Protein AF-A0A1Y3RKX3-F1 (afdb_monomer_lite)

Structure (mmCIF, N/CA/C/O backbone):
data_AF-A0A1Y3RKX3-F1
#
_entry.id   AF-A0A1Y3RKX3-F1
#
loop_
_atom_site.group_PDB
_atom_site.id
_atom_site.type_symbol
_atom_site.label_atom_id
_atom_site.label_alt_id
_atom_site.label_comp_id
_atom_site.label_asym_id
_atom_site.label_entity_id
_atom_site.label_seq_id
_atom_site.pdbx_PDB_ins_code
_atom_site.Cartn_x
_atom_site.Cartn_y
_atom_site.Cartn_z
_atom_site.occupancy
_atom_site.B_iso_or_equiv
_atom_site.auth_seq_id
_atom_site.auth_comp_id
_atom_site.auth_asym_id
_atom_site.auth_atom_id
_atom_site.pdbx_PDB_model_num
ATOM 1 N N . MET A 1 1 ? -67.150 2.596 86.323 1.00 33.12 1 MET A N 1
ATOM 2 C CA . MET A 1 1 ? -67.702 2.203 85.011 1.00 33.12 1 MET A CA 1
ATOM 3 C C . MET A 1 1 ? -67.600 3.420 84.110 1.00 33.12 1 MET A C 1
ATOM 5 O O . MET A 1 1 ? -68.124 4.439 84.528 1.00 33.12 1 MET A O 1
ATOM 9 N N . MET A 1 2 ? -66.950 3.264 82.948 1.00 29.89 2 MET A N 1
ATOM 10 C CA . MET A 1 2 ? -67.047 4.092 81.725 1.00 29.89 2 MET A CA 1
ATOM 11 C C . MET A 1 2 ? -66.541 5.557 81.809 1.00 29.89 2 MET A C 1
ATOM 13 O O . MET A 1 2 ? -66.943 6.284 82.704 1.00 29.89 2 MET A O 1
ATOM 17 N N . MET A 1 3 ? -65.520 5.919 81.004 1.00 30.42 3 MET A N 1
ATOM 18 C CA . MET A 1 3 ? -65.600 6.698 79.726 1.00 30.42 3 MET A CA 1
ATOM 19 C C . MET A 1 3 ? -65.746 8.207 80.007 1.00 30.42 3 MET A C 1
ATOM 21 O O . MET A 1 3 ? -66.547 8.562 80.855 1.00 30.42 3 MET A O 1
ATOM 25 N N . GLU A 1 4 ? -65.075 9.202 79.429 1.00 31.23 4 GLU A N 1
ATOM 26 C CA . GLU A 1 4 ? -64.151 9.517 78.316 1.00 31.23 4 GLU A CA 1
ATOM 27 C C . GLU A 1 4 ? -63.492 10.863 78.756 1.00 31.23 4 GLU A C 1
ATOM 29 O O . GLU A 1 4 ? -63.940 11.471 79.724 1.00 31.23 4 GLU A O 1
ATOM 34 N N . GLY A 1 5 ? -62.468 11.477 78.172 1.00 30.19 5 GLY A N 1
ATOM 35 C CA . GLY A 1 5 ? -61.662 11.261 76.986 1.00 30.19 5 GLY A CA 1
ATOM 36 C C . GLY A 1 5 ? -60.544 12.319 77.007 1.00 30.19 5 GLY A C 1
ATOM 37 O O . GLY A 1 5 ? -60.715 13.418 77.537 1.00 30.19 5 GLY A O 1
ATOM 38 N N . GLY A 1 6 ? -59.381 11.974 76.464 1.00 29.20 6 GLY A N 1
ATOM 39 C CA . GLY A 1 6 ? -58.248 12.878 76.293 1.00 29.20 6 GLY A CA 1
ATOM 40 C C . GLY A 1 6 ? -57.629 12.615 74.930 1.00 29.20 6 GLY A C 1
ATOM 41 O O . GLY A 1 6 ? -57.196 11.498 74.657 1.00 29.20 6 GLY A O 1
ATOM 42 N N . GLY A 1 7 ? -57.647 13.623 74.062 1.00 37.66 7 GLY A N 1
ATOM 43 C CA . GLY A 1 7 ? -56.929 13.588 72.794 1.00 37.66 7 GLY A CA 1
ATOM 44 C C . GLY A 1 7 ? -55.444 13.891 72.981 1.00 37.66 7 GLY A C 1
ATOM 45 O O . GLY A 1 7 ? -55.083 14.621 73.899 1.00 37.66 7 GLY A O 1
ATOM 46 N N . ALA A 1 8 ? -54.610 13.371 72.080 1.00 32.41 8 ALA A N 1
ATOM 47 C CA . ALA A 1 8 ? -53.428 14.051 71.548 1.00 32.41 8 ALA A CA 1
ATOM 48 C C . ALA A 1 8 ? -52.737 13.187 70.479 1.00 32.41 8 ALA A C 1
ATOM 50 O O . ALA A 1 8 ? -52.364 12.049 70.739 1.00 32.41 8 ALA A O 1
ATOM 51 N N . GLY A 1 9 ? -52.518 13.797 69.311 1.00 32.34 9 GLY A N 1
ATOM 52 C CA . GLY A 1 9 ? -51.249 13.727 68.585 1.00 32.34 9 GLY A CA 1
ATOM 53 C C . GLY A 1 9 ? -50.878 12.411 67.907 1.00 32.34 9 GLY A C 1
ATOM 54 O O . GLY A 1 9 ? -50.144 11.606 68.467 1.00 32.34 9 GLY A O 1
ATOM 55 N N . ALA A 1 10 ? -51.240 12.283 66.632 1.00 35.53 10 ALA A N 1
ATOM 56 C CA . ALA A 1 10 ? -50.419 11.534 65.688 1.00 35.53 10 ALA A CA 1
ATOM 57 C C . ALA A 1 10 ? -49.265 12.440 65.212 1.00 35.53 10 ALA A C 1
ATOM 59 O O . ALA A 1 10 ? -49.547 13.521 64.688 1.00 35.53 10 ALA A O 1
ATOM 60 N N . PRO A 1 11 ? -47.987 12.041 65.342 1.00 40.59 11 PRO A N 1
ATOM 61 C CA . PRO A 1 11 ? -46.927 12.592 64.525 1.00 40.59 11 PRO A CA 1
ATOM 62 C C . PRO A 1 11 ? -46.817 11.778 63.233 1.00 40.59 11 PRO A C 1
ATOM 64 O O . PRO A 1 11 ? -46.632 10.563 63.228 1.00 40.59 11 PRO A O 1
ATOM 67 N N . THR A 1 12 ? -46.938 12.502 62.130 1.00 40.78 12 THR A N 1
ATOM 68 C CA . THR A 1 12 ? -46.501 12.137 60.785 1.00 40.78 12 THR A CA 1
ATOM 69 C C . THR A 1 12 ? -45.052 11.641 60.803 1.00 40.78 12 THR A C 1
ATOM 71 O O . THR A 1 12 ? -44.148 12.397 61.161 1.00 40.78 12 THR A O 1
ATOM 74 N N . ALA A 1 13 ? -44.832 10.385 60.412 1.00 40.06 13 ALA A N 1
ATOM 75 C CA . ALA A 1 13 ? -43.501 9.828 60.201 1.00 40.06 13 ALA A CA 1
ATOM 76 C C . ALA A 1 13 ? -42.882 10.396 58.914 1.00 40.06 13 ALA A C 1
ATOM 78 O O . ALA A 1 13 ? -43.506 10.406 57.852 1.00 40.06 13 ALA A O 1
ATOM 79 N N . SER A 1 14 ? -41.652 10.884 59.046 1.00 39.91 14 SER A N 1
ATOM 80 C CA . SER A 1 14 ? -40.806 11.431 57.994 1.00 39.91 14 SER A CA 1
ATOM 81 C C . SER A 1 14 ? -40.220 10.321 57.116 1.00 39.91 14 SER A C 1
ATOM 83 O O . SER A 1 14 ? -39.403 9.521 57.562 1.00 39.91 14 SER A O 1
ATOM 85 N N . ALA A 1 15 ? -40.563 10.327 55.829 1.00 44.38 15 ALA A N 1
ATOM 86 C CA . ALA A 1 15 ? -39.984 9.451 54.807 1.00 44.38 15 ALA A CA 1
ATOM 87 C C . ALA A 1 15 ? -38.573 9.888 54.329 1.00 44.38 15 ALA A C 1
ATOM 89 O O . ALA A 1 15 ? -38.134 9.474 53.269 1.00 44.38 15 ALA A O 1
ATOM 90 N N . GLY A 1 16 ? -37.860 10.740 55.080 1.00 44.28 16 GLY A N 1
ATOM 91 C CA . GLY A 1 16 ? -36.592 11.358 54.645 1.00 44.28 16 GLY A CA 1
ATOM 92 C C . GLY A 1 16 ? -35.308 10.792 55.270 1.00 44.28 16 GLY A C 1
ATOM 93 O O . GLY A 1 16 ? -34.237 11.334 55.023 1.00 44.28 16 GLY A O 1
ATOM 94 N N . GLY A 1 17 ? -35.392 9.766 56.125 1.00 51.81 17 GLY A N 1
ATOM 95 C CA . GLY A 1 17 ? -34.247 9.289 56.920 1.00 51.81 17 GLY A CA 1
ATOM 96 C C . GLY A 1 17 ? -33.425 8.160 56.288 1.00 51.81 17 GLY A C 1
ATOM 97 O O . GLY A 1 17 ? -32.212 8.127 56.457 1.00 51.81 17 GLY A O 1
ATOM 98 N N . THR A 1 18 ? -34.059 7.234 55.569 1.00 60.22 18 THR A N 1
ATOM 99 C CA . THR A 1 18 ? -33.404 6.032 55.019 1.00 60.22 18 THR A CA 1
ATOM 100 C C . THR A 1 18 ? -32.630 6.309 53.731 1.00 60.22 18 THR A C 1
ATOM 102 O O . THR A 1 18 ? -31.492 5.866 53.606 1.00 60.22 18 THR A O 1
ATOM 105 N N . ASP A 1 19 ? -33.186 7.106 52.818 1.00 62.47 19 ASP A N 1
ATOM 106 C CA . ASP A 1 19 ? -32.556 7.378 51.516 1.00 62.47 19 ASP A CA 1
ATOM 107 C C . ASP A 1 19 ? -31.289 8.239 51.657 1.00 62.47 19 ASP A C 1
ATOM 109 O O . ASP A 1 19 ? -30.281 7.996 50.998 1.00 62.47 19 ASP A O 1
ATOM 113 N N . ALA A 1 20 ? -31.289 9.188 52.599 1.00 65.25 20 ALA A N 1
ATOM 114 C CA . ALA A 1 20 ? -30.127 10.028 52.891 1.00 65.25 20 ALA A CA 1
ATOM 115 C C . ALA A 1 20 ? -28.964 9.247 53.538 1.00 65.25 20 ALA A C 1
ATOM 117 O O . ALA A 1 20 ? -27.798 9.542 53.277 1.00 65.25 20 ALA A O 1
ATOM 118 N N . VAL A 1 21 ? -29.264 8.240 54.370 1.00 67.06 21 VAL A N 1
ATOM 119 C CA . VAL A 1 21 ? -28.243 7.371 54.985 1.00 67.06 21 VAL A CA 1
ATOM 120 C C . VAL A 1 21 ? -27.621 6.442 53.942 1.00 67.06 21 VAL A C 1
ATOM 122 O O . VAL A 1 21 ? -26.402 6.276 53.939 1.00 67.06 21 VAL A O 1
ATOM 125 N N . ASN A 1 22 ? -28.430 5.893 53.032 1.00 83.50 22 ASN A N 1
ATOM 126 C CA . ASN A 1 22 ? -27.941 5.051 51.940 1.00 83.50 22 ASN A CA 1
ATOM 127 C C . ASN A 1 22 ? -27.021 5.840 50.994 1.00 83.50 22 ASN A C 1
ATOM 129 O O . ASN A 1 22 ? -25.950 5.347 50.649 1.00 83.50 22 ASN A O 1
ATOM 133 N N . GLN A 1 23 ? -27.365 7.089 50.659 1.00 87.50 23 GLN A N 1
ATOM 134 C CA . GLN A 1 23 ? -26.511 7.932 49.816 1.00 87.50 23 GLN A CA 1
ATOM 135 C C . GLN A 1 23 ? -25.157 8.242 50.475 1.00 87.50 23 GLN A C 1
ATOM 137 O O . GLN A 1 23 ? -24.116 8.082 49.845 1.00 87.50 23 GLN A O 1
ATOM 142 N N . ALA A 1 24 ? -25.137 8.599 51.764 1.00 89.44 24 ALA A N 1
ATOM 143 C CA . ALA A 1 24 ? -23.884 8.864 52.478 1.00 89.44 24 ALA A CA 1
ATOM 144 C C . ALA A 1 24 ? -22.971 7.623 52.567 1.00 89.44 24 ALA A C 1
ATOM 146 O O . ALA A 1 24 ? -21.743 7.740 52.555 1.00 89.44 24 ALA A O 1
ATOM 147 N N . GLN A 1 25 ? -23.560 6.425 52.660 1.00 91.94 25 GLN A N 1
ATOM 148 C CA . GLN A 1 25 ? -22.814 5.167 52.607 1.00 91.94 25 GLN A CA 1
ATOM 149 C C . GLN A 1 25 ? -22.240 4.903 51.212 1.00 91.94 25 GLN A C 1
ATOM 151 O O . GLN A 1 25 ? -21.068 4.538 51.112 1.00 91.94 25 GLN A O 1
ATOM 156 N N . ILE A 1 26 ? -23.031 5.125 50.155 1.00 94.38 26 ILE A N 1
ATOM 157 C CA . ILE A 1 26 ? -22.581 5.021 48.760 1.00 94.38 26 ILE A CA 1
ATOM 158 C C . ILE A 1 26 ? -21.395 5.958 48.517 1.00 94.38 26 ILE A C 1
ATOM 160 O O . ILE A 1 26 ? -20.363 5.501 48.034 1.00 94.38 26 ILE A O 1
ATOM 164 N N . ASP A 1 27 ? -21.492 7.226 48.922 1.00 94.50 27 ASP A N 1
ATOM 165 C CA . ASP A 1 27 ? -20.435 8.223 48.709 1.00 94.50 27 ASP A CA 1
ATOM 166 C C . ASP A 1 27 ? -19.123 7.831 49.414 1.00 94.50 27 ASP A C 1
ATOM 168 O O . ASP A 1 27 ? -18.033 7.961 48.848 1.00 94.50 27 ASP A O 1
ATOM 172 N N . ASN A 1 28 ? -19.215 7.297 50.639 1.00 95.38 28 ASN A N 1
ATOM 173 C CA . ASN A 1 28 ? -18.055 6.806 51.383 1.00 95.38 28 ASN A CA 1
ATOM 174 C C . ASN A 1 28 ? -17.408 5.597 50.687 1.00 95.38 28 ASN A C 1
ATOM 176 O O . ASN A 1 28 ? -16.205 5.604 50.414 1.00 95.38 28 ASN A O 1
ATOM 180 N N . TYR A 1 29 ? -18.200 4.576 50.340 1.00 97.31 29 TYR A N 1
ATOM 181 C CA . TYR A 1 29 ? -17.684 3.411 49.621 1.00 97.31 29 TYR A CA 1
ATOM 182 C C . TYR A 1 29 ? -17.100 3.789 48.262 1.00 97.31 29 TYR A C 1
ATOM 184 O O . TYR A 1 29 ? -16.066 3.244 47.888 1.00 97.31 29 TYR A O 1
ATOM 192 N N . LEU A 1 30 ? -17.699 4.745 47.551 1.00 96.81 30 LEU A N 1
ATOM 193 C CA . LEU A 1 30 ? -17.206 5.201 46.258 1.00 96.81 30 LEU A CA 1
ATOM 194 C C . LEU A 1 30 ? -15.842 5.888 46.385 1.00 96.81 30 LEU A C 1
ATOM 196 O O . LEU A 1 30 ? -14.950 5.632 45.578 1.00 96.81 30 LEU A O 1
ATOM 200 N N . SER A 1 31 ? -15.656 6.715 47.416 1.00 97.00 31 SER A N 1
ATOM 201 C CA . SER A 1 31 ? -14.366 7.344 47.725 1.00 97.00 31 SER A CA 1
ATOM 202 C C . SER A 1 31 ? -13.276 6.302 48.016 1.00 97.00 31 SER A C 1
ATOM 204 O O . SER A 1 31 ? -12.169 6.378 47.473 1.00 97.00 31 SER A O 1
ATOM 206 N N . MET A 1 32 ? -13.603 5.275 48.809 1.00 97.25 32 MET A N 1
ATOM 207 C CA . MET A 1 32 ? -12.679 4.174 49.104 1.00 97.25 32 MET A CA 1
ATOM 208 C C . MET A 1 32 ? -12.387 3.312 47.871 1.00 97.25 32 MET A C 1
ATOM 210 O O . MET A 1 32 ? -11.234 2.952 47.652 1.00 97.25 32 MET A O 1
ATOM 214 N N . ALA A 1 33 ? -13.392 3.031 47.038 1.00 97.44 33 ALA A N 1
ATOM 215 C CA . ALA A 1 33 ? -13.237 2.269 45.803 1.00 97.44 33 ALA A CA 1
ATOM 216 C C . ALA A 1 33 ? -12.298 2.979 44.814 1.00 97.44 33 ALA A C 1
ATOM 218 O O . ALA A 1 33 ? -11.387 2.352 44.276 1.00 97.44 33 ALA A O 1
ATOM 219 N N . LYS A 1 34 ? -12.465 4.298 44.631 1.00 96.31 34 LYS A N 1
ATOM 220 C CA . LYS A 1 34 ? -11.581 5.123 43.790 1.00 96.31 34 LYS A CA 1
ATOM 221 C C . LYS A 1 34 ? -10.155 5.163 44.335 1.00 96.31 34 LYS A C 1
ATOM 223 O O . LYS A 1 34 ? -9.224 4.860 43.600 1.00 96.31 34 LYS A O 1
ATOM 228 N N . SER A 1 35 ? -9.994 5.429 45.633 1.00 97.25 35 SER A N 1
ATOM 229 C CA . SER A 1 35 ? -8.674 5.456 46.284 1.00 97.25 35 SER A CA 1
ATOM 230 C C . SER A 1 35 ? -7.954 4.105 46.190 1.00 97.25 35 SER A C 1
ATOM 232 O O . SER A 1 35 ? -6.746 4.049 45.970 1.00 97.25 35 SER A O 1
ATOM 234 N N . ALA A 1 36 ? -8.688 2.998 46.345 1.00 96.81 36 ALA A N 1
ATOM 235 C CA . ALA A 1 36 ? -8.144 1.652 46.203 1.00 96.81 36 ALA A CA 1
ATOM 236 C C . ALA A 1 36 ? -7.714 1.363 44.758 1.00 96.81 36 ALA A C 1
ATOM 238 O O . ALA A 1 36 ? -6.636 0.808 44.552 1.00 96.81 36 ALA A O 1
ATOM 239 N N . LEU A 1 37 ? -8.512 1.782 43.769 1.00 94.88 37 LEU A N 1
ATOM 240 C CA . LEU A 1 37 ? -8.188 1.620 42.352 1.00 94.88 37 LEU A CA 1
ATOM 241 C C . LEU A 1 37 ? -6.955 2.449 41.955 1.00 94.88 37 LEU A C 1
ATOM 243 O O . LEU A 1 37 ? -6.040 1.919 41.331 1.00 94.88 37 LEU A O 1
ATOM 247 N N . GLU A 1 38 ? -6.881 3.710 42.387 1.00 94.12 38 GLU A N 1
ATOM 248 C CA . GLU A 1 38 ? -5.709 4.582 42.205 1.00 94.12 38 GLU A CA 1
ATOM 249 C C . GLU A 1 38 ? -4.454 3.999 42.872 1.00 94.12 38 GLU A C 1
ATOM 251 O O . GLU A 1 38 ? -3.353 4.070 42.327 1.00 94.12 38 GLU A O 1
ATOM 256 N N . GLY A 1 39 ? -4.622 3.350 44.027 1.00 94.25 39 GLY A N 1
ATOM 257 C CA . GLY A 1 39 ? -3.572 2.610 44.725 1.00 94.25 39 GLY A CA 1
ATOM 258 C C . GLY A 1 39 ? -3.234 1.240 44.123 1.00 94.25 39 GLY A C 1
ATOM 259 O O . GLY A 1 39 ? -2.441 0.513 44.719 1.00 94.25 39 GLY A O 1
ATOM 260 N N . SER A 1 40 ? -3.829 0.858 42.983 1.00 93.94 40 SER A N 1
ATOM 261 C CA . SER A 1 40 ? -3.697 -0.468 42.350 1.00 93.94 40 SER A CA 1
ATOM 262 C C . SER A 1 40 ? -4.109 -1.652 43.244 1.00 93.94 40 SER A C 1
ATOM 264 O O . SER A 1 40 ? -3.761 -2.801 42.967 1.00 93.94 40 SER A O 1
ATOM 266 N N . ASN A 1 41 ? -4.880 -1.401 44.306 1.00 96.69 41 ASN A N 1
ATOM 267 C CA . ASN A 1 41 ? -5.475 -2.434 45.147 1.00 96.69 41 ASN A CA 1
ATOM 268 C C . ASN A 1 41 ? -6.823 -2.868 44.556 1.00 96.69 41 ASN A C 1
ATOM 270 O O . ASN A 1 41 ? -7.899 -2.528 45.051 1.00 96.69 41 ASN A O 1
ATOM 274 N N . ASN A 1 42 ? -6.739 -3.594 43.442 1.00 97.12 42 ASN A N 1
ATOM 275 C CA . ASN A 1 42 ? -7.891 -3.952 42.621 1.00 97.12 42 ASN A CA 1
ATOM 276 C C . ASN A 1 42 ? -8.905 -4.847 43.352 1.00 97.12 42 ASN A C 1
ATOM 278 O O . ASN A 1 42 ? -10.105 -4.666 43.181 1.00 97.12 42 ASN A O 1
ATOM 282 N N . GLU A 1 43 ? -8.447 -5.774 44.196 1.00 97.25 43 GLU A N 1
ATOM 283 C CA . GLU A 1 43 ? -9.342 -6.632 44.984 1.00 97.25 43 GLU A CA 1
ATOM 284 C C . GLU A 1 43 ? -10.212 -5.795 45.936 1.00 97.25 43 GLU A C 1
ATOM 286 O O . GLU A 1 43 ? -11.434 -5.942 45.982 1.00 97.25 43 GLU A O 1
ATOM 291 N N . GLU A 1 44 ? -9.600 -4.846 46.647 1.00 97.50 44 GLU A N 1
ATOM 292 C CA . GLU A 1 44 ? -10.316 -3.970 47.571 1.00 97.50 44 GLU A CA 1
ATOM 293 C C . GLU A 1 44 ? -11.244 -2.990 46.830 1.00 97.50 44 GLU A C 1
ATOM 295 O O . GLU A 1 44 ? -12.379 -2.762 47.256 1.00 97.50 44 GLU A O 1
ATOM 300 N N . ALA A 1 45 ? -10.806 -2.455 45.684 1.00 98.00 45 ALA A N 1
ATOM 301 C CA . ALA A 1 45 ? -11.636 -1.610 44.827 1.00 98.00 45 ALA A CA 1
ATOM 302 C C . ALA A 1 45 ? -12.894 -2.350 44.340 1.00 98.00 45 ALA A C 1
ATOM 304 O O . ALA A 1 45 ? -14.001 -1.810 44.405 1.00 98.00 45 ALA A O 1
ATOM 305 N N . GLU A 1 46 ? -12.741 -3.607 43.911 1.00 97.94 46 GLU A N 1
ATOM 306 C CA . GLU A 1 46 ? -13.855 -4.468 43.514 1.00 97.94 46 GLU A CA 1
ATOM 307 C C . GLU A 1 46 ? -14.794 -4.759 44.695 1.00 97.94 46 GLU A C 1
ATOM 309 O O . GLU A 1 46 ? -16.017 -4.683 44.546 1.00 97.94 46 GLU A O 1
ATOM 314 N N . ASN A 1 47 ? -14.248 -5.033 45.884 1.00 98.12 47 ASN A N 1
ATOM 315 C CA . ASN A 1 47 ? -15.037 -5.270 47.093 1.00 98.12 47 ASN A CA 1
ATOM 316 C C . ASN A 1 47 ? -15.894 -4.056 47.474 1.00 98.12 47 ASN A C 1
ATOM 318 O O . ASN A 1 47 ? -17.077 -4.213 47.790 1.00 98.12 47 ASN A O 1
ATOM 322 N N . TYR A 1 48 ? -15.338 -2.843 47.428 1.00 98.19 48 TYR A N 1
ATOM 323 C CA . TYR A 1 48 ? -16.116 -1.629 47.682 1.00 98.19 48 TYR A CA 1
ATOM 324 C C . TYR A 1 48 ? -17.162 -1.372 46.598 1.00 98.19 48 TYR A C 1
ATOM 326 O O . TYR A 1 48 ? -18.299 -1.040 46.930 1.00 98.19 48 TYR A O 1
ATOM 334 N N . ALA A 1 49 ? -16.828 -1.591 45.324 1.00 97.81 49 ALA A N 1
ATOM 335 C CA . ALA A 1 49 ? -17.793 -1.480 44.236 1.00 97.81 49 ALA A CA 1
ATOM 336 C C . ALA A 1 49 ? -18.973 -2.455 44.402 1.00 97.81 49 ALA A C 1
ATOM 338 O O . ALA A 1 49 ? -20.125 -2.061 44.228 1.00 97.81 49 ALA A O 1
ATOM 339 N N . ASN A 1 50 ? -18.714 -3.703 44.809 1.00 98.25 50 ASN A N 1
ATOM 340 C CA . ASN A 1 50 ? -19.765 -4.684 45.092 1.00 98.25 50 ASN A CA 1
ATOM 341 C C . ASN A 1 50 ? -20.701 -4.221 46.219 1.00 98.25 50 ASN A C 1
ATOM 343 O O . ASN A 1 50 ? -21.915 -4.306 46.053 1.00 98.25 50 ASN A O 1
ATOM 347 N N . LYS A 1 51 ? -20.166 -3.651 47.310 1.00 97.88 51 LYS A N 1
ATOM 348 C CA . LYS A 1 51 ? -20.989 -3.085 48.398 1.00 97.88 51 LYS A CA 1
ATOM 349 C C . LYS A 1 51 ? -21.898 -1.957 47.911 1.00 97.88 51 LYS A C 1
ATOM 351 O O . LYS A 1 51 ? -23.037 -1.869 48.352 1.00 97.88 51 LYS A O 1
ATOM 356 N N . ILE A 1 52 ? -21.420 -1.107 47.001 1.00 97.75 52 ILE A N 1
ATOM 357 C CA . ILE A 1 52 ? -22.253 -0.052 46.403 1.00 97.75 52 ILE A CA 1
ATOM 358 C C . ILE A 1 52 ? -23.361 -0.676 45.553 1.00 97.75 52 ILE A C 1
ATOM 360 O O . ILE A 1 52 ? -24.512 -0.291 45.704 1.00 97.75 52 ILE A O 1
ATOM 364 N N . ILE A 1 53 ? -23.039 -1.666 44.715 1.00 97.50 53 ILE A N 1
ATOM 365 C CA . ILE A 1 53 ? -24.002 -2.355 43.837 1.00 97.50 53 ILE A CA 1
ATOM 366 C C . ILE A 1 53 ? -25.084 -3.102 44.637 1.00 97.50 53 ILE A C 1
ATOM 368 O O . ILE A 1 53 ? -26.218 -3.218 44.178 1.00 97.50 53 ILE A O 1
ATOM 372 N N . GLU A 1 54 ? -24.760 -3.609 45.829 1.00 96.69 54 GLU A N 1
ATOM 373 C CA . GLU A 1 54 ? -25.737 -4.216 46.744 1.00 96.69 54 GLU A CA 1
ATOM 374 C C . GLU A 1 54 ? -26.751 -3.197 47.290 1.00 96.69 54 GLU A C 1
ATOM 376 O O . GLU A 1 54 ? -27.904 -3.556 47.532 1.00 96.69 54 GLU A O 1
ATOM 381 N N . ILE A 1 55 ? -26.334 -1.938 47.472 1.00 95.81 55 ILE A N 1
ATOM 382 C CA . ILE A 1 55 ? -27.186 -0.837 47.951 1.00 95.81 55 ILE A CA 1
ATOM 383 C C . ILE A 1 55 ? -27.962 -0.210 46.782 1.00 95.81 55 ILE A C 1
ATOM 385 O O . ILE A 1 55 ? -29.168 0.005 46.884 1.00 95.81 55 ILE A O 1
ATOM 389 N N . ASP A 1 56 ? -27.276 0.061 45.673 1.00 95.31 56 ASP A N 1
ATOM 390 C CA . ASP A 1 56 ? -27.805 0.644 44.441 1.00 95.31 56 ASP A CA 1
ATOM 391 C C . ASP A 1 56 ? -27.325 -0.166 43.216 1.00 95.31 56 ASP A C 1
ATOM 393 O O . ASP A 1 56 ? -26.237 0.075 42.675 1.00 95.31 56 ASP A O 1
ATOM 397 N N . PRO A 1 57 ? -28.145 -1.116 42.726 1.00 96.44 57 PRO A N 1
ATOM 398 C CA . PRO A 1 57 ? -27.799 -1.953 41.579 1.00 96.44 57 PRO A CA 1
ATOM 399 C C . PRO A 1 57 ? -27.611 -1.200 40.256 1.00 96.44 57 PRO A C 1
ATOM 401 O O . PRO A 1 57 ? -27.084 -1.789 39.307 1.00 96.44 57 PRO A O 1
ATOM 404 N N . GLN A 1 58 ? -28.051 0.060 40.163 1.00 96.88 58 GLN A N 1
ATOM 405 C CA . GLN A 1 58 ? -27.927 0.899 38.968 1.00 96.88 58 GLN A CA 1
ATOM 406 C C . GLN A 1 58 ? -26.786 1.917 39.081 1.00 96.88 58 GLN A C 1
ATOM 408 O O . GLN A 1 58 ? -26.596 2.731 38.179 1.00 96.88 58 GLN A O 1
ATOM 413 N N . ASN A 1 59 ? -25.968 1.846 40.135 1.00 97.50 59 ASN A N 1
ATOM 414 C CA . ASN A 1 59 ? -24.854 2.766 40.313 1.00 97.50 59 ASN A CA 1
ATOM 415 C C . ASN A 1 59 ? -23.777 2.573 39.229 1.00 97.50 59 ASN A C 1
ATOM 417 O O . ASN A 1 59 ? -22.934 1.672 39.306 1.00 97.50 59 ASN A O 1
ATOM 421 N N . TRP A 1 60 ? -23.789 3.424 38.202 1.00 97.69 60 TRP A N 1
ATOM 422 C CA . TRP A 1 60 ? -22.884 3.299 37.058 1.00 97.69 60 TRP A CA 1
ATOM 423 C C . TRP A 1 60 ? -21.406 3.455 37.442 1.00 97.69 60 TRP A C 1
ATOM 425 O O . TRP A 1 60 ? -20.554 2.775 36.871 1.00 97.69 60 TRP A O 1
ATOM 435 N N . GLN A 1 61 ? -21.092 4.292 38.439 1.00 97.94 61 GLN A N 1
ATOM 436 C CA . GLN A 1 61 ? -19.715 4.519 38.892 1.00 97.94 61 GLN A CA 1
ATOM 437 C C . GLN A 1 61 ? -19.135 3.261 39.540 1.00 97.94 61 GLN A C 1
ATOM 439 O O . GLN A 1 61 ? -18.002 2.878 39.249 1.00 97.94 61 GLN A O 1
ATOM 444 N N . ALA A 1 62 ? -19.924 2.578 40.372 1.00 98.06 62 ALA A N 1
ATOM 445 C CA . ALA A 1 62 ? -19.523 1.312 40.969 1.00 98.06 62 ALA A CA 1
ATOM 446 C C . ALA A 1 62 ? -19.330 0.217 39.911 1.00 98.06 62 ALA A C 1
ATOM 448 O O . ALA A 1 62 ? -18.341 -0.513 39.965 1.00 98.06 62 ALA A O 1
ATOM 449 N N . TRP A 1 63 ? -20.215 0.126 38.912 1.00 98.50 63 TRP A N 1
ATOM 450 C CA . TRP A 1 63 ? -20.031 -0.806 37.795 1.00 98.50 63 TRP A CA 1
ATOM 451 C C . TRP A 1 63 ? -18.766 -0.508 36.977 1.00 98.50 63 TRP A C 1
ATOM 453 O O . TRP A 1 63 ? -18.063 -1.453 36.615 1.00 98.50 63 TRP A O 1
ATOM 463 N N . SER A 1 64 ? -18.431 0.770 36.744 1.00 97.94 64 SER A N 1
ATOM 464 C CA . SER A 1 64 ? -17.179 1.160 36.072 1.00 97.94 64 SER A CA 1
ATOM 465 C C . SER A 1 64 ? -15.955 0.683 36.857 1.00 97.94 64 SER A C 1
ATOM 467 O O . SER A 1 64 ? -15.125 -0.064 36.331 1.00 97.94 64 SER A O 1
ATOM 469 N N . ILE A 1 65 ? -15.895 1.022 38.153 1.00 98.31 65 ILE A N 1
ATOM 470 C CA . ILE A 1 65 ? -14.784 0.647 39.040 1.00 98.31 65 ILE A CA 1
ATOM 471 C C . ILE A 1 65 ? -14.645 -0.871 39.122 1.00 98.31 65 ILE A C 1
ATOM 473 O O . ILE A 1 65 ? -13.537 -1.388 38.996 1.00 98.31 65 ILE A O 1
ATOM 477 N N . LYS A 1 66 ? -15.760 -1.596 39.276 1.00 98.31 66 LYS A N 1
ATOM 478 C CA . LYS A 1 66 ? -15.763 -3.061 39.282 1.00 98.31 66 LYS A CA 1
ATOM 479 C C . LYS A 1 66 ? -15.164 -3.625 37.999 1.00 98.31 66 LYS A C 1
ATOM 481 O O . LYS A 1 66 ? -14.351 -4.541 38.074 1.00 98.31 66 LYS A O 1
ATOM 486 N N . GLY A 1 67 ? -15.556 -3.094 36.841 1.00 97.81 67 GLY A N 1
ATOM 487 C CA . GLY A 1 67 ? -15.046 -3.562 35.558 1.00 97.81 67 GLY A CA 1
ATOM 488 C C . GLY A 1 67 ? -13.533 -3.401 35.449 1.00 97.81 67 GLY A C 1
ATOM 489 O O . GLY A 1 67 ? -12.822 -4.369 35.169 1.00 97.81 67 GLY A O 1
ATOM 490 N N . THR A 1 68 ? -13.032 -2.208 35.765 1.00 98.12 68 THR A N 1
ATOM 491 C CA . THR A 1 68 ? -11.598 -1.898 35.720 1.00 98.12 68 THR A CA 1
ATOM 492 C C . THR A 1 68 ? -10.805 -2.724 36.734 1.00 98.12 68 THR A C 1
ATOM 494 O O . THR A 1 68 ? -9.804 -3.348 36.377 1.00 98.12 68 THR A O 1
ATOM 497 N N . ALA A 1 69 ? -11.286 -2.814 37.974 1.00 98.00 69 ALA A N 1
ATOM 498 C CA . ALA A 1 69 ? -10.654 -3.585 39.038 1.00 98.00 69 ALA A CA 1
ATOM 499 C C . ALA A 1 69 ? -10.608 -5.093 38.736 1.00 98.00 69 ALA A C 1
ATOM 501 O O . ALA A 1 69 ? -9.566 -5.728 38.903 1.00 98.00 69 ALA A O 1
ATOM 502 N N . ALA A 1 70 ? -11.708 -5.685 38.261 1.00 97.56 70 ALA A N 1
ATOM 503 C CA . ALA A 1 70 ? -11.741 -7.101 37.888 1.00 97.56 70 ALA A CA 1
ATOM 504 C C . ALA A 1 70 ? -10.753 -7.405 36.751 1.00 97.56 70 ALA A C 1
ATOM 506 O O . ALA A 1 70 ? -10.080 -8.436 36.762 1.00 97.56 70 ALA A O 1
ATOM 507 N N . GLY A 1 71 ? -10.608 -6.479 35.800 1.00 96.88 71 GLY A N 1
ATOM 508 C CA . GLY A 1 71 ? -9.763 -6.672 34.625 1.00 96.88 71 GLY A CA 1
ATOM 509 C C . GLY A 1 71 ? -8.282 -6.692 34.971 1.00 96.88 71 GLY A C 1
ATOM 510 O O . GLY A 1 71 ? -7.569 -7.593 34.528 1.00 96.88 71 GLY A O 1
ATOM 511 N N . TRP A 1 72 ? -7.837 -5.781 35.841 1.00 97.50 72 TRP A N 1
ATOM 512 C CA . TRP A 1 72 ? -6.462 -5.763 36.351 1.00 97.50 72 TRP A CA 1
ATOM 513 C C . TRP A 1 72 ? -6.104 -6.954 37.248 1.00 97.50 72 TRP A C 1
ATOM 515 O O . TRP A 1 72 ? -4.927 -7.206 37.488 1.00 97.50 72 TRP A O 1
ATOM 525 N N . GLN A 1 73 ? -7.092 -7.723 37.708 1.00 96.12 73 GLN A N 1
ATOM 526 C CA . GLN A 1 73 ? -6.875 -8.993 38.410 1.00 96.12 73 GLN A CA 1
ATOM 527 C C . GLN A 1 73 ? -6.747 -10.195 37.457 1.00 96.12 73 GLN A C 1
ATOM 529 O O . GLN A 1 73 ? -6.677 -11.342 37.908 1.00 96.12 73 GLN A O 1
ATOM 534 N N . THR A 1 74 ? -6.718 -9.967 36.140 1.00 94.62 74 THR A N 1
ATOM 535 C CA . THR A 1 74 ? -6.483 -11.028 35.156 1.00 94.62 74 THR A CA 1
ATOM 536 C C . THR A 1 74 ? -5.094 -11.643 35.329 1.00 94.62 74 THR A C 1
ATOM 538 O O . THR A 1 74 ? -4.091 -10.951 35.477 1.00 94.62 74 THR A O 1
ATOM 541 N N . THR A 1 75 ? -5.030 -12.972 35.256 1.00 91.62 75 THR A N 1
ATOM 542 C CA . THR A 1 75 ? -3.782 -13.746 35.243 1.00 91.62 75 THR A CA 1
ATOM 543 C C . THR A 1 75 ? -3.809 -14.761 34.104 1.00 91.62 75 THR A C 1
ATOM 545 O O . THR A 1 75 ? -4.876 -15.079 33.581 1.00 91.62 75 THR A O 1
ATOM 548 N N . GLY A 1 76 ? -2.664 -15.363 33.767 1.00 81.38 76 GLY A N 1
ATOM 549 C CA . GLY A 1 76 ? -2.603 -16.395 32.720 1.00 81.38 76 GLY A CA 1
ATOM 550 C C . GLY A 1 76 ? -3.497 -17.622 32.968 1.00 81.38 76 GLY A C 1
ATOM 551 O O . GLY A 1 76 ? -3.824 -18.330 32.026 1.00 81.38 76 GLY A O 1
ATOM 552 N N . ARG A 1 77 ? -3.922 -17.877 34.217 1.00 83.38 77 ARG A N 1
ATOM 553 C CA . ARG A 1 77 ? -4.846 -18.976 34.567 1.00 83.38 77 ARG A CA 1
ATOM 554 C C . ARG A 1 77 ? -6.296 -18.534 34.746 1.00 83.38 77 ARG A C 1
ATOM 556 O O . ARG A 1 77 ? -7.179 -19.384 34.751 1.00 83.38 77 ARG A O 1
ATOM 563 N N . ASN A 1 78 ? -6.531 -17.241 34.951 1.00 90.50 78 ASN A N 1
ATOM 564 C CA . ASN A 1 78 ? -7.849 -16.693 35.237 1.00 90.50 78 ASN A CA 1
ATOM 565 C C . ASN A 1 78 ? -8.042 -15.392 34.456 1.00 90.50 78 ASN A C 1
ATOM 567 O O . ASN A 1 78 ? -7.644 -14.318 34.912 1.00 90.50 78 ASN A O 1
ATOM 571 N N . ASN A 1 79 ? -8.619 -15.511 33.261 1.00 91.56 79 ASN A N 1
ATOM 572 C CA . ASN A 1 79 ? -8.933 -14.372 32.412 1.00 91.56 79 ASN A CA 1
ATOM 573 C C . ASN A 1 79 ? -10.268 -13.751 32.838 1.00 91.56 79 ASN A C 1
ATOM 575 O O . ASN A 1 79 ? -11.324 -14.323 32.576 1.00 91.56 79 ASN A O 1
ATOM 579 N N . ARG A 1 80 ? -10.209 -12.572 33.469 1.00 96.81 80 ARG A N 1
ATOM 580 C CA . ARG A 1 80 ? -11.384 -11.841 33.971 1.00 96.81 80 ARG A CA 1
ATOM 581 C C . ARG A 1 80 ? -11.837 -10.717 33.032 1.00 96.81 80 ARG A C 1
ATOM 583 O O . ARG A 1 80 ? -12.746 -9.968 33.368 1.00 96.81 80 ARG A O 1
ATOM 590 N N . TYR A 1 81 ? -11.262 -10.607 31.831 1.00 97.38 81 TYR A N 1
ATOM 591 C CA . TYR A 1 81 ? -11.577 -9.520 30.894 1.00 97.38 81 TYR A CA 1
ATOM 592 C C . TYR A 1 81 ? -13.046 -9.508 30.448 1.00 97.38 81 TYR A C 1
ATOM 594 O O . TYR A 1 81 ? -13.651 -8.447 30.320 1.00 97.38 81 TYR A O 1
ATOM 602 N N . GLY A 1 82 ? -13.651 -10.686 30.263 1.00 96.69 82 GLY A N 1
ATOM 603 C CA . GLY A 1 82 ? -15.082 -10.782 29.961 1.00 96.69 82 GLY A CA 1
ATOM 604 C C . GLY A 1 82 ? -15.963 -10.270 31.107 1.00 96.69 82 GLY A C 1
ATOM 605 O O . GLY A 1 82 ? -16.965 -9.601 30.864 1.00 96.69 82 GLY A O 1
ATOM 606 N N . GLU A 1 83 ? -15.568 -10.509 32.365 1.00 97.69 83 GLU A N 1
ATOM 607 C CA . GLU A 1 83 ? -16.267 -9.954 33.535 1.00 97.69 83 GLU A CA 1
ATOM 608 C C . GLU A 1 83 ? -16.188 -8.424 33.546 1.00 97.69 83 GLU A C 1
ATOM 610 O O . GLU A 1 83 ? -17.192 -7.758 33.817 1.00 97.69 83 GLU A O 1
ATOM 615 N N . SER A 1 84 ? -15.025 -7.867 33.192 1.00 98.00 84 SER A N 1
ATOM 616 C CA . SER A 1 84 ? -14.836 -6.424 33.044 1.00 98.00 84 SER A CA 1
ATOM 617 C C . SER A 1 84 ? -15.767 -5.822 32.009 1.00 98.00 84 SER A C 1
ATOM 619 O O . SER A 1 84 ? -16.460 -4.851 32.303 1.00 98.00 84 SER A O 1
ATOM 621 N N . VAL A 1 85 ? -15.840 -6.432 30.823 1.00 98.19 85 VAL A N 1
ATOM 622 C CA . VAL A 1 85 ? -16.718 -5.966 29.747 1.00 98.19 85 VAL A CA 1
ATOM 623 C C . VAL A 1 85 ? -18.182 -5.997 30.167 1.00 98.19 85 VAL A C 1
ATOM 625 O O . VAL A 1 85 ? -18.887 -5.011 29.966 1.00 98.19 85 VAL A O 1
ATOM 628 N N . VAL A 1 86 ? -18.639 -7.061 30.829 1.00 98.25 86 VAL A N 1
ATOM 629 C CA . VAL A 1 86 ? -20.015 -7.128 31.349 1.00 98.25 86 VAL A CA 1
ATOM 630 C C . VAL A 1 86 ? -20.292 -6.019 32.370 1.00 98.25 86 VAL A C 1
ATOM 632 O O . VAL A 1 86 ? -21.383 -5.444 32.374 1.00 98.25 86 VAL A O 1
ATOM 635 N N . ALA A 1 87 ? -19.329 -5.693 33.234 1.00 98.44 87 ALA A N 1
ATOM 636 C CA . ALA A 1 87 ? -19.470 -4.592 34.183 1.00 98.44 87 ALA A CA 1
ATOM 637 C C . ALA A 1 87 ? -19.500 -3.221 33.480 1.00 98.44 87 ALA A C 1
ATOM 639 O O . ALA A 1 87 ? -20.361 -2.401 33.796 1.00 98.44 87 ALA A O 1
ATOM 640 N N . TRP A 1 88 ? -18.653 -2.991 32.473 1.00 98.56 88 TRP A N 1
ATOM 641 C CA . TRP A 1 88 ? -18.667 -1.754 31.684 1.00 98.56 88 TRP A CA 1
ATOM 642 C C . TRP A 1 88 ? -19.947 -1.582 30.857 1.00 98.56 88 TRP A C 1
ATOM 644 O O . TRP A 1 88 ? -20.473 -0.473 30.798 1.00 98.56 88 TRP A O 1
ATOM 654 N N . ILE A 1 89 ? -20.507 -2.663 30.293 1.00 98.25 89 ILE A N 1
ATOM 655 C CA . ILE A 1 89 ? -21.824 -2.633 29.629 1.00 98.25 89 ILE A CA 1
ATOM 656 C C . ILE A 1 89 ? -22.881 -2.095 30.598 1.00 98.25 89 ILE A C 1
ATOM 658 O O . ILE A 1 89 ? -23.656 -1.209 30.240 1.00 98.25 89 ILE A O 1
ATOM 662 N N . LYS A 1 90 ? -22.898 -2.584 31.844 1.00 98.12 90 LYS A N 1
ATOM 663 C CA . LYS A 1 90 ? -23.835 -2.101 32.869 1.00 98.12 90 LYS A CA 1
ATOM 664 C C . LYS A 1 90 ? -23.588 -0.642 33.231 1.00 98.12 90 LYS A C 1
ATOM 666 O O . LYS A 1 90 ? -24.546 0.121 33.300 1.00 98.12 90 LYS A O 1
ATOM 671 N N . ALA A 1 91 ? -22.329 -0.245 33.412 1.00 98.06 91 ALA A N 1
ATOM 672 C CA . ALA A 1 91 ? -21.973 1.143 33.691 1.00 98.06 91 ALA A CA 1
ATOM 673 C C . ALA A 1 91 ? -22.519 2.084 32.601 1.00 98.06 91 ALA A C 1
ATOM 675 O O . ALA A 1 91 ? -23.250 3.023 32.901 1.00 98.06 91 ALA A O 1
ATOM 676 N N . LEU A 1 92 ? -22.267 1.766 31.329 1.00 97.62 92 LEU A N 1
ATOM 677 C CA . LEU A 1 92 ? -22.749 2.542 30.183 1.00 97.62 92 LEU A CA 1
ATOM 678 C C . LEU A 1 92 ? -24.260 2.420 29.948 1.00 97.62 92 LEU A C 1
ATOM 680 O O . LEU A 1 92 ? -24.839 3.258 29.268 1.00 97.62 92 LEU A O 1
ATOM 684 N N . THR A 1 93 ? -24.924 1.403 30.489 1.00 96.56 93 THR A N 1
ATOM 685 C CA . THR A 1 93 ? -26.388 1.288 30.415 1.00 96.56 93 THR A CA 1
ATOM 686 C C . THR A 1 93 ? -27.078 2.210 31.420 1.00 96.56 93 THR A C 1
ATOM 688 O O . THR A 1 93 ? -28.144 2.742 31.123 1.00 96.56 93 THR A O 1
ATOM 691 N N . TYR A 1 94 ? -26.487 2.401 32.603 1.00 96.44 94 TYR A N 1
ATOM 692 C CA . TYR A 1 94 ? -27.104 3.167 33.692 1.00 96.44 94 TYR A CA 1
ATOM 693 C C . TYR A 1 94 ? -26.607 4.612 33.811 1.00 96.44 94 TYR A C 1
ATOM 695 O O . TYR A 1 94 ? -27.187 5.394 34.562 1.00 96.44 94 TYR A O 1
ATOM 703 N N . VAL A 1 95 ? -25.532 4.974 33.106 1.00 97.00 95 VAL A N 1
ATOM 704 C CA . VAL A 1 95 ? -25.007 6.343 33.115 1.00 97.00 95 VAL A CA 1
ATOM 705 C C . VAL A 1 95 ? -26.030 7.319 32.514 1.00 97.00 95 VAL A C 1
ATOM 707 O O . VAL A 1 95 ? -26.616 7.018 31.470 1.00 97.00 95 VAL A O 1
ATOM 710 N N . PRO A 1 96 ? -26.260 8.486 33.141 1.00 95.94 96 PRO A N 1
ATOM 711 C CA . PRO A 1 96 ? -27.092 9.523 32.549 1.00 95.94 96 PRO A CA 1
ATOM 712 C C . PRO A 1 96 ? -26.385 10.166 31.347 1.00 95.94 96 PRO A C 1
ATOM 714 O O . PRO A 1 96 ? -25.153 10.186 31.271 1.00 95.94 96 PRO A O 1
ATOM 717 N N . GLU A 1 97 ? -27.164 10.688 30.399 1.00 92.75 97 GLU A N 1
ATOM 718 C CA . GLU A 1 97 ? -26.658 11.136 29.093 1.00 92.75 97 GLU A CA 1
ATOM 719 C C . GLU A 1 97 ? -25.576 12.219 29.219 1.00 92.75 97 GLU A C 1
ATOM 721 O O . GLU A 1 97 ? -24.572 12.179 28.512 1.00 92.75 97 GLU A O 1
ATOM 726 N N . GLU A 1 98 ? -25.711 13.130 30.188 1.00 94.50 98 GLU A N 1
ATOM 727 C CA . GLU A 1 98 ? -24.739 14.195 30.453 1.00 94.50 98 GLU A CA 1
ATOM 728 C C . GLU A 1 98 ? -23.338 13.698 30.850 1.00 94.50 98 GLU A C 1
ATOM 730 O O . GLU A 1 98 ? -22.363 14.409 30.622 1.00 94.50 98 GLU A O 1
ATOM 735 N N . ALA A 1 99 ? -23.223 12.495 31.424 1.00 94.19 99 ALA A N 1
ATOM 736 C CA . ALA A 1 99 ? -21.957 11.902 31.868 1.00 94.19 99 ALA A CA 1
ATOM 737 C C . ALA A 1 99 ? -21.491 10.746 30.965 1.00 94.19 99 ALA A C 1
ATOM 739 O O . ALA A 1 99 ? -20.399 10.199 31.152 1.00 94.19 99 ALA A O 1
ATOM 740 N N . ARG A 1 100 ? -22.310 10.358 29.978 1.00 93.94 100 ARG A N 1
ATOM 741 C CA . ARG A 1 100 ? -22.062 9.206 29.103 1.00 93.94 100 ARG A CA 1
ATOM 742 C C . ARG A 1 100 ? -20.769 9.359 28.303 1.00 93.94 100 ARG A C 1
ATOM 744 O O . ARG A 1 100 ? -20.011 8.397 28.195 1.00 93.94 100 ARG A O 1
ATOM 751 N N . GLY A 1 101 ? -20.504 10.560 27.784 1.00 92.00 101 GLY A N 1
ATOM 752 C CA . GLY A 1 101 ? -19.300 10.863 27.003 1.00 92.00 101 GLY A CA 1
ATOM 753 C C . GLY A 1 101 ? -18.001 10.674 27.794 1.00 92.00 101 GLY A C 1
ATOM 754 O O . GLY A 1 101 ? -17.077 10.020 27.308 1.00 92.00 101 GLY A O 1
ATOM 755 N N . ASP A 1 102 ? -17.953 11.169 29.032 1.00 95.12 102 ASP A N 1
ATOM 756 C CA . ASP A 1 102 ? -16.775 11.044 29.900 1.00 95.12 102 ASP A CA 1
ATOM 757 C C . ASP A 1 102 ? -16.539 9.585 30.310 1.00 95.12 102 ASP A C 1
ATOM 759 O O . ASP A 1 102 ? -15.425 9.068 30.177 1.00 95.12 102 ASP A O 1
ATOM 763 N N . LEU A 1 103 ? -17.602 8.881 30.724 1.00 97.00 103 LEU A N 1
ATOM 764 C CA . LEU A 1 103 ? -17.511 7.463 31.080 1.00 97.00 103 LEU A CA 1
ATOM 765 C C . LEU A 1 103 ? -17.067 6.607 29.888 1.00 97.00 103 LEU A C 1
ATOM 767 O O . LEU A 1 103 ? -16.260 5.694 30.051 1.00 97.00 103 LEU A O 1
ATOM 771 N N . ARG A 1 104 ? -17.559 6.898 28.678 1.00 96.38 104 ARG A N 1
ATOM 772 C CA . ARG A 1 104 ? -17.135 6.212 27.450 1.00 96.38 104 ARG A CA 1
ATOM 773 C C . ARG A 1 104 ? -15.620 6.302 27.269 1.00 96.38 104 ARG A C 1
ATOM 775 O O . ARG A 1 104 ? -14.991 5.294 26.951 1.00 96.38 104 ARG A O 1
ATOM 782 N N . ILE A 1 105 ? -15.031 7.482 27.464 1.00 95.38 105 ILE A N 1
ATOM 783 C CA . ILE A 1 105 ? -13.581 7.684 27.337 1.00 95.38 105 ILE A CA 1
ATOM 784 C C . ILE A 1 105 ? -12.832 6.904 28.428 1.00 95.38 105 ILE A C 1
ATOM 786 O O . ILE A 1 105 ? -11.873 6.202 28.110 1.00 95.38 105 ILE A O 1
ATOM 790 N N . GLU A 1 106 ? -13.289 6.958 29.683 1.00 96.50 106 GLU A N 1
ATOM 791 C CA . GLU A 1 106 ? -12.695 6.213 30.809 1.00 96.50 106 GLU A CA 1
ATOM 792 C C . GLU A 1 106 ? -12.690 4.694 30.562 1.00 96.50 106 GLU A C 1
ATOM 794 O O . GLU A 1 106 ? -11.658 4.026 30.711 1.00 96.50 106 GLU A O 1
ATOM 799 N N . VAL A 1 107 ? -13.835 4.152 30.133 1.00 97.81 107 VAL A N 1
ATOM 800 C CA . VAL A 1 107 ? -13.997 2.734 29.788 1.00 97.81 107 VAL A CA 1
ATOM 801 C C . VAL A 1 107 ? -13.108 2.369 28.607 1.00 97.81 107 VAL A C 1
ATOM 803 O O . VAL A 1 107 ? -12.438 1.343 28.659 1.00 97.81 107 VAL A O 1
ATOM 806 N N . MET A 1 108 ? -13.049 3.203 27.566 1.00 97.31 108 MET A N 1
ATOM 807 C CA . MET A 1 108 ? -12.201 2.957 26.398 1.00 97.31 108 MET A CA 1
ATOM 808 C C . MET A 1 108 ? -10.729 2.842 26.789 1.00 97.31 108 MET A C 1
ATOM 810 O O . MET A 1 108 ? -10.083 1.859 26.430 1.00 97.31 108 MET A O 1
ATOM 814 N N . VAL A 1 109 ? -10.215 3.793 27.572 1.00 96.75 109 VAL A N 1
ATOM 815 C CA . VAL A 1 109 ? -8.827 3.764 28.054 1.00 96.75 109 VAL A CA 1
ATOM 816 C C . VAL A 1 109 ? -8.569 2.506 28.884 1.00 96.75 109 VAL A C 1
ATOM 818 O O . VAL A 1 109 ? -7.611 1.780 28.613 1.00 96.75 109 VAL A O 1
ATOM 821 N N . SER A 1 110 ? -9.440 2.205 29.848 1.00 97.12 110 SER A N 1
ATOM 822 C CA . SER A 1 110 ? -9.276 1.053 30.744 1.00 97.12 110 SER A CA 1
ATOM 823 C C . SER A 1 110 ? -9.324 -0.274 29.985 1.00 97.12 110 SER A C 1
ATOM 825 O O . SER A 1 110 ? -8.448 -1.127 30.144 1.00 97.12 110 SER A O 1
ATOM 827 N N . ALA A 1 111 ? -10.319 -0.443 29.115 1.00 98.00 111 ALA A N 1
ATOM 828 C CA . ALA A 1 111 ? -10.516 -1.667 28.356 1.00 98.00 111 ALA A CA 1
ATOM 829 C C . ALA A 1 111 ? -9.353 -1.940 27.399 1.00 98.00 111 ALA A C 1
ATOM 831 O O . ALA A 1 111 ? -8.913 -3.088 27.287 1.00 98.00 111 ALA A O 1
ATOM 832 N N . GLN A 1 112 ? -8.816 -0.897 26.762 1.00 98.12 112 GLN A N 1
ATOM 833 C CA . GLN A 1 112 ? -7.655 -1.008 25.886 1.00 98.12 112 GLN A CA 1
ATOM 834 C C . GLN A 1 112 ? -6.372 -1.308 26.673 1.00 98.12 112 GLN A C 1
ATOM 836 O O . GLN A 1 112 ? -5.650 -2.244 26.332 1.00 98.12 112 GLN A O 1
ATOM 841 N N . GLN A 1 113 ? -6.102 -0.591 27.768 1.00 98.06 113 GLN A N 1
ATOM 842 C CA . GLN A 1 113 ? -4.909 -0.827 28.592 1.00 98.06 113 GLN A CA 1
ATOM 843 C C . GLN A 1 113 ? -4.862 -2.250 29.158 1.00 98.06 113 GLN A C 1
ATOM 845 O O . GLN A 1 113 ? -3.838 -2.927 29.044 1.00 98.06 113 GLN A O 1
ATOM 850 N N . ILE A 1 114 ? -5.979 -2.729 29.711 1.00 98.25 114 ILE A N 1
ATOM 851 C CA . ILE A 1 114 ? -6.078 -4.086 30.258 1.00 98.25 114 ILE A CA 1
ATOM 852 C C . ILE A 1 114 ? -5.951 -5.120 29.131 1.00 98.25 114 ILE A C 1
ATOM 854 O O . ILE A 1 114 ? -5.185 -6.074 29.257 1.00 98.25 114 ILE A O 1
ATOM 858 N N . GLY A 1 115 ? -6.637 -4.918 28.000 1.00 98.12 115 GLY A N 1
ATOM 859 C CA . GLY A 1 115 ? -6.537 -5.811 26.844 1.00 98.12 115 GLY A CA 1
ATOM 860 C C . GLY A 1 115 ? -5.102 -5.935 26.315 1.00 98.12 115 GLY A C 1
ATOM 861 O O . GLY A 1 115 ? -4.620 -7.045 26.088 1.00 98.12 115 GLY A O 1
ATOM 862 N N . ALA A 1 116 ? -4.384 -4.815 26.193 1.00 98.56 116 ALA A N 1
ATOM 863 C CA . ALA A 1 116 ? -2.970 -4.799 25.819 1.00 98.56 116 ALA A CA 1
ATOM 864 C C . ALA A 1 116 ? -2.087 -5.528 26.842 1.00 98.56 116 ALA A C 1
ATOM 866 O O . ALA A 1 116 ? -1.229 -6.320 26.450 1.00 98.56 116 ALA A O 1
ATOM 867 N N . ALA A 1 117 ? -2.311 -5.313 28.142 1.00 98.31 117 ALA A N 1
ATOM 868 C CA . ALA A 1 117 ? -1.553 -5.976 29.202 1.00 98.31 117 ALA A CA 1
ATOM 869 C C . ALA A 1 117 ? -1.709 -7.507 29.166 1.00 98.31 117 ALA A C 1
ATOM 871 O O . ALA A 1 117 ? -0.727 -8.228 29.349 1.00 98.31 117 ALA A O 1
ATOM 872 N N . ILE A 1 118 ? -2.911 -8.012 28.863 1.00 98.19 118 ILE A N 1
ATOM 873 C CA . ILE A 1 118 ? -3.170 -9.452 28.710 1.00 98.19 118 ILE A CA 1
ATOM 874 C C . ILE A 1 118 ? -2.344 -10.029 27.554 1.00 98.19 118 ILE A C 1
ATOM 876 O O . ILE A 1 118 ? -1.638 -11.022 27.736 1.00 98.19 118 ILE A O 1
ATOM 880 N N . VAL A 1 119 ? -2.384 -9.395 26.377 1.00 98.50 119 VAL A N 1
ATOM 881 C CA . VAL A 1 119 ? -1.605 -9.849 25.211 1.00 98.50 119 VAL A CA 1
ATOM 882 C C . VAL A 1 119 ? -0.102 -9.770 25.495 1.00 98.50 119 VAL A C 1
ATOM 884 O O . VAL A 1 119 ? 0.635 -10.694 25.154 1.00 98.50 119 VAL A O 1
ATOM 887 N N . GLN A 1 120 ? 0.359 -8.717 26.178 1.00 98.50 120 GLN A N 1
ATOM 888 C CA . GLN A 1 120 ? 1.763 -8.555 26.568 1.00 98.50 120 GLN A CA 1
ATOM 889 C C . GLN A 1 120 ? 2.227 -9.645 27.537 1.00 98.50 120 GLN A C 1
ATOM 891 O O . GLN A 1 120 ? 3.326 -10.170 27.373 1.00 98.50 120 GLN A O 1
ATOM 896 N N . MET A 1 121 ? 1.407 -10.016 28.523 1.00 97.81 121 MET A N 1
ATOM 897 C CA . MET A 1 121 ? 1.715 -11.098 29.462 1.00 97.81 121 MET A CA 1
ATOM 898 C C . MET A 1 121 ? 1.938 -12.423 28.721 1.00 97.81 121 MET A C 1
ATOM 900 O O . MET A 1 121 ? 2.962 -13.076 28.927 1.00 97.81 121 MET A O 1
ATOM 904 N N . HIS A 1 122 ? 1.025 -12.798 27.818 1.00 98.00 122 HIS A N 1
ATOM 905 C CA . HIS A 1 122 ? 1.198 -13.998 26.994 1.00 98.00 122 HIS A CA 1
ATOM 906 C C . HIS A 1 122 ? 2.403 -13.877 26.051 1.00 98.00 122 HIS A C 1
ATOM 908 O O . HIS A 1 122 ? 3.137 -14.847 25.867 1.00 98.00 122 HIS A O 1
ATOM 914 N N . GLY A 1 123 ? 2.658 -12.683 25.507 1.00 98.31 123 GLY A N 1
ATOM 915 C CA . GLY A 1 123 ? 3.832 -12.397 24.683 1.00 98.31 123 GLY A CA 1
ATOM 916 C C . GLY A 1 123 ? 5.143 -12.631 25.432 1.00 98.31 123 GLY A C 1
ATOM 917 O O . GLY A 1 123 ? 6.023 -13.319 24.923 1.00 98.31 123 GLY A O 1
ATOM 918 N N . ASN A 1 124 ? 5.249 -12.141 26.668 1.00 97.94 124 ASN A N 1
ATOM 919 C CA . ASN A 1 124 ? 6.417 -12.357 27.526 1.00 97.94 124 ASN A CA 1
ATOM 920 C C . ASN A 1 124 ? 6.616 -13.848 27.831 1.00 97.94 124 ASN A C 1
ATOM 922 O O . ASN A 1 124 ? 7.722 -14.364 27.702 1.00 97.94 124 ASN A O 1
ATOM 926 N N . HIS A 1 125 ? 5.537 -14.572 28.147 1.00 96.81 125 HIS A N 1
ATOM 927 C CA . HIS A 1 125 ? 5.608 -16.021 28.353 1.00 96.81 125 HIS A CA 1
ATOM 928 C C . HIS A 1 125 ? 6.057 -16.777 27.093 1.00 96.81 125 HIS A C 1
ATOM 930 O O . HIS A 1 125 ? 6.789 -17.762 27.199 1.00 96.81 125 HIS A O 1
ATOM 936 N N . PHE A 1 126 ? 5.641 -16.333 25.902 1.00 98.44 126 PHE A N 1
ATOM 937 C CA . PHE A 1 126 ? 6.125 -16.894 24.643 1.00 98.44 126 PHE A CA 1
ATOM 938 C C . PHE A 1 126 ? 7.619 -16.624 24.431 1.00 98.44 126 PHE A C 1
ATOM 940 O O . PHE A 1 126 ? 8.329 -17.533 24.008 1.00 98.44 126 PHE A O 1
ATOM 947 N N . VAL A 1 127 ? 8.107 -15.416 24.739 1.00 98.31 127 VAL A N 1
ATOM 948 C CA . VAL A 1 127 ? 9.536 -15.065 24.631 1.00 98.31 127 VAL A CA 1
ATOM 949 C C . VAL A 1 127 ? 10.391 -16.020 25.460 1.00 98.31 127 VAL A C 1
ATOM 951 O O . VAL A 1 127 ? 11.380 -16.545 24.942 1.00 98.31 127 VAL A O 1
ATOM 954 N N . ASP A 1 128 ? 9.985 -16.303 26.697 1.00 95.06 128 ASP A N 1
ATOM 955 C CA . ASP A 1 128 ? 10.688 -17.235 27.583 1.00 95.06 128 ASP A CA 1
ATOM 956 C C . ASP A 1 128 ? 10.546 -18.688 27.100 1.00 95.06 128 ASP A C 1
ATOM 958 O O . ASP A 1 128 ? 11.528 -19.428 26.997 1.00 95.06 128 ASP A O 1
ATOM 962 N N . TYR A 1 129 ? 9.325 -19.087 26.730 1.00 95.25 129 TYR A N 1
ATOM 963 C CA . TYR A 1 129 ? 8.967 -20.459 26.380 1.00 95.25 129 TYR A CA 1
ATOM 964 C C . TYR A 1 129 ? 8.220 -20.505 25.040 1.00 95.25 129 TYR A C 1
ATOM 966 O O . TYR A 1 129 ? 6.992 -20.445 24.977 1.00 95.25 129 TYR A O 1
ATOM 974 N N . ARG A 1 130 ? 8.963 -20.673 23.943 1.00 96.69 130 ARG A N 1
ATOM 975 C CA . ARG A 1 130 ? 8.460 -20.612 22.553 1.00 96.69 130 ARG A CA 1
ATOM 976 C C . ARG A 1 130 ? 7.733 -21.886 22.114 1.00 96.69 130 ARG A C 1
ATOM 978 O O . ARG A 1 130 ? 8.043 -22.452 21.061 1.00 96.69 130 ARG A O 1
ATOM 985 N N . SER A 1 131 ? 6.822 -22.392 22.940 1.00 96.75 131 SER A N 1
ATOM 986 C CA . SER A 1 131 ? 6.003 -23.571 22.650 1.00 96.75 131 SER A CA 1
ATOM 987 C C . SER A 1 131 ? 4.872 -23.242 21.671 1.00 96.75 131 SER A C 1
ATOM 989 O O . SER A 1 131 ? 4.565 -22.080 21.399 1.00 96.75 131 SER A O 1
ATOM 991 N N . GLU A 1 132 ? 4.254 -24.287 21.122 1.00 97.31 132 GLU A N 1
ATOM 992 C CA . GLU A 1 132 ? 3.061 -24.130 20.288 1.00 97.31 132 GLU A CA 1
ATOM 993 C C . GLU A 1 132 ? 1.886 -23.557 21.093 1.00 97.31 132 GLU A C 1
ATOM 995 O O . GLU A 1 132 ? 1.226 -22.635 20.621 1.00 97.31 132 GLU A O 1
ATOM 1000 N N . ASP A 1 133 ? 1.696 -24.024 22.329 1.00 97.31 133 ASP A N 1
ATOM 1001 C CA . ASP A 1 133 ? 0.638 -23.551 23.227 1.00 97.31 133 ASP A CA 1
ATOM 1002 C C . ASP A 1 133 ? 0.806 -22.065 23.558 1.00 97.31 133 ASP A C 1
ATOM 1004 O O . ASP A 1 133 ? -0.131 -21.289 23.411 1.00 97.31 133 ASP A O 1
ATOM 1008 N N . ASN A 1 134 ? 2.024 -21.622 23.881 1.00 97.88 134 ASN A N 1
ATOM 1009 C CA . ASN A 1 134 ? 2.261 -20.218 24.214 1.00 97.88 134 ASN A CA 1
ATOM 1010 C C . ASN A 1 134 ? 2.090 -19.303 22.998 1.00 97.88 134 ASN A C 1
ATOM 1012 O O . ASN A 1 134 ? 1.621 -18.175 23.129 1.00 97.88 134 ASN A O 1
ATOM 1016 N N . LYS A 1 135 ? 2.430 -19.781 21.793 1.00 98.38 135 LYS A N 1
ATOM 1017 C CA . LYS A 1 135 ? 2.107 -19.057 20.558 1.00 98.38 135 LYS A CA 1
ATOM 1018 C C . LYS A 1 135 ? 0.590 -18.918 20.411 1.00 98.38 135 LYS A C 1
ATOM 1020 O O . LYS A 1 135 ? 0.107 -17.832 20.098 1.00 98.38 135 LYS A O 1
ATOM 1025 N N . LEU A 1 136 ? -0.157 -20.005 20.616 1.00 98.06 136 LEU A N 1
ATOM 1026 C CA . LEU A 1 136 ? -1.619 -19.994 20.546 1.00 98.06 136 LEU A CA 1
ATOM 1027 C C . LEU A 1 136 ? -2.232 -19.063 21.595 1.00 98.06 136 LEU A C 1
ATOM 1029 O O . LEU A 1 136 ? -3.155 -18.330 21.259 1.00 98.06 136 LEU A O 1
ATOM 1033 N N . ASP A 1 137 ? -1.690 -19.005 22.808 1.00 97.25 137 ASP A N 1
ATOM 1034 C CA . ASP A 1 137 ? -2.142 -18.086 23.855 1.00 97.25 137 ASP A CA 1
ATOM 1035 C C . ASP A 1 137 ? -2.010 -16.612 23.443 1.00 97.25 137 ASP A C 1
ATOM 1037 O O . ASP A 1 137 ? -2.930 -15.817 23.658 1.00 97.25 137 ASP A O 1
ATOM 1041 N N . VAL A 1 138 ? -0.910 -16.231 22.783 1.00 98.38 138 VAL A N 1
ATOM 1042 C CA . VAL A 1 138 ? -0.741 -14.873 22.229 1.00 98.38 138 VAL A CA 1
ATOM 1043 C C . VAL A 1 138 ? -1.804 -14.576 21.167 1.00 98.38 138 VAL A C 1
ATOM 1045 O O . VAL A 1 138 ? -2.441 -13.523 21.191 1.00 98.38 138 VAL A O 1
ATOM 1048 N N . LEU A 1 139 ? -2.032 -15.509 20.238 1.00 98.19 139 LEU A N 1
ATOM 1049 C CA . LEU A 1 139 ? -3.015 -15.334 19.163 1.00 98.19 139 LEU A CA 1
ATOM 1050 C C . LEU A 1 139 ? -4.451 -15.256 19.708 1.00 98.19 139 LEU A C 1
ATOM 1052 O O . LEU A 1 139 ? -5.216 -14.366 19.326 1.00 98.19 139 LEU A O 1
ATOM 1056 N N . ASN A 1 140 ? -4.796 -16.166 20.618 1.00 97.06 140 ASN A N 1
ATOM 1057 C CA . ASN A 1 140 ? -6.122 -16.292 21.210 1.00 97.06 140 ASN A CA 1
ATOM 1058 C C . ASN A 1 140 ? -6.439 -15.123 22.140 1.00 97.06 140 ASN A C 1
ATOM 1060 O O . ASN A 1 140 ? -7.565 -14.638 22.128 1.00 97.06 140 ASN A O 1
ATOM 1064 N N . SER A 1 141 ? -5.468 -14.625 22.910 1.00 97.19 141 SER A N 1
ATOM 1065 C CA . SER A 1 141 ? -5.685 -13.458 23.771 1.00 97.19 141 SER A CA 1
ATOM 1066 C C . SER A 1 141 ? -6.001 -12.200 22.960 1.00 97.19 141 SER A C 1
ATOM 1068 O O . SER A 1 141 ? -6.973 -11.512 23.269 1.00 97.19 141 SER A O 1
ATOM 1070 N N . ALA A 1 142 ? -5.269 -11.939 21.872 1.00 97.75 142 ALA A N 1
ATOM 1071 C CA . ALA A 1 142 ? -5.557 -10.811 20.984 1.00 97.75 142 ALA A CA 1
ATOM 1072 C C . ALA A 1 142 ? -6.931 -10.939 20.302 1.00 97.75 142 ALA A C 1
ATOM 1074 O O . ALA A 1 142 ? -7.653 -9.950 20.161 1.00 97.75 142 ALA A O 1
ATOM 1075 N N . GLN A 1 143 ? -7.308 -12.155 19.895 1.00 96.88 143 GLN A N 1
ATOM 1076 C CA . GLN A 1 143 ? -8.621 -12.427 19.313 1.00 96.88 143 GLN A CA 1
ATOM 1077 C C . GLN A 1 143 ? -9.751 -12.256 20.342 1.00 96.88 143 GLN A C 1
ATOM 1079 O O . GLN A 1 143 ? -10.728 -11.569 20.057 1.00 96.88 143 GLN A O 1
ATOM 1084 N N . ASN A 1 144 ? -9.585 -12.786 21.555 1.00 95.94 144 ASN A N 1
ATOM 1085 C CA . ASN A 1 144 ? -10.548 -12.631 22.642 1.00 95.94 144 ASN A CA 1
ATOM 1086 C C . ASN A 1 144 ? -10.753 -11.154 23.006 1.00 95.94 144 ASN A C 1
ATOM 1088 O O . ASN A 1 144 ? -11.888 -10.719 23.151 1.00 95.94 144 ASN A O 1
ATOM 1092 N N . VAL A 1 145 ? -9.684 -10.354 23.104 1.00 98.12 145 VAL A N 1
ATOM 1093 C CA . VAL A 1 145 ? -9.810 -8.906 23.362 1.00 98.12 145 VAL A CA 1
ATOM 1094 C C . VAL A 1 145 ? -10.686 -8.233 22.301 1.00 98.12 145 VAL A C 1
ATOM 1096 O O . VAL A 1 145 ? -11.585 -7.468 22.645 1.00 98.12 145 VAL A O 1
ATOM 1099 N N . LYS A 1 146 ? -10.476 -8.555 21.019 1.00 97.38 146 LYS A N 1
ATOM 1100 C CA . LYS A 1 146 ? -11.300 -8.033 19.922 1.00 97.38 146 LYS A CA 1
ATOM 1101 C C . LYS A 1 146 ? -12.769 -8.441 20.061 1.00 97.38 146 LYS A C 1
ATOM 1103 O O . LYS A 1 146 ? -13.643 -7.595 19.921 1.00 97.38 146 LYS A O 1
ATOM 1108 N N . GLU A 1 147 ? -13.043 -9.713 20.334 1.00 97.19 147 GLU A N 1
ATOM 1109 C CA . GLU A 1 147 ? -14.411 -10.235 20.469 1.00 97.19 147 GLU A CA 1
ATOM 1110 C C . GLU A 1 147 ? -15.161 -9.609 21.649 1.00 97.19 147 GLU A C 1
ATOM 1112 O O . GLU A 1 147 ? -16.324 -9.233 21.517 1.00 97.19 147 GLU A O 1
ATOM 1117 N N . GLN A 1 148 ? -14.488 -9.427 22.785 1.00 98.00 148 GLN A N 1
ATOM 1118 C CA . GLN A 1 148 ? -15.081 -8.799 23.965 1.00 98.00 148 GLN A CA 1
ATOM 1119 C C . GLN A 1 148 ? -15.382 -7.309 23.724 1.00 98.00 148 GLN A C 1
ATOM 1121 O O . GLN A 1 148 ? -16.453 -6.827 24.086 1.00 98.00 148 GLN A O 1
ATOM 1126 N N . LEU A 1 149 ? -14.493 -6.575 23.049 1.00 97.62 149 LEU A N 1
ATOM 1127 C CA . LEU A 1 149 ? -14.746 -5.172 22.696 1.00 97.62 149 LEU A CA 1
ATOM 1128 C C . LEU A 1 149 ? -15.812 -5.013 21.604 1.00 97.62 149 LEU A C 1
ATOM 1130 O O . LEU A 1 149 ? -16.578 -4.051 21.627 1.00 97.62 149 LEU A O 1
ATOM 1134 N N . GLN A 1 150 ? -15.918 -5.977 20.691 1.00 94.56 150 GLN A N 1
ATOM 1135 C CA . GLN A 1 150 ? -17.006 -6.038 19.720 1.00 94.56 150 GLN A CA 1
ATOM 1136 C C . GLN A 1 150 ? -18.360 -6.262 20.414 1.00 94.56 150 GLN A C 1
ATOM 1138 O O . GLN A 1 150 ? -19.330 -5.579 20.095 1.00 94.56 150 GLN A O 1
ATOM 1143 N N . MET A 1 151 ? -18.418 -7.140 21.419 1.00 95.50 151 MET A N 1
ATOM 1144 C CA . MET A 1 151 ? -19.617 -7.321 22.244 1.00 95.50 151 MET A CA 1
ATOM 1145 C C . MET A 1 151 ? -19.991 -6.033 22.988 1.00 95.50 151 MET A C 1
ATOM 1147 O O . MET A 1 151 ? -21.159 -5.647 23.008 1.00 95.50 151 MET A O 1
ATOM 1151 N N . LEU A 1 152 ? -19.006 -5.338 23.567 1.00 96.31 152 LEU A N 1
ATOM 1152 C CA . LEU A 1 152 ? -19.224 -4.048 24.224 1.00 96.31 152 LEU A CA 1
ATOM 1153 C C . LEU A 1 152 ? -19.844 -3.029 23.253 1.00 96.31 152 LEU A C 1
ATOM 1155 O O . LEU A 1 152 ? -20.829 -2.375 23.598 1.00 96.31 152 LEU A O 1
ATOM 1159 N N . LYS A 1 153 ? -19.324 -2.946 22.023 1.00 95.00 153 LYS A N 1
ATOM 1160 C CA . LYS A 1 153 ? -19.878 -2.101 20.958 1.00 95.00 153 LYS A CA 1
ATOM 1161 C C . LYS A 1 153 ? -21.317 -2.467 20.616 1.00 95.00 153 LYS A C 1
ATOM 1163 O O . LYS A 1 153 ? -22.169 -1.588 20.562 1.00 95.00 153 LYS A O 1
ATOM 1168 N N . GLU A 1 154 ? -21.608 -3.746 20.410 1.00 94.06 154 GLU A N 1
ATOM 1169 C CA . GLU A 1 154 ? -22.951 -4.215 20.045 1.00 94.06 154 GLU A CA 1
ATOM 1170 C C . GLU A 1 154 ? -24.001 -3.884 21.109 1.00 94.06 154 GLU A C 1
ATOM 1172 O O . GLU A 1 154 ? -25.139 -3.566 20.772 1.00 94.06 154 GLU A O 1
ATOM 1177 N N . GLN A 1 155 ? -23.619 -3.926 22.386 1.00 94.94 155 GLN A N 1
ATOM 1178 C CA . GLN A 1 155 ? -24.529 -3.658 23.501 1.00 94.94 155 GLN A CA 1
ATOM 1179 C C . GLN A 1 155 ? -24.676 -2.168 23.835 1.00 94.94 155 GLN A C 1
ATOM 1181 O O . GLN A 1 155 ? -25.653 -1.785 24.474 1.00 94.94 155 GLN A O 1
ATOM 1186 N N . THR A 1 156 ? -23.722 -1.321 23.440 1.00 92.75 156 THR A N 1
ATOM 1187 C CA . THR A 1 156 ? -23.694 0.099 23.848 1.00 92.75 156 THR A CA 1
ATOM 1188 C C . THR A 1 156 ? -23.818 1.089 22.691 1.00 92.75 156 THR A C 1
ATOM 1190 O O . THR A 1 156 ? -24.110 2.257 22.940 1.00 92.75 156 THR A O 1
ATOM 1193 N N . GLY A 1 157 ? -23.613 0.638 21.450 1.00 89.31 157 GLY A N 1
ATOM 1194 C CA . GLY A 1 157 ? -23.549 1.472 20.247 1.00 89.31 157 GLY A CA 1
ATOM 1195 C C . GLY A 1 157 ? -22.207 2.186 20.038 1.00 89.31 157 GLY A C 1
ATOM 1196 O 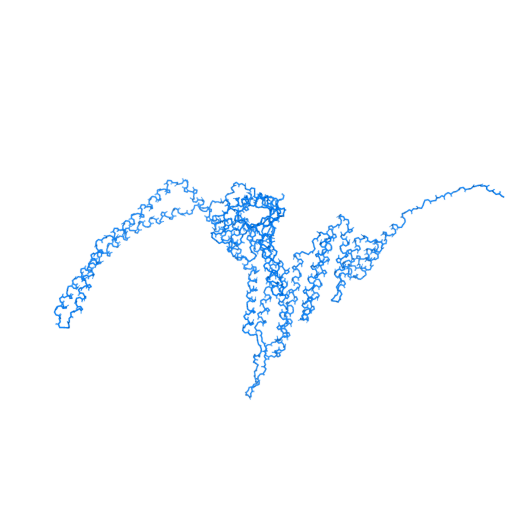O . GLY A 1 157 ? -22.043 2.871 19.033 1.00 89.31 157 GLY A O 1
ATOM 1197 N N . GLU A 1 158 ? -21.246 2.026 20.950 1.00 87.81 158 GLU A N 1
ATOM 1198 C CA . GLU A 1 158 ? -20.007 2.810 20.992 1.00 87.81 158 GLU A CA 1
ATOM 1199 C C . GLU A 1 158 ? -18.788 2.010 20.500 1.00 87.81 158 GLU A C 1
ATOM 1201 O O . GLU A 1 158 ? -18.619 0.840 20.832 1.00 87.81 158 GLU A O 1
ATOM 1206 N N . GLU A 1 159 ? -17.905 2.629 19.710 1.00 92.19 159 GLU A N 1
ATOM 1207 C CA . GLU A 1 159 ? -16.675 1.980 19.226 1.00 92.19 159 GLU A CA 1
ATOM 1208 C C . GLU A 1 159 ? -15.547 2.024 20.271 1.00 92.19 159 GLU A C 1
ATOM 1210 O O . GLU A 1 159 ? -15.106 3.107 20.670 1.00 92.19 159 GLU A O 1
ATOM 1215 N N . PHE A 1 160 ? -15.038 0.847 20.649 1.00 94.12 160 PHE A N 1
ATOM 1216 C CA . PHE A 1 160 ? -13.935 0.679 21.607 1.00 94.12 160 PHE A CA 1
ATOM 1217 C C . PHE A 1 160 ? -12.711 -0.025 21.008 1.00 94.12 160 PHE A C 1
ATOM 1219 O O . PHE A 1 160 ? -11.614 0.098 21.556 1.00 94.12 160 PHE A O 1
ATOM 1226 N N . TYR A 1 161 ? -12.864 -0.748 19.893 1.00 94.88 161 TYR A N 1
ATOM 1227 C CA . TYR A 1 161 ? -11.760 -1.416 19.207 1.00 94.88 161 TYR A CA 1
ATOM 1228 C C . TYR A 1 161 ? -11.285 -0.545 18.041 1.00 94.88 161 TYR A C 1
ATOM 1230 O O . TYR A 1 161 ? -11.703 -0.699 16.894 1.00 94.88 161 TYR A O 1
ATOM 1238 N N . THR A 1 162 ? -10.409 0.411 18.344 1.00 91.88 162 THR A N 1
ATOM 1239 C CA . THR A 1 162 ? -9.895 1.352 17.342 1.00 91.88 162 THR A CA 1
ATOM 1240 C C . THR A 1 162 ? -8.744 0.751 16.530 1.00 91.88 162 THR A C 1
ATOM 1242 O O . THR A 1 162 ? -8.077 -0.197 16.955 1.00 91.88 162 THR A O 1
ATOM 1245 N N . ASN A 1 163 ? -8.468 1.328 15.357 1.00 88.44 163 ASN A N 1
ATOM 1246 C CA . ASN A 1 163 ? -7.308 0.946 14.542 1.00 88.44 163 ASN A CA 1
ATOM 1247 C C . ASN A 1 163 ? -5.985 1.178 15.292 1.00 88.44 163 ASN A C 1
ATOM 1249 O O . ASN A 1 163 ? -5.074 0.354 15.195 1.00 88.44 163 ASN A O 1
ATOM 1253 N N . ASP A 1 164 ? -5.895 2.256 16.072 1.00 92.00 164 ASP A N 1
ATOM 1254 C CA . ASP A 1 164 ? -4.719 2.568 16.892 1.00 92.00 164 ASP A CA 1
ATOM 1255 C C . ASP A 1 164 ? -4.499 1.497 17.956 1.00 92.00 164 ASP A C 1
ATOM 1257 O O . ASP A 1 164 ? -3.382 1.008 18.134 1.00 92.00 164 ASP A O 1
ATOM 1261 N N . PHE A 1 165 ? -5.580 1.054 18.602 1.00 97.25 165 PHE A N 1
ATOM 1262 C CA . PHE A 1 165 ? -5.508 -0.021 19.577 1.00 97.25 165 PHE A CA 1
ATOM 1263 C C . PHE A 1 165 ? -5.135 -1.362 18.931 1.00 97.25 165 PHE A C 1
ATOM 1265 O O . PHE A 1 165 ? -4.254 -2.064 19.425 1.00 97.25 165 PHE A O 1
ATOM 1272 N N . SER A 1 166 ? -5.725 -1.700 17.780 1.00 97.00 166 SER A N 1
ATOM 1273 C CA . SER A 1 166 ? -5.311 -2.869 16.990 1.00 97.00 166 SER A CA 1
ATOM 1274 C C . SER A 1 166 ? -3.811 -2.816 16.670 1.00 97.00 166 SER A C 1
ATOM 1276 O O . SER A 1 166 ? -3.089 -3.791 16.883 1.00 97.00 166 SER A O 1
ATOM 1278 N N . THR A 1 167 ? -3.317 -1.652 16.246 1.00 96.75 167 THR A N 1
ATOM 1279 C CA . THR A 1 167 ? -1.898 -1.423 15.944 1.00 96.75 167 THR A CA 1
ATOM 1280 C C . THR A 1 167 ? -1.027 -1.584 17.187 1.00 96.75 167 THR A C 1
ATOM 1282 O O . THR A 1 167 ? 0.038 -2.198 17.115 1.00 96.75 167 THR A O 1
ATOM 1285 N N . GLN A 1 168 ? -1.480 -1.106 18.348 1.00 98.25 168 GLN A N 1
ATOM 1286 C CA . GLN A 1 168 ? -0.803 -1.316 19.627 1.00 98.25 168 GLN A CA 1
ATOM 1287 C C . GLN A 1 168 ? -0.661 -2.810 19.954 1.00 98.25 168 GLN A C 1
ATOM 1289 O O . GLN A 1 168 ? 0.430 -3.246 20.325 1.00 98.25 168 GLN A O 1
ATOM 1294 N N . LEU A 1 169 ? -1.713 -3.615 19.757 1.00 98.62 169 LEU A N 1
ATOM 1295 C CA . LEU A 1 169 ? -1.625 -5.074 19.907 1.00 98.62 169 LEU A CA 1
ATOM 1296 C C . LEU A 1 169 ? -0.626 -5.679 18.908 1.00 98.62 169 LEU A C 1
ATOM 1298 O O . LEU A 1 169 ? 0.176 -6.537 19.279 1.00 98.62 169 LEU A O 1
ATOM 1302 N N . GLY A 1 170 ? -0.612 -5.191 17.665 1.00 98.50 170 GLY A N 1
ATOM 1303 C CA . GLY A 1 170 ? 0.390 -5.553 16.662 1.00 98.50 170 GLY A CA 1
ATOM 1304 C C . GLY A 1 170 ? 1.829 -5.287 17.127 1.00 98.50 170 GLY A C 1
ATOM 1305 O O . GLY A 1 170 ? 2.682 -6.165 16.993 1.00 98.50 170 GLY A O 1
ATOM 1306 N N . ARG A 1 171 ? 2.103 -4.127 17.750 1.00 98.75 171 ARG A N 1
ATOM 1307 C CA . ARG A 1 171 ? 3.434 -3.793 18.308 1.00 98.75 171 ARG A CA 1
ATOM 1308 C C . ARG A 1 171 ? 3.867 -4.794 19.374 1.00 98.75 171 ARG A C 1
ATOM 1310 O O . ARG A 1 171 ? 5.007 -5.254 19.342 1.00 98.75 171 ARG A O 1
ATOM 1317 N N . ILE A 1 172 ? 2.955 -5.148 20.279 1.00 98.88 172 ILE A N 1
ATOM 1318 C CA . ILE A 1 172 ? 3.201 -6.109 21.362 1.00 98.88 172 ILE A CA 1
ATOM 1319 C C . ILE A 1 172 ? 3.566 -7.484 20.789 1.00 98.88 172 ILE A C 1
ATOM 1321 O O . ILE A 1 172 ? 4.582 -8.067 21.168 1.00 98.88 172 ILE A O 1
ATOM 1325 N N . ILE A 1 173 ? 2.781 -7.981 19.829 1.00 98.88 173 ILE A N 1
ATOM 1326 C CA . ILE A 1 173 ? 3.009 -9.295 19.213 1.00 98.88 173 ILE A CA 1
ATOM 1327 C C . ILE A 1 173 ? 4.305 -9.310 18.390 1.00 98.88 173 ILE A C 1
ATOM 1329 O O . ILE A 1 173 ? 5.058 -10.280 18.464 1.00 98.88 173 ILE A O 1
ATOM 1333 N N . ASN A 1 174 ? 4.616 -8.234 17.657 1.00 98.81 174 ASN A N 1
ATOM 1334 C CA . ASN A 1 174 ? 5.909 -8.084 16.983 1.00 98.81 174 ASN A CA 1
ATOM 1335 C C . ASN A 1 174 ? 7.072 -8.153 17.986 1.00 98.81 174 ASN A C 1
ATOM 1337 O O . ASN A 1 174 ? 8.039 -8.872 17.750 1.00 98.81 174 ASN A O 1
ATOM 1341 N N . GLY A 1 175 ? 6.959 -7.454 19.121 1.00 98.81 175 GLY A N 1
ATOM 1342 C CA . GLY A 1 175 ? 7.950 -7.509 20.197 1.00 98.81 175 GLY A CA 1
ATOM 1343 C C . GLY A 1 175 ? 8.152 -8.927 20.737 1.00 98.81 175 GLY A C 1
ATOM 1344 O O . GLY A 1 175 ? 9.290 -9.377 20.860 1.00 98.81 175 GLY A O 1
ATOM 1345 N N . ALA A 1 176 ? 7.062 -9.662 20.977 1.00 98.81 176 ALA A N 1
ATOM 1346 C CA . ALA A 1 176 ? 7.119 -11.054 21.421 1.00 98.81 176 ALA A CA 1
ATOM 1347 C C . ALA A 1 176 ? 7.786 -11.977 20.385 1.00 98.81 176 ALA A C 1
ATOM 1349 O O . ALA A 1 176 ? 8.585 -12.841 20.741 1.00 98.81 176 ALA A O 1
ATOM 1350 N N . ALA A 1 177 ? 7.503 -11.778 19.096 1.00 98.81 177 ALA A N 1
ATOM 1351 C CA . ALA A 1 177 ? 8.113 -12.557 18.025 1.00 98.81 177 ALA A CA 1
ATOM 1352 C C . ALA A 1 177 ? 9.619 -12.291 17.888 1.00 98.81 177 ALA A C 1
ATOM 1354 O O . ALA A 1 177 ? 10.396 -13.232 17.745 1.00 98.81 177 ALA A O 1
ATOM 1355 N N . VAL A 1 178 ? 10.043 -11.024 17.963 1.00 98.62 178 VAL A N 1
ATOM 1356 C CA . VAL A 1 178 ? 11.463 -10.643 17.904 1.00 98.62 178 VAL A CA 1
ATOM 1357 C C . VAL A 1 178 ? 12.212 -11.141 19.137 1.00 98.62 178 VAL A C 1
ATOM 1359 O O . VAL A 1 178 ? 13.261 -11.759 18.992 1.00 98.62 178 VAL A O 1
ATOM 1362 N N . GLY A 1 179 ? 11.665 -10.936 20.339 1.00 98.56 179 GLY A N 1
ATOM 1363 C CA . GLY A 1 179 ? 12.256 -11.464 21.571 1.00 98.56 179 GLY A CA 1
ATOM 1364 C C . GLY A 1 179 ? 12.368 -12.989 21.539 1.00 98.56 179 GLY A C 1
ATOM 1365 O O . GLY A 1 179 ? 13.408 -13.544 21.884 1.00 98.56 179 GLY A O 1
ATOM 1366 N N . GLY A 1 180 ? 11.333 -13.667 21.034 1.00 98.44 180 GLY A N 1
ATOM 1367 C CA . GLY A 1 180 ? 11.353 -15.109 20.828 1.00 98.44 180 GLY A CA 1
ATOM 1368 C C . GLY A 1 180 ? 12.428 -15.549 19.827 1.00 98.44 180 GLY A C 1
ATOM 1369 O O . GLY A 1 180 ? 13.158 -16.500 20.097 1.00 98.44 180 GLY A O 1
ATOM 1370 N N . SER A 1 181 ? 12.576 -14.848 18.702 1.00 98.12 181 SER A N 1
ATOM 1371 C CA . SER A 1 181 ? 13.627 -15.155 17.726 1.00 98.12 181 SER A CA 1
ATOM 1372 C C . SER A 1 181 ? 15.019 -14.961 18.317 1.00 98.12 181 SER A C 1
ATOM 1374 O O . SER A 1 181 ? 15.844 -15.856 18.195 1.00 98.12 181 SER A O 1
ATOM 1376 N N . ASN A 1 182 ? 15.260 -13.848 19.016 1.00 97.50 182 ASN A N 1
ATOM 1377 C CA . ASN A 1 182 ? 16.552 -13.566 19.642 1.00 97.50 182 ASN A CA 1
ATOM 1378 C C . ASN A 1 182 ? 16.941 -14.661 20.647 1.00 97.50 182 ASN A C 1
ATOM 1380 O O . ASN A 1 182 ? 18.062 -15.158 20.606 1.00 97.50 182 ASN A O 1
ATOM 1384 N N . ASN A 1 183 ? 16.002 -15.093 21.498 1.00 97.06 183 ASN A N 1
ATOM 1385 C CA . ASN A 1 183 ? 16.243 -16.193 22.436 1.00 97.06 183 ASN A CA 1
ATOM 1386 C C . ASN A 1 183 ? 16.477 -17.528 21.708 1.00 97.06 183 ASN A C 1
ATOM 1388 O O . ASN A 1 183 ? 17.261 -18.353 22.169 1.00 97.06 183 ASN A O 1
ATOM 1392 N N . ALA A 1 184 ? 15.801 -17.768 20.578 1.00 95.00 184 ALA A N 1
ATOM 1393 C CA . ALA A 1 184 ? 16.039 -18.958 19.764 1.00 95.00 184 ALA A CA 1
ATOM 1394 C C . ALA A 1 184 ? 17.436 -18.942 19.121 1.00 95.00 184 ALA A C 1
ATOM 1396 O O . ALA A 1 184 ? 18.106 -19.972 19.127 1.00 95.00 184 ALA A O 1
ATOM 1397 N N . ASP A 1 185 ? 17.881 -17.792 18.608 1.00 93.06 185 ASP A N 1
ATOM 1398 C CA . ASP A 1 185 ? 19.226 -17.610 18.055 1.00 93.06 185 ASP A CA 1
ATOM 1399 C C . ASP A 1 185 ? 20.305 -17.792 19.142 1.00 93.06 185 ASP A C 1
ATOM 1401 O O . ASP A 1 185 ? 21.300 -18.482 18.914 1.00 93.06 185 ASP A O 1
ATOM 1405 N N . GLU A 1 186 ? 20.093 -17.240 20.343 1.00 92.38 186 GLU A N 1
ATOM 1406 C CA . GLU A 1 186 ? 21.006 -17.394 21.485 1.00 92.38 186 GLU A CA 1
ATOM 1407 C C . GLU A 1 186 ? 21.122 -18.860 21.934 1.00 92.38 186 GLU A C 1
ATOM 1409 O O . GLU A 1 186 ? 22.230 -19.375 22.088 1.00 92.38 186 GLU A O 1
ATOM 1414 N N . GLU A 1 187 ? 19.992 -19.561 22.084 1.00 91.25 187 GLU A N 1
ATOM 1415 C CA . GLU A 1 187 ? 19.967 -20.988 22.435 1.00 91.25 187 GLU A CA 1
ATOM 1416 C C . GLU A 1 187 ? 20.601 -21.880 21.360 1.00 91.25 187 GLU A C 1
ATOM 1418 O O . GLU A 1 187 ? 21.150 -22.934 21.685 1.00 91.25 187 GLU A O 1
ATOM 1423 N N . PHE A 1 188 ? 20.517 -21.482 20.088 1.00 90.25 188 PHE A N 1
ATOM 1424 C CA . PHE A 1 188 ? 21.113 -22.221 18.977 1.00 90.25 188 PHE A CA 1
ATOM 1425 C C . PHE A 1 188 ? 22.647 -22.088 18.931 1.00 90.25 188 PHE A C 1
ATOM 1427 O O . PHE A 1 188 ? 23.321 -22.973 18.398 1.00 90.25 188 PHE A O 1
ATOM 1434 N N . GLY A 1 189 ? 23.205 -21.030 19.534 1.00 80.69 189 GLY A N 1
ATOM 1435 C CA . GLY A 1 189 ? 24.644 -20.850 19.759 1.00 80.69 189 GLY A CA 1
ATOM 1436 C C . GLY A 1 189 ? 25.473 -20.618 18.483 1.00 80.69 189 GLY A C 1
ATOM 1437 O O . GLY A 1 189 ? 24.922 -20.597 17.384 1.00 80.69 189 GLY A O 1
ATOM 1438 N N . PRO A 1 190 ? 26.801 -20.408 18.586 1.00 71.69 190 PRO A N 1
ATOM 1439 C CA . PRO A 1 190 ? 27.694 -20.210 17.434 1.00 71.69 190 PRO A CA 1
ATOM 1440 C C . PRO A 1 190 ? 27.908 -21.492 16.597 1.00 71.69 190 PRO A C 1
ATOM 1442 O O . PRO A 1 190 ? 27.481 -22.578 16.979 1.00 71.69 190 PRO A O 1
ATOM 1445 N N . GLU A 1 191 ? 28.552 -21.365 15.429 1.00 65.06 191 GLU A N 1
ATOM 1446 C CA . GLU A 1 191 ? 28.833 -22.491 14.519 1.00 65.06 191 GLU A CA 1
ATOM 1447 C C . GLU A 1 191 ? 29.752 -23.570 15.141 1.00 65.06 191 GLU A C 1
ATOM 1449 O O . GLU A 1 191 ? 30.552 -23.305 16.039 1.00 65.06 191 GLU A O 1
ATOM 1454 N N . ASP A 1 192 ? 29.608 -24.802 14.639 1.00 62.66 192 ASP A N 1
ATOM 1455 C CA . ASP A 1 192 ? 30.436 -25.997 14.878 1.00 62.66 192 ASP A CA 1
ATOM 1456 C C . ASP A 1 192 ? 30.414 -26.671 16.263 1.00 62.66 192 ASP A C 1
ATOM 1458 O O . ASP A 1 192 ? 30.835 -27.819 16.367 1.00 62.66 192 ASP A O 1
ATOM 1462 N N . LEU A 1 193 ? 29.867 -26.067 17.321 1.00 60.12 193 LEU A N 1
ATOM 1463 C CA . LEU A 1 193 ? 29.732 -26.729 18.631 1.00 60.12 193 LEU A CA 1
ATOM 1464 C C . LEU A 1 193 ? 28.266 -26.717 19.091 1.00 60.12 193 LEU A C 1
ATOM 1466 O O . LEU A 1 193 ? 27.653 -25.664 19.185 1.00 60.12 193 LEU A O 1
ATOM 1470 N N . ASN A 1 194 ? 27.709 -27.894 19.401 1.00 62.75 194 ASN A N 1
ATOM 1471 C CA . ASN A 1 194 ? 26.339 -28.108 19.913 1.00 62.75 194 ASN A CA 1
ATOM 1472 C C . ASN A 1 194 ? 25.157 -27.919 18.936 1.00 62.75 194 ASN A C 1
ATOM 1474 O O . ASN A 1 194 ? 24.016 -27.919 19.381 1.00 62.75 194 ASN A O 1
ATOM 1478 N N . ARG A 1 195 ? 25.363 -27.843 17.616 1.00 80.00 195 ARG A N 1
ATOM 1479 C CA . ARG A 1 195 ? 24.256 -27.786 16.634 1.00 80.00 195 ARG A CA 1
ATOM 1480 C C . ARG A 1 195 ? 23.884 -29.160 16.077 1.00 80.00 195 ARG A C 1
ATOM 1482 O O . ARG A 1 195 ? 23.977 -29.391 14.873 1.00 80.00 195 ARG A O 1
ATOM 1489 N N . GLY A 1 196 ? 23.492 -30.094 16.937 1.00 87.75 196 GLY A N 1
ATOM 1490 C CA . GLY A 1 196 ? 22.955 -31.377 16.492 1.00 87.75 196 GLY A CA 1
ATOM 1491 C C . GLY A 1 196 ? 21.589 -31.225 15.813 1.00 87.75 196 GLY A C 1
ATOM 1492 O O . GLY A 1 196 ? 21.009 -30.139 15.727 1.00 87.75 196 GLY A O 1
ATOM 1493 N N . LYS A 1 197 ? 21.041 -32.338 15.309 1.00 91.12 197 LYS A N 1
ATOM 1494 C CA . LYS A 1 197 ? 19.708 -32.332 14.684 1.00 91.12 197 LYS A CA 1
ATOM 1495 C C . LYS A 1 197 ? 18.630 -31.820 15.649 1.00 91.12 197 LYS A C 1
ATOM 1497 O O . LYS A 1 197 ? 17.725 -31.111 15.227 1.00 91.12 197 LYS A O 1
ATOM 1502 N N . TYR A 1 198 ? 18.726 -32.176 16.930 1.00 91.75 198 TYR A N 1
ATOM 1503 C CA . TYR A 1 198 ? 17.756 -31.775 17.949 1.00 91.75 198 TYR A CA 1
ATOM 1504 C C . TYR A 1 198 ? 17.731 -30.254 18.150 1.00 91.75 198 TYR A C 1
ATOM 1506 O O . TYR A 1 198 ? 16.659 -29.650 18.150 1.00 91.75 198 TYR A O 1
ATOM 1514 N N . GLU A 1 199 ? 18.901 -29.628 18.265 1.00 92.19 199 GLU A N 1
ATOM 1515 C CA . GLU A 1 199 ? 19.028 -28.181 18.426 1.00 92.19 199 GLU A CA 1
ATOM 1516 C C . GLU A 1 199 ? 18.543 -27.441 17.176 1.00 92.19 199 GLU A C 1
ATOM 1518 O O . GLU A 1 199 ? 17.815 -26.456 17.290 1.00 92.19 199 GLU A O 1
ATOM 1523 N N . TRP A 1 200 ? 18.849 -27.963 15.984 1.00 94.50 200 TRP A N 1
ATOM 1524 C CA . TRP A 1 200 ? 18.354 -27.408 14.723 1.00 94.50 200 TRP A CA 1
ATOM 1525 C C . TRP A 1 200 ? 16.829 -27.543 14.562 1.00 94.50 200 TRP A C 1
ATOM 1527 O O . TRP A 1 200 ? 16.156 -26.582 14.183 1.00 94.50 200 TRP A O 1
ATOM 1537 N N . ASP A 1 201 ? 16.247 -28.696 14.904 1.00 95.44 201 ASP A N 1
ATOM 1538 C CA . ASP A 1 201 ? 14.792 -28.894 14.887 1.00 95.44 201 ASP A CA 1
ATOM 1539 C C . ASP A 1 201 ? 14.094 -27.936 15.871 1.00 95.44 201 ASP A C 1
ATOM 1541 O O . ASP A 1 201 ? 13.051 -27.365 15.548 1.00 95.44 201 ASP A O 1
ATOM 1545 N N . ARG A 1 202 ? 14.659 -27.736 17.070 1.00 95.00 202 ARG A N 1
ATOM 1546 C CA . ARG A 1 202 ? 14.119 -26.803 18.070 1.00 95.00 202 ARG A CA 1
ATOM 1547 C C . ARG A 1 202 ? 14.204 -25.358 17.583 1.00 95.00 202 ARG A C 1
ATOM 1549 O O . ARG A 1 202 ? 13.204 -24.647 17.664 1.00 95.00 202 ARG A O 1
ATOM 1556 N N . TYR A 1 203 ? 15.355 -24.954 17.047 1.00 95.94 203 TYR A N 1
ATOM 1557 C CA . TYR A 1 203 ? 15.571 -23.627 16.473 1.00 95.94 203 TYR A CA 1
ATOM 1558 C C . TYR A 1 203 ? 14.549 -23.317 15.376 1.00 95.94 203 TYR A C 1
ATOM 1560 O O . TYR A 1 203 ? 13.785 -22.359 15.478 1.00 95.94 203 TYR A O 1
ATOM 1568 N N . THR A 1 204 ? 14.469 -24.183 14.363 1.00 97.12 204 THR A N 1
ATOM 1569 C CA . THR A 1 204 ? 13.571 -23.988 13.217 1.00 97.12 204 THR A CA 1
ATOM 1570 C C . THR A 1 204 ? 12.099 -23.926 13.640 1.00 97.12 204 THR A C 1
ATOM 1572 O O . THR A 1 204 ? 11.377 -23.044 13.180 1.00 97.12 204 THR A O 1
ATOM 1575 N N . GLN A 1 205 ? 11.657 -24.780 14.572 1.00 97.75 205 GLN A N 1
ATOM 1576 C CA . GLN A 1 205 ? 10.294 -24.732 15.115 1.00 97.75 205 GLN A CA 1
ATOM 1577 C C . GLN A 1 205 ? 10.008 -23.448 15.899 1.00 97.75 205 GLN A C 1
ATOM 1579 O O . GLN A 1 205 ? 8.946 -22.851 15.725 1.00 97.75 205 GLN A O 1
ATOM 1584 N N . SER A 1 206 ? 10.921 -23.020 16.774 1.00 97.75 206 SER A N 1
ATOM 1585 C CA . SER A 1 206 ? 10.759 -21.775 17.531 1.00 97.75 206 SER A CA 1
ATOM 1586 C C . SER A 1 206 ? 10.669 -20.569 16.599 1.00 97.75 206 SER A C 1
ATOM 1588 O O . SER A 1 206 ? 9.779 -19.733 16.766 1.00 97.75 206 SER A O 1
ATOM 1590 N N . SER A 1 207 ? 11.515 -20.508 15.576 1.00 98.12 207 SER A N 1
ATOM 1591 C CA . SER A 1 207 ? 11.505 -19.411 14.614 1.00 98.12 207 SER A CA 1
ATOM 1592 C C . SER A 1 207 ? 10.273 -19.435 13.704 1.00 98.12 207 SER A C 1
ATOM 1594 O O . SER A 1 207 ? 9.685 -18.384 13.467 1.00 98.12 207 SER A O 1
ATOM 1596 N N . ASP A 1 208 ? 9.784 -20.604 13.272 1.00 98.50 208 ASP A N 1
ATOM 1597 C CA . ASP A 1 208 ? 8.532 -20.704 12.501 1.00 98.50 208 ASP A CA 1
ATOM 1598 C C . ASP A 1 208 ? 7.306 -20.231 13.319 1.00 98.50 208 ASP A C 1
ATOM 1600 O O . ASP A 1 208 ? 6.383 -19.602 12.782 1.00 98.50 208 ASP A O 1
ATOM 1604 N N . ARG A 1 209 ? 7.309 -20.439 14.645 1.00 98.69 209 ARG A N 1
ATOM 1605 C CA . ARG A 1 209 ? 6.301 -19.851 15.550 1.00 98.69 209 ARG A CA 1
ATOM 1606 C C . ARG A 1 209 ? 6.426 -18.327 15.612 1.00 98.69 209 ARG A C 1
ATOM 1608 O O . ARG A 1 209 ? 5.406 -17.644 15.545 1.00 98.69 209 ARG A O 1
ATOM 1615 N N . CYS A 1 210 ? 7.647 -17.789 15.655 1.00 98.88 210 CYS A N 1
ATOM 1616 C CA . CYS A 1 210 ? 7.885 -16.342 15.590 1.00 98.88 210 CYS A CA 1
ATOM 1617 C C . CYS A 1 210 ? 7.392 -15.743 14.261 1.00 98.88 210 CYS A C 1
ATOM 1619 O O . CYS A 1 210 ? 6.722 -14.714 14.269 1.00 98.88 210 CYS A O 1
ATOM 1621 N N . LEU A 1 211 ? 7.622 -16.415 13.126 1.00 98.81 211 LEU A N 1
ATOM 1622 C CA . LEU A 1 211 ? 7.103 -15.994 11.816 1.00 98.81 211 LEU A CA 1
ATOM 1623 C C . LEU A 1 211 ? 5.567 -15.951 11.783 1.00 98.81 211 LEU A C 1
ATOM 1625 O O . LEU A 1 211 ? 4.991 -15.050 11.177 1.00 98.81 211 LEU A O 1
ATOM 1629 N N . THR A 1 212 ? 4.897 -16.880 12.471 1.00 98.81 212 THR A N 1
ATOM 1630 C CA . THR A 1 212 ? 3.429 -16.860 12.617 1.00 98.81 212 THR A CA 1
ATOM 1631 C C . THR A 1 212 ? 2.958 -15.637 13.410 1.00 98.81 212 THR A C 1
ATOM 1633 O O . THR A 1 212 ? 1.983 -14.988 13.033 1.00 98.81 212 THR A O 1
ATOM 1636 N N . LEU A 1 213 ? 3.657 -15.292 14.495 1.00 98.81 213 LEU A N 1
ATOM 1637 C CA . LEU A 1 213 ? 3.346 -14.098 15.283 1.00 98.81 213 LEU A CA 1
ATOM 1638 C C . LEU A 1 213 ? 3.618 -12.805 14.500 1.00 98.81 213 LEU A C 1
ATOM 1640 O O . LEU A 1 213 ? 2.813 -11.883 14.581 1.00 98.81 213 LEU A O 1
ATOM 1644 N N . LEU A 1 214 ? 4.685 -12.742 13.697 1.00 98.81 214 LEU A N 1
ATOM 1645 C CA . LEU A 1 214 ? 4.959 -11.598 12.817 1.00 98.81 214 LEU A CA 1
ATOM 1646 C C . LEU A 1 214 ? 3.865 -11.413 11.759 1.00 98.81 214 LEU A C 1
ATOM 1648 O O . LEU A 1 214 ? 3.425 -10.287 11.536 1.00 98.81 214 LEU A O 1
ATOM 1652 N N . ASP A 1 215 ? 3.366 -12.497 11.155 1.00 98.00 215 ASP A N 1
ATOM 1653 C CA . ASP A 1 215 ? 2.217 -12.410 10.244 1.00 98.00 215 ASP A CA 1
ATOM 1654 C C . ASP A 1 215 ? 0.973 -11.864 10.959 1.00 98.00 215 ASP A C 1
ATOM 1656 O O . ASP A 1 215 ? 0.320 -10.947 10.459 1.00 98.00 215 ASP A O 1
ATOM 1660 N N . ARG A 1 216 ? 0.691 -12.334 12.183 1.00 98.12 216 ARG A N 1
ATOM 1661 C CA . ARG A 1 216 ? -0.419 -11.794 12.979 1.00 98.12 216 ARG A CA 1
ATOM 1662 C C . ARG A 1 216 ? -0.226 -10.321 13.338 1.00 98.12 216 ARG A C 1
ATOM 1664 O O . ARG A 1 216 ? -1.183 -9.556 13.254 1.00 98.12 216 ARG A O 1
ATOM 1671 N N . ALA A 1 217 ? 0.979 -9.923 13.737 1.00 98.50 217 ALA A N 1
ATOM 1672 C CA . ALA A 1 217 ? 1.297 -8.535 14.054 1.00 98.50 217 ALA A CA 1
ATOM 1673 C C . ALA A 1 217 ? 1.042 -7.621 12.848 1.00 98.50 217 ALA A C 1
ATOM 1675 O O . ALA A 1 217 ? 0.435 -6.563 13.002 1.00 98.50 217 ALA A O 1
ATOM 1676 N N . PHE A 1 218 ? 1.437 -8.065 11.649 1.00 96.25 218 PHE A N 1
ATOM 1677 C CA . PHE A 1 218 ? 1.196 -7.342 10.401 1.00 96.25 218 PHE A CA 1
ATOM 1678 C C . PHE A 1 218 ? -0.305 -7.164 10.133 1.00 96.25 218 PHE A C 1
ATOM 1680 O O . PHE A 1 218 ? -0.750 -6.071 9.806 1.00 96.25 218 PHE A O 1
ATOM 1687 N N . GLN A 1 219 ? -1.115 -8.209 10.337 1.00 94.56 219 GLN A N 1
ATOM 1688 C CA . GLN A 1 219 ? -2.572 -8.136 10.148 1.00 94.56 219 GLN A CA 1
ATOM 1689 C C . GLN A 1 219 ? -3.283 -7.167 11.105 1.00 94.56 219 GLN A C 1
ATOM 1691 O O . GLN A 1 219 ? -4.392 -6.722 10.811 1.00 94.56 219 GLN A O 1
ATOM 1696 N N . LEU A 1 220 ? -2.696 -6.897 12.271 1.00 95.25 220 LEU A N 1
ATOM 1697 C CA . LEU A 1 220 ? -3.266 -6.006 13.283 1.00 95.25 220 LEU A CA 1
ATOM 1698 C C . LEU A 1 220 ? -2.830 -4.548 13.107 1.00 95.25 220 LEU A C 1
ATOM 1700 O O . LEU A 1 220 ? -3.427 -3.663 13.719 1.00 95.25 220 LEU A O 1
ATOM 1704 N N . SER A 1 221 ? -1.801 -4.300 12.302 1.00 93.31 221 SER A N 1
ATOM 1705 C CA . SER A 1 221 ? -1.163 -2.998 12.168 1.00 93.31 221 SER A CA 1
ATOM 1706 C C . SER A 1 221 ? -1.776 -2.163 11.044 1.00 93.31 221 SER A C 1
ATOM 1708 O O . SER A 1 221 ? -1.828 -2.576 9.885 1.00 93.31 221 SER A O 1
ATOM 1710 N N . TYR A 1 222 ? -2.179 -0.943 11.396 1.00 86.19 222 TYR A N 1
ATOM 1711 C CA . TYR A 1 222 ? -2.585 0.113 10.464 1.00 86.19 222 TYR A CA 1
ATOM 1712 C C . TYR A 1 222 ? -1.495 1.182 10.293 1.00 86.19 222 TYR A C 1
ATOM 1714 O O . TYR A 1 222 ? -1.723 2.193 9.637 1.00 86.19 222 TYR A O 1
ATOM 1722 N N . ASP A 1 223 ? -0.318 0.957 10.879 1.00 86.62 223 ASP A N 1
ATOM 1723 C CA . ASP A 1 223 ? 0.811 1.882 10.876 1.00 86.62 223 ASP A CA 1
ATOM 1724 C C . ASP A 1 223 ? 1.895 1.403 9.909 1.00 86.62 223 ASP A C 1
ATOM 1726 O O . ASP A 1 223 ? 2.398 0.279 10.011 1.00 86.62 223 ASP A O 1
ATOM 1730 N N . ASP A 1 224 ? 2.262 2.260 8.959 1.00 87.44 224 ASP A N 1
ATOM 1731 C CA . ASP A 1 224 ? 3.231 1.916 7.919 1.00 87.44 224 ASP A CA 1
ATOM 1732 C C . ASP A 1 224 ? 4.634 1.680 8.479 1.00 87.44 224 ASP A C 1
ATOM 1734 O O . ASP A 1 224 ? 5.331 0.775 8.021 1.00 87.44 224 ASP A O 1
ATOM 1738 N N . GLU A 1 225 ? 5.053 2.453 9.484 1.00 90.75 225 GLU A N 1
ATOM 1739 C CA . GLU A 1 225 ? 6.370 2.287 10.109 1.00 90.75 225 GLU A CA 1
ATOM 1740 C C . GLU A 1 225 ? 6.482 0.936 10.822 1.00 90.75 225 GLU A C 1
ATOM 1742 O O . GLU A 1 225 ? 7.488 0.221 10.708 1.00 90.75 225 GLU A O 1
ATOM 1747 N N . LEU A 1 226 ? 5.423 0.542 11.527 1.00 94.38 226 LEU A N 1
ATOM 1748 C CA . LEU A 1 226 ? 5.320 -0.772 12.133 1.00 94.38 226 LEU A CA 1
ATOM 1749 C C . LEU A 1 226 ? 5.254 -1.876 11.072 1.00 94.38 226 LEU A C 1
ATOM 1751 O O . LEU A 1 226 ? 5.945 -2.881 11.221 1.00 94.38 226 LEU A O 1
ATOM 1755 N N . ASN A 1 227 ? 4.502 -1.696 9.985 1.00 94.06 227 ASN A N 1
ATOM 1756 C CA . ASN A 1 227 ? 4.432 -2.666 8.886 1.00 94.06 227 ASN A CA 1
ATOM 1757 C C . ASN A 1 227 ? 5.786 -2.870 8.197 1.00 94.06 227 ASN A C 1
ATOM 1759 O O . ASN A 1 227 ? 6.158 -4.012 7.904 1.00 94.06 227 ASN A O 1
ATOM 1763 N N . PHE A 1 228 ? 6.554 -1.796 7.999 1.00 94.81 228 PHE A N 1
ATOM 1764 C CA . PHE A 1 228 ? 7.940 -1.860 7.538 1.00 94.81 228 PHE A CA 1
ATOM 1765 C C . PHE A 1 228 ? 8.807 -2.663 8.514 1.00 94.81 228 PHE A C 1
ATOM 1767 O O . PHE A 1 228 ? 9.482 -3.614 8.115 1.00 94.81 228 PHE A O 1
ATOM 1774 N N . THR A 1 229 ? 8.729 -2.334 9.806 1.00 97.75 229 THR A N 1
ATOM 1775 C CA . THR A 1 229 ? 9.491 -3.005 10.870 1.00 97.75 229 THR A CA 1
ATOM 1776 C C . THR A 1 229 ? 9.178 -4.501 10.939 1.00 97.75 229 THR A C 1
ATOM 1778 O O . THR A 1 229 ? 10.093 -5.323 10.946 1.00 97.75 229 THR A O 1
ATOM 1781 N N . ILE A 1 230 ? 7.897 -4.874 10.931 1.00 98.50 230 ILE A N 1
ATOM 1782 C CA . ILE A 1 230 ? 7.447 -6.270 10.960 1.00 98.50 230 ILE A CA 1
ATOM 1783 C C . ILE A 1 230 ? 7.927 -7.014 9.714 1.00 98.50 230 ILE A C 1
ATOM 1785 O O . ILE A 1 230 ? 8.450 -8.122 9.830 1.00 98.50 230 ILE A O 1
ATOM 1789 N N . SER A 1 231 ? 7.791 -6.408 8.531 1.00 97.75 231 SER A N 1
ATOM 1790 C CA . SER A 1 231 ? 8.216 -7.031 7.273 1.00 97.75 231 SER A CA 1
ATOM 1791 C C . SER A 1 231 ? 9.723 -7.278 7.253 1.00 97.75 231 SER A C 1
ATOM 1793 O O . SER A 1 231 ? 10.164 -8.370 6.894 1.00 97.75 231 SER A O 1
ATOM 1795 N N . LYS A 1 232 ? 10.511 -6.305 7.724 1.00 98.19 232 LYS A N 1
ATOM 1796 C CA . LYS A 1 232 ? 11.959 -6.444 7.900 1.00 98.19 232 LYS A CA 1
ATOM 1797 C C . LYS A 1 232 ? 12.305 -7.573 8.867 1.00 98.19 232 LYS A C 1
ATOM 1799 O O . LYS A 1 232 ? 13.120 -8.430 8.530 1.00 98.19 232 LYS A O 1
ATOM 1804 N N . ASN A 1 233 ? 11.668 -7.609 10.038 1.00 98.75 233 ASN A N 1
ATOM 1805 C CA . ASN A 1 233 ? 11.880 -8.667 11.026 1.00 98.75 233 ASN A CA 1
ATOM 1806 C C . ASN A 1 233 ? 11.546 -10.044 10.439 1.00 98.75 233 ASN A C 1
ATOM 1808 O O . ASN A 1 233 ? 12.325 -10.980 10.595 1.00 98.75 233 ASN A O 1
ATOM 1812 N N . TYR A 1 234 ? 10.444 -10.161 9.693 1.00 98.75 234 TYR A N 1
ATOM 1813 C CA . TYR A 1 234 ? 10.065 -11.406 9.027 1.00 98.75 234 TYR A CA 1
ATOM 1814 C C . TYR A 1 234 ? 11.143 -11.869 8.048 1.00 98.75 234 TYR A C 1
ATOM 1816 O O . TYR A 1 234 ? 11.553 -13.028 8.098 1.00 98.75 234 TYR A O 1
ATOM 1824 N N . VAL A 1 235 ? 11.621 -10.980 7.169 1.00 98.62 235 VAL A N 1
ATOM 1825 C CA . VAL A 1 235 ? 12.667 -11.302 6.185 1.00 98.62 235 VAL A CA 1
ATOM 1826 C C . VAL A 1 235 ? 13.944 -11.775 6.879 1.00 98.62 235 VAL A C 1
ATOM 1828 O O . VAL A 1 235 ? 14.509 -12.789 6.465 1.00 98.62 235 VAL A O 1
ATOM 1831 N N . VAL A 1 236 ? 14.371 -11.092 7.947 1.00 98.44 236 VAL A N 1
ATOM 1832 C CA . VAL A 1 236 ? 15.566 -11.457 8.724 1.00 98.44 236 VAL A CA 1
ATOM 1833 C C . VAL A 1 236 ? 15.421 -12.857 9.324 1.00 98.44 236 VAL A C 1
ATOM 1835 O O . VAL A 1 236 ? 16.239 -13.730 9.033 1.00 98.44 236 VAL A O 1
ATOM 1838 N N . VAL A 1 237 ? 14.351 -13.101 10.087 1.00 98.44 237 VAL A N 1
ATOM 1839 C CA . VAL A 1 237 ? 14.123 -14.390 10.762 1.00 98.44 237 VAL A CA 1
ATOM 1840 C C . VAL A 1 237 ? 13.957 -15.519 9.743 1.00 98.44 237 VAL A C 1
ATOM 1842 O O . VAL A 1 237 ? 14.595 -16.564 9.852 1.00 98.44 237 VAL A O 1
ATOM 1845 N N . ALA A 1 238 ? 13.150 -15.318 8.699 1.00 98.50 238 ALA A N 1
ATOM 1846 C CA . ALA A 1 238 ? 12.901 -16.347 7.692 1.00 98.50 238 ALA A CA 1
ATOM 1847 C C . ALA A 1 238 ? 14.166 -16.711 6.900 1.00 98.50 238 ALA A C 1
ATOM 1849 O O . ALA A 1 238 ? 14.349 -17.881 6.548 1.00 98.50 238 ALA A O 1
ATOM 1850 N N . THR A 1 239 ?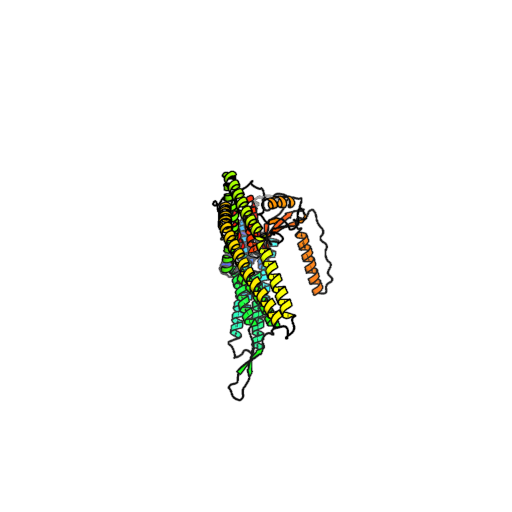 15.039 -15.733 6.637 1.00 98.44 239 THR A N 1
ATOM 1851 C CA . THR A 1 239 ? 16.330 -15.948 5.970 1.00 98.44 239 THR A CA 1
ATOM 1852 C C . THR A 1 239 ? 17.274 -16.752 6.857 1.00 98.44 239 THR A C 1
ATOM 1854 O O . THR A 1 239 ? 17.789 -17.775 6.405 1.00 98.44 239 THR A O 1
ATOM 1857 N N . ALA A 1 240 ? 17.423 -16.364 8.129 1.00 96.19 240 ALA A N 1
ATOM 1858 C CA . ALA A 1 240 ? 18.251 -17.086 9.096 1.00 96.19 240 ALA A CA 1
ATOM 1859 C C . ALA A 1 240 ? 17.817 -18.556 9.228 1.00 96.19 240 ALA A C 1
ATOM 1861 O O . ALA A 1 240 ? 18.635 -19.470 9.125 1.00 96.19 240 ALA A O 1
ATOM 1862 N N . VAL A 1 241 ? 16.507 -18.805 9.329 1.00 96.25 241 VAL A N 1
ATOM 1863 C CA . VAL A 1 241 ? 15.956 -20.166 9.367 1.00 96.25 241 VAL A CA 1
ATOM 1864 C C . VAL A 1 241 ? 16.251 -20.925 8.079 1.00 96.25 241 VAL A C 1
ATOM 1866 O O . VAL A 1 241 ? 16.749 -22.046 8.147 1.00 96.25 241 VAL A O 1
ATOM 1869 N N . ARG A 1 242 ? 15.970 -20.348 6.902 1.00 97.62 242 ARG A N 1
ATOM 1870 C CA . ARG A 1 242 ? 16.203 -21.003 5.601 1.00 97.62 242 ARG A CA 1
ATOM 1871 C C . ARG A 1 242 ? 17.657 -21.459 5.441 1.00 97.62 242 ARG A C 1
ATOM 1873 O O . ARG A 1 242 ? 17.882 -22.547 4.906 1.00 97.62 242 ARG A O 1
ATOM 1880 N N . ASP A 1 243 ? 18.596 -20.630 5.887 1.00 95.50 243 ASP A N 1
ATOM 1881 C CA . ASP A 1 243 ? 20.034 -20.838 5.701 1.00 95.50 243 ASP A CA 1
ATOM 1882 C C . ASP A 1 243 ? 20.675 -21.655 6.834 1.00 95.50 243 ASP A C 1
ATOM 1884 O O . ASP A 1 243 ? 21.806 -22.119 6.699 1.00 95.50 243 ASP A O 1
ATOM 1888 N N . SER A 1 244 ? 19.942 -21.901 7.923 1.00 94.19 244 SER A N 1
ATOM 1889 C CA . SER A 1 244 ? 20.410 -22.716 9.044 1.00 94.19 244 SER A CA 1
ATOM 1890 C C . SER A 1 244 ? 20.650 -24.188 8.676 1.00 94.19 244 SER A C 1
ATOM 1892 O O . SER A 1 244 ? 20.039 -24.767 7.764 1.00 94.19 244 SER A O 1
ATOM 1894 N N . CYS A 1 245 ? 21.538 -24.824 9.437 1.00 93.75 245 CYS A N 1
ATOM 1895 C CA . CYS A 1 245 ? 21.819 -26.249 9.342 1.00 93.75 245 CYS A CA 1
ATOM 1896 C C . CYS A 1 245 ? 22.319 -26.819 10.676 1.00 93.75 245 CYS A C 1
ATOM 1898 O O . CYS A 1 245 ? 22.727 -26.081 11.574 1.00 93.75 245 CYS A O 1
ATOM 1900 N N . SER A 1 246 ? 22.281 -28.143 10.792 1.00 93.88 246 SER A N 1
ATOM 1901 C CA . SER A 1 246 ? 22.919 -28.8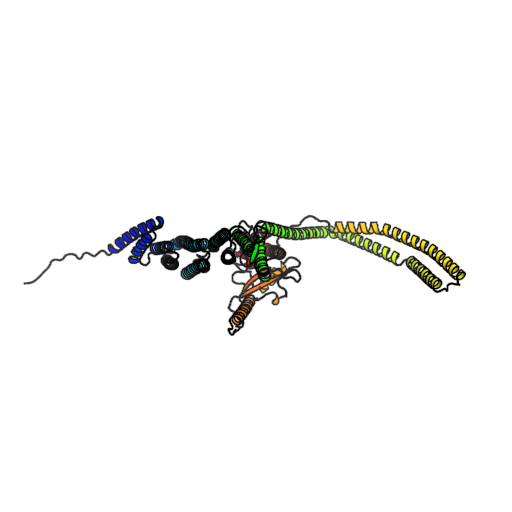93 11.867 1.00 93.88 246 SER A CA 1
ATOM 1902 C C . SER A 1 246 ? 24.282 -29.418 11.419 1.00 93.88 246 SER A C 1
ATOM 1904 O O . SER A 1 246 ? 24.524 -29.621 10.228 1.00 93.88 246 SER A O 1
ATOM 1906 N N . TYR A 1 247 ? 25.139 -29.735 12.381 1.00 90.50 247 TYR A N 1
ATOM 1907 C CA . TYR A 1 247 ? 26.479 -30.263 12.172 1.00 90.50 247 TYR A CA 1
ATOM 1908 C C . TYR A 1 247 ? 26.665 -31.576 12.929 1.00 90.50 247 TYR A C 1
ATOM 1910 O O . TYR A 1 247 ? 26.106 -31.785 14.007 1.00 90.50 247 TYR A O 1
ATOM 1918 N N . LYS A 1 248 ? 27.497 -32.456 12.378 1.00 89.12 248 LYS A N 1
ATOM 1919 C CA . LYS A 1 248 ? 28.010 -33.644 13.063 1.00 89.12 248 LYS A CA 1
ATOM 1920 C C . LYS A 1 248 ? 29.528 -33.629 13.064 1.00 89.12 248 LYS A C 1
ATOM 1922 O O . LYS A 1 248 ? 30.150 -33.243 12.074 1.00 89.12 248 LYS A O 1
ATOM 1927 N N . PHE A 1 249 ? 30.121 -34.088 14.161 1.00 87.88 249 PHE A N 1
ATOM 1928 C CA . PHE A 1 249 ? 31.561 -34.285 14.229 1.00 87.88 249 PHE A CA 1
ATOM 1929 C C . PHE A 1 249 ? 31.953 -35.540 13.444 1.00 87.88 249 PHE A C 1
ATOM 1931 O O . PHE A 1 249 ? 31.456 -36.637 13.713 1.00 87.88 249 PHE A O 1
ATOM 1938 N N . VAL A 1 250 ? 32.855 -35.380 12.481 1.00 88.31 250 VAL A N 1
ATOM 1939 C CA . VAL A 1 250 ? 33.436 -36.464 11.692 1.00 88.31 250 VAL A CA 1
ATOM 1940 C C . VAL A 1 250 ? 34.894 -36.643 12.124 1.00 88.31 250 VAL A C 1
ATOM 1942 O O . VAL A 1 250 ? 35.736 -35.798 11.806 1.00 88.31 250 VAL A O 1
ATOM 1945 N N . PRO A 1 251 ? 35.227 -37.723 12.855 1.00 87.06 251 PRO A N 1
ATOM 1946 C CA . PRO A 1 251 ? 36.598 -37.971 13.282 1.00 87.06 251 PRO A CA 1
ATOM 1947 C C . PRO A 1 251 ? 37.495 -38.307 12.082 1.00 87.06 251 PRO A C 1
ATOM 1949 O O . PRO A 1 251 ? 37.077 -38.998 11.151 1.00 87.06 251 PRO A O 1
ATOM 1952 N N . ASN A 1 252 ? 38.751 -37.859 12.121 1.00 88.88 252 ASN A N 1
ATOM 1953 C CA . ASN A 1 252 ? 39.782 -38.192 11.137 1.00 88.88 252 ASN A CA 1
ATOM 1954 C C . ASN A 1 252 ? 40.951 -38.882 11.852 1.00 88.88 252 ASN A C 1
ATOM 1956 O O . ASN A 1 252 ? 41.340 -38.480 12.941 1.00 88.88 252 ASN A O 1
ATOM 1960 N N . ALA A 1 253 ? 41.519 -39.926 11.249 1.00 86.25 253 ALA A N 1
ATOM 1961 C CA . ALA A 1 253 ? 42.649 -40.657 11.822 1.00 86.25 253 ALA A CA 1
ATOM 1962 C C . ALA A 1 253 ? 43.982 -39.878 11.781 1.00 86.25 253 ALA A C 1
ATOM 1964 O O . ALA A 1 253 ? 44.934 -40.274 12.450 1.00 86.25 253 ALA A O 1
ATOM 1965 N N . TYR A 1 254 ? 44.063 -38.802 10.990 1.00 88.88 254 TYR A N 1
ATOM 1966 C CA . TYR A 1 254 ? 45.295 -38.049 10.724 1.00 88.88 254 TYR A CA 1
ATOM 1967 C C . TYR A 1 254 ? 45.213 -36.557 11.090 1.00 88.88 254 TYR A C 1
ATOM 1969 O O . TYR A 1 254 ? 46.213 -35.852 10.973 1.00 88.88 254 TYR A O 1
ATOM 1977 N N . THR A 1 255 ? 44.043 -36.065 11.507 1.00 85.00 255 THR A N 1
ATOM 1978 C CA . THR A 1 255 ? 43.798 -34.672 11.926 1.00 85.00 255 THR A CA 1
ATOM 1979 C C . THR A 1 255 ? 42.812 -34.653 13.095 1.00 85.00 255 THR A C 1
ATOM 1981 O O . THR A 1 255 ? 42.212 -35.681 13.396 1.00 85.00 255 THR A O 1
ATOM 1984 N N . ASP A 1 256 ? 42.554 -33.492 13.698 1.00 82.12 256 ASP A N 1
ATOM 1985 C CA . ASP A 1 256 ? 41.637 -33.330 14.845 1.00 82.12 256 ASP A CA 1
ATOM 1986 C C . ASP A 1 256 ? 40.133 -33.549 14.518 1.00 82.12 256 ASP A C 1
ATOM 1988 O O . ASP A 1 256 ? 39.253 -33.142 15.273 1.00 82.12 256 ASP A O 1
ATOM 1992 N N . GLY A 1 257 ? 39.812 -34.213 13.398 1.00 84.12 257 GLY A N 1
ATOM 1993 C CA . GLY A 1 257 ? 38.454 -34.324 12.856 1.00 84.12 257 GLY A CA 1
ATOM 1994 C C . GLY A 1 257 ? 37.928 -33.003 12.286 1.00 84.12 257 GLY A C 1
ATOM 1995 O O . GLY A 1 257 ? 38.646 -32.007 12.215 1.00 84.12 257 GLY A O 1
ATOM 1996 N N . SER A 1 258 ? 36.682 -32.998 11.818 1.00 87.25 258 SER A N 1
ATOM 1997 C CA . SER A 1 258 ? 35.996 -31.772 11.400 1.00 87.25 258 SER A CA 1
ATOM 1998 C C . SER A 1 258 ? 34.489 -31.871 11.600 1.00 87.25 258 SER A C 1
ATOM 2000 O O . SER A 1 258 ? 33.915 -32.961 11.565 1.00 87.25 258 SER A O 1
ATOM 2002 N N . TYR A 1 259 ? 33.834 -30.730 11.799 1.00 87.56 259 TYR A N 1
ATOM 2003 C CA . TYR A 1 259 ? 32.380 -30.652 11.748 1.00 87.56 259 TYR A CA 1
ATOM 2004 C C . TYR A 1 259 ? 31.923 -30.548 10.295 1.00 87.56 259 TYR A C 1
ATOM 2006 O O . TYR A 1 259 ? 32.497 -29.817 9.490 1.00 87.56 259 TYR A O 1
ATOM 2014 N N . GLN A 1 260 ? 30.905 -31.328 9.947 1.00 89.56 260 GLN A N 1
ATOM 2015 C CA . GLN A 1 260 ? 30.289 -31.316 8.625 1.00 89.56 260 GLN A CA 1
ATOM 2016 C C . GLN A 1 260 ? 28.787 -31.126 8.774 1.00 89.56 260 GLN A C 1
ATOM 2018 O O . GLN A 1 260 ? 28.192 -31.648 9.718 1.00 89.56 260 GLN A O 1
ATOM 2023 N N . VAL A 1 261 ? 28.180 -30.417 7.821 1.00 91.50 261 VAL A N 1
ATOM 2024 C CA . VAL A 1 261 ? 26.724 -30.262 7.748 1.00 91.50 261 VAL A CA 1
ATOM 2025 C C . VAL A 1 261 ? 26.064 -31.644 7.720 1.00 91.50 261 VAL A C 1
ATOM 2027 O O . VAL A 1 261 ? 26.428 -32.498 6.910 1.00 91.50 261 VAL A O 1
ATOM 2030 N N . ASP A 1 262 ? 25.101 -31.863 8.614 1.00 92.19 262 ASP A N 1
ATOM 2031 C CA . ASP A 1 262 ? 24.352 -33.117 8.731 1.00 92.19 262 ASP A CA 1
ATOM 2032 C C . ASP A 1 262 ? 22.921 -32.962 8.201 1.00 92.19 262 ASP A C 1
ATOM 2034 O O . ASP A 1 262 ? 22.511 -33.700 7.307 1.00 92.19 262 ASP A O 1
ATOM 2038 N N . TYR A 1 263 ? 22.191 -31.947 8.676 1.00 94.31 263 TYR A N 1
ATOM 2039 C CA . TYR A 1 263 ? 20.844 -31.623 8.209 1.00 94.31 263 TYR A CA 1
ATOM 2040 C C . TYR A 1 263 ? 20.739 -30.164 7.782 1.00 94.31 263 TYR A C 1
ATOM 2042 O O . TYR A 1 263 ? 21.233 -29.254 8.437 1.00 94.31 263 TYR A O 1
ATOM 2050 N N . THR A 1 264 ? 20.039 -29.940 6.680 1.00 95.19 264 THR A N 1
ATOM 2051 C CA . THR A 1 264 ? 19.592 -28.627 6.215 1.00 95.19 264 THR A CA 1
ATOM 2052 C C . THR A 1 264 ? 18.272 -28.826 5.477 1.00 95.19 264 THR A C 1
ATOM 2054 O O . THR A 1 264 ? 17.883 -29.956 5.160 1.00 95.19 264 THR A O 1
ATOM 2057 N N . PHE A 1 265 ? 17.561 -27.741 5.192 1.00 96.75 265 PHE A N 1
ATOM 2058 C CA . PHE A 1 265 ? 16.368 -27.816 4.362 1.00 96.75 265 PHE A CA 1
ATOM 2059 C C . PHE A 1 265 ? 16.694 -28.374 2.971 1.00 96.75 265 PHE A C 1
ATOM 2061 O O . PHE A 1 265 ? 17.720 -28.047 2.373 1.00 96.75 265 PHE A O 1
ATOM 2068 N N . THR A 1 266 ? 15.785 -29.189 2.431 1.00 97.44 266 THR A N 1
ATOM 2069 C CA . THR A 1 266 ? 15.866 -29.638 1.036 1.00 97.44 266 THR A CA 1
ATOM 2070 C C . THR A 1 266 ? 15.760 -28.445 0.086 1.00 97.44 266 THR A C 1
ATOM 2072 O O . THR A 1 266 ? 15.159 -27.427 0.428 1.00 97.44 266 THR A O 1
ATOM 2075 N N . GLU A 1 267 ? 16.253 -28.577 -1.146 1.00 97.00 267 GLU A N 1
ATOM 2076 C CA . GLU A 1 267 ? 16.140 -27.510 -2.154 1.00 97.00 267 GLU A CA 1
ATOM 2077 C C . GLU A 1 267 ? 14.683 -27.094 -2.417 1.00 97.00 267 GLU A C 1
ATOM 2079 O O . GLU A 1 267 ? 14.384 -25.912 -2.585 1.00 97.00 267 GLU A O 1
ATOM 2084 N N . ALA A 1 268 ? 13.744 -28.046 -2.371 1.00 97.06 268 ALA A N 1
ATOM 2085 C CA . ALA A 1 268 ? 12.316 -27.754 -2.477 1.00 97.06 268 ALA A CA 1
ATOM 2086 C C . ALA A 1 268 ? 11.808 -26.905 -1.295 1.00 97.06 268 ALA A C 1
ATOM 2088 O O . ALA A 1 268 ? 11.092 -25.923 -1.503 1.00 97.06 268 ALA A O 1
ATOM 2089 N N . ALA A 1 269 ? 12.211 -27.238 -0.064 1.00 95.50 269 ALA A N 1
ATOM 2090 C CA . ALA A 1 269 ? 11.855 -26.469 1.127 1.00 95.50 269 ALA A CA 1
ATOM 2091 C C . ALA A 1 269 ? 12.507 -25.075 1.125 1.00 95.50 269 ALA A C 1
ATOM 2093 O O . ALA A 1 269 ? 11.827 -24.086 1.402 1.00 95.50 269 ALA A O 1
ATOM 2094 N N . LYS A 1 270 ? 13.785 -24.966 0.731 1.00 97.38 270 LYS A N 1
ATOM 2095 C CA . LYS A 1 270 ? 14.481 -23.680 0.561 1.00 97.38 270 LYS A CA 1
ATOM 2096 C C . LYS A 1 270 ? 13.795 -22.808 -0.481 1.00 97.38 270 LYS A C 1
ATOM 2098 O O . LYS A 1 270 ? 13.544 -21.639 -0.212 1.00 97.38 270 LYS A O 1
ATOM 2103 N N . LYS A 1 271 ? 13.407 -23.373 -1.629 1.00 97.25 271 LYS A N 1
ATOM 2104 C CA . LYS A 1 271 ? 12.645 -22.658 -2.663 1.00 97.25 271 LYS A CA 1
ATOM 2105 C C . LYS A 1 271 ? 11.303 -22.151 -2.133 1.00 97.25 271 LYS A C 1
ATOM 2107 O O . LYS A 1 271 ? 10.958 -20.997 -2.371 1.00 97.25 271 LYS A O 1
ATOM 2112 N N . SER A 1 272 ? 10.570 -22.979 -1.385 1.00 95.62 272 SER A N 1
ATOM 2113 C CA . SER A 1 272 ? 9.311 -22.565 -0.752 1.00 95.62 272 SER A CA 1
ATOM 2114 C C . SER A 1 272 ? 9.521 -21.398 0.215 1.00 95.62 272 SER A C 1
ATOM 2116 O O . SER A 1 272 ? 8.810 -20.401 0.126 1.00 95.62 272 SER A O 1
ATOM 2118 N N . ARG A 1 273 ? 10.528 -21.481 1.096 1.00 96.81 273 ARG A N 1
ATOM 2119 C CA . ARG A 1 273 ? 10.874 -20.393 2.025 1.00 96.81 273 ARG A CA 1
ATOM 2120 C C . ARG A 1 273 ? 11.304 -19.128 1.281 1.00 96.81 273 ARG A C 1
ATOM 2122 O O . ARG A 1 273 ? 10.838 -18.050 1.624 1.00 96.81 273 ARG A O 1
ATOM 2129 N N . THR A 1 274 ? 12.112 -19.244 0.227 1.00 98.00 274 THR A N 1
ATOM 2130 C CA . THR A 1 274 ? 12.520 -18.109 -0.616 1.00 98.00 274 THR A CA 1
ATOM 2131 C C . THR A 1 274 ? 11.327 -17.415 -1.271 1.00 98.00 274 THR A C 1
ATOM 2133 O O . THR A 1 274 ? 11.294 -16.191 -1.304 1.00 98.00 274 THR A O 1
ATOM 2136 N N . ASN A 1 275 ? 10.308 -18.146 -1.732 1.00 94.88 275 ASN A N 1
ATOM 2137 C CA . ASN A 1 275 ? 9.092 -17.523 -2.269 1.00 94.88 275 ASN A CA 1
ATOM 2138 C C . ASN A 1 275 ? 8.352 -16.693 -1.205 1.00 94.88 275 ASN A C 1
ATOM 2140 O O . ASN A 1 275 ? 7.899 -15.580 -1.488 1.00 94.88 275 ASN A O 1
ATOM 2144 N N . THR A 1 276 ? 8.263 -17.210 0.023 1.00 95.69 276 THR A N 1
ATOM 2145 C CA . THR A 1 276 ? 7.690 -16.473 1.154 1.00 95.69 276 THR A CA 1
ATOM 2146 C C . THR A 1 276 ? 8.538 -15.248 1.494 1.00 95.69 276 THR A C 1
ATOM 2148 O O . THR A 1 276 ? 7.996 -14.150 1.576 1.00 95.69 276 THR A O 1
ATOM 2151 N N . ILE A 1 277 ? 9.864 -15.392 1.595 1.00 97.88 277 ILE A N 1
ATOM 2152 C CA . ILE A 1 277 ? 10.799 -14.281 1.835 1.00 97.88 277 ILE A CA 1
ATOM 2153 C C . ILE A 1 277 ? 10.635 -13.198 0.767 1.00 97.88 277 ILE A C 1
ATOM 2155 O O . ILE A 1 277 ? 10.471 -12.038 1.112 1.00 97.88 277 ILE A O 1
ATOM 2159 N N . ASN A 1 278 ? 10.571 -13.562 -0.516 1.00 96.12 278 ASN A N 1
ATOM 2160 C CA . ASN A 1 278 ? 10.363 -12.609 -1.610 1.00 96.12 278 ASN A CA 1
ATOM 2161 C C . ASN A 1 278 ? 9.022 -11.867 -1.496 1.00 96.12 278 ASN A C 1
ATOM 2163 O O . ASN A 1 278 ? 8.924 -10.703 -1.873 1.00 96.12 278 ASN A O 1
ATOM 2167 N N . THR A 1 279 ? 7.980 -12.524 -0.980 1.00 93.19 279 THR A N 1
ATOM 2168 C CA . THR A 1 279 ? 6.681 -11.880 -0.733 1.00 93.19 279 THR A CA 1
ATOM 2169 C C . THR A 1 279 ? 6.795 -10.826 0.367 1.00 93.19 279 THR A C 1
ATOM 2171 O O . THR A 1 279 ? 6.279 -9.722 0.218 1.00 93.19 279 THR A O 1
ATOM 2174 N N . TRP A 1 280 ? 7.506 -11.140 1.447 1.00 95.62 280 TRP A N 1
ATOM 2175 C CA . TRP A 1 280 ? 7.737 -10.208 2.549 1.00 95.62 280 TRP A CA 1
ATOM 2176 C C . TRP A 1 280 ? 8.747 -9.113 2.220 1.00 95.62 280 TRP A C 1
ATOM 2178 O O . TRP A 1 280 ? 8.577 -7.994 2.684 1.00 95.62 280 TRP A O 1
ATOM 2188 N N . GLN A 1 281 ? 9.724 -9.389 1.357 1.00 95.38 281 GLN A N 1
ATOM 2189 C CA . GLN A 1 281 ? 10.633 -8.387 0.812 1.00 95.38 281 GLN A CA 1
ATOM 2190 C C . GLN A 1 281 ? 9.848 -7.318 0.050 1.00 95.38 281 GLN A C 1
ATOM 2192 O O . GLN A 1 281 ? 9.999 -6.140 0.336 1.00 95.38 281 GLN A O 1
ATOM 2197 N N . LYS A 1 282 ? 8.908 -7.721 -0.817 1.00 89.25 282 LYS A N 1
ATOM 2198 C CA . LYS A 1 282 ? 8.014 -6.774 -1.502 1.00 89.25 282 LYS A CA 1
ATOM 2199 C C . LYS A 1 282 ? 7.178 -5.939 -0.529 1.00 89.25 282 LYS A C 1
ATOM 2201 O O . LYS A 1 282 ? 6.967 -4.761 -0.783 1.00 89.25 282 LYS A O 1
ATOM 2206 N N . ARG A 1 283 ? 6.699 -6.528 0.577 1.00 89.38 283 ARG A N 1
ATOM 2207 C CA . ARG A 1 283 ? 5.998 -5.776 1.637 1.00 89.38 283 ARG A CA 1
ATOM 2208 C C . ARG A 1 283 ? 6.941 -4.789 2.323 1.00 89.38 283 ARG A C 1
ATOM 2210 O O . ARG A 1 283 ? 6.571 -3.642 2.519 1.00 89.38 283 ARG A O 1
ATOM 2217 N N . MET A 1 284 ? 8.155 -5.213 2.662 1.00 92.00 284 MET A N 1
ATOM 2218 C CA . MET A 1 284 ? 9.162 -4.340 3.258 1.00 92.00 284 MET A CA 1
ATOM 2219 C C . MET A 1 284 ? 9.469 -3.158 2.336 1.00 92.00 284 MET A C 1
ATOM 2221 O O . MET A 1 284 ? 9.379 -2.021 2.780 1.00 92.00 284 MET A O 1
ATOM 2225 N N . ASP A 1 285 ? 9.729 -3.414 1.054 1.00 88.44 285 ASP A N 1
ATOM 2226 C CA . ASP A 1 285 ? 10.006 -2.371 0.066 1.00 88.44 285 ASP A CA 1
ATOM 2227 C C . ASP A 1 285 ? 8.813 -1.413 -0.092 1.00 88.44 285 ASP A C 1
ATOM 2229 O O . ASP A 1 285 ? 9.014 -0.209 -0.219 1.00 88.44 285 ASP A O 1
ATOM 2233 N N . TRP A 1 286 ? 7.582 -1.934 -0.033 1.00 84.06 286 TRP A N 1
ATOM 2234 C CA . TRP A 1 286 ? 6.343 -1.155 -0.113 1.00 84.06 286 TRP A CA 1
ATOM 2235 C C . TRP A 1 286 ? 6.156 -0.178 1.053 1.00 84.06 286 TRP A C 1
ATOM 2237 O O . TRP A 1 286 ? 5.717 0.951 0.849 1.00 84.06 286 TRP A O 1
ATOM 2247 N N . TYR A 1 287 ? 6.464 -0.604 2.280 1.00 87.56 287 TYR A N 1
ATOM 2248 C CA . TYR A 1 287 ? 6.306 0.241 3.469 1.00 87.56 287 TYR A CA 1
ATOM 2249 C C . TYR A 1 287 ? 7.542 1.094 3.779 1.00 87.56 287 TYR A C 1
ATOM 2251 O O . TYR A 1 287 ? 7.451 1.993 4.620 1.00 87.56 287 TYR A O 1
ATOM 2259 N N . ASP A 1 288 ? 8.666 0.862 3.093 1.00 90.31 288 ASP A N 1
ATOM 2260 C CA . ASP A 1 288 ? 9.897 1.634 3.257 1.00 90.31 288 ASP A CA 1
ATOM 2261 C C . ASP A 1 288 ? 9.621 3.138 3.051 1.00 90.31 288 ASP A C 1
ATOM 2263 O O . ASP A 1 288 ? 9.214 3.549 1.958 1.00 90.31 288 ASP A O 1
ATOM 2267 N N . PRO A 1 289 ? 9.834 3.984 4.078 1.00 88.12 289 PRO A N 1
ATOM 2268 C CA . PRO A 1 289 ? 9.609 5.422 3.971 1.00 88.12 289 PRO A CA 1
ATOM 2269 C C . PRO A 1 289 ? 10.385 6.078 2.821 1.00 88.12 289 PRO A C 1
ATOM 2271 O O . PRO A 1 289 ? 9.866 6.988 2.174 1.00 88.12 289 PRO A O 1
ATOM 2274 N N . ALA A 1 290 ? 11.608 5.616 2.541 1.00 90.38 290 ALA A N 1
ATOM 2275 C CA . ALA A 1 290 ? 12.434 6.166 1.473 1.00 90.38 290 ALA A CA 1
ATOM 2276 C C . ALA A 1 290 ? 11.880 5.797 0.092 1.00 90.38 290 ALA A C 1
ATOM 2278 O O . ALA A 1 290 ? 11.773 6.669 -0.772 1.00 90.38 290 ALA A O 1
ATOM 2279 N N . HIS A 1 291 ? 11.467 4.540 -0.104 1.00 89.50 291 HIS A N 1
ATOM 2280 C CA . HIS A 1 291 ? 10.837 4.120 -1.358 1.00 89.50 291 HIS A CA 1
ATOM 2281 C C . HIS A 1 291 ? 9.494 4.813 -1.573 1.00 89.50 291 HIS A C 1
ATOM 2283 O O . HIS A 1 291 ? 9.256 5.332 -2.660 1.00 89.50 291 HIS A O 1
ATOM 2289 N N . ARG A 1 292 ? 8.637 4.894 -0.546 1.00 88.88 292 ARG A N 1
ATOM 2290 C CA . ARG A 1 292 ? 7.350 5.602 -0.641 1.00 88.88 292 ARG A CA 1
ATOM 2291 C C . ARG A 1 292 ? 7.541 7.058 -1.043 1.00 88.88 292 ARG A C 1
ATOM 2293 O O . ARG A 1 292 ? 6.828 7.541 -1.917 1.00 88.88 292 ARG A O 1
ATOM 2300 N N . LYS A 1 293 ? 8.530 7.740 -0.457 1.00 91.81 293 LYS A N 1
ATOM 2301 C CA . LYS A 1 293 ? 8.859 9.121 -0.818 1.00 91.81 293 LYS A CA 1
ATOM 2302 C C . LYS A 1 293 ? 9.331 9.231 -2.268 1.00 91.81 293 LYS A C 1
ATOM 2304 O O . LYS A 1 293 ? 8.818 10.074 -2.995 1.00 91.81 293 LYS A O 1
ATOM 2309 N N . ALA A 1 294 ? 10.245 8.363 -2.699 1.00 92.75 294 ALA A N 1
ATOM 2310 C CA . ALA A 1 294 ? 10.746 8.365 -4.072 1.00 92.75 294 ALA A CA 1
ATOM 2311 C C . ALA A 1 294 ? 9.635 8.085 -5.102 1.00 92.75 294 ALA A C 1
ATOM 2313 O O . ALA A 1 294 ? 9.525 8.801 -6.093 1.00 92.75 294 ALA A O 1
ATOM 2314 N N . HIS A 1 295 ? 8.771 7.096 -4.851 1.00 91.12 295 HIS A N 1
ATOM 2315 C CA . HIS A 1 295 ? 7.628 6.795 -5.718 1.00 91.12 295 HIS A CA 1
ATOM 2316 C C . HIS A 1 295 ? 6.594 7.926 -5.728 1.00 91.12 295 HIS A C 1
ATOM 2318 O O . HIS A 1 295 ? 6.070 8.263 -6.784 1.00 91.12 295 HIS A O 1
ATOM 2324 N N . MET A 1 296 ? 6.321 8.557 -4.583 1.00 94.00 296 MET A N 1
ATOM 2325 C CA . MET A 1 296 ? 5.459 9.739 -4.516 1.00 94.00 296 MET A CA 1
ATOM 2326 C C . MET A 1 296 ? 6.023 10.893 -5.357 1.00 94.00 296 MET A C 1
ATOM 2328 O O . MET A 1 296 ? 5.283 11.496 -6.131 1.00 94.00 296 MET A O 1
ATOM 2332 N N . GLU A 1 297 ? 7.320 11.191 -5.237 1.00 94.94 297 GLU A N 1
ATOM 2333 C CA . GLU A 1 297 ? 7.995 12.226 -6.032 1.00 94.94 297 GLU A CA 1
ATOM 2334 C C . GLU A 1 297 ? 7.970 11.892 -7.531 1.00 94.94 297 GLU A C 1
ATOM 2336 O O . GLU A 1 297 ? 7.708 12.775 -8.347 1.00 94.94 297 GLU A O 1
ATOM 2341 N N . ALA A 1 298 ? 8.153 10.620 -7.903 1.00 94.81 298 ALA A N 1
ATOM 2342 C CA . ALA A 1 298 ? 8.020 10.163 -9.286 1.00 94.81 298 ALA A CA 1
ATOM 2343 C C . ALA A 1 298 ? 6.589 10.352 -9.818 1.00 94.81 298 ALA A C 1
ATOM 2345 O O . ALA A 1 298 ? 6.405 10.901 -10.905 1.00 94.81 298 ALA A O 1
ATOM 2346 N N . VAL A 1 299 ? 5.569 9.973 -9.037 1.00 94.94 299 VAL A N 1
ATOM 2347 C CA . VAL A 1 299 ? 4.153 10.182 -9.386 1.00 94.94 299 VAL A CA 1
ATOM 2348 C C . VAL A 1 299 ? 3.851 11.668 -9.572 1.00 94.94 299 VAL A C 1
ATOM 2350 O O . VAL A 1 299 ? 3.228 12.041 -10.568 1.00 94.94 299 VAL A O 1
ATOM 2353 N N . LEU A 1 300 ? 4.309 12.524 -8.653 1.00 95.38 300 LEU A N 1
ATOM 2354 C CA . LEU A 1 300 ? 4.122 13.972 -8.754 1.00 95.38 300 LEU A CA 1
ATOM 2355 C C . LEU A 1 300 ? 4.829 14.549 -9.978 1.00 95.38 300 LEU A C 1
ATOM 2357 O O . LEU A 1 300 ? 4.200 15.291 -10.725 1.00 95.38 300 LEU A O 1
ATOM 2361 N N . GLY A 1 301 ? 6.071 14.143 -10.251 1.00 95.50 301 GLY A N 1
ATOM 2362 C CA . GLY A 1 301 ? 6.803 14.568 -11.444 1.00 95.50 301 GLY A CA 1
ATOM 2363 C C . GLY A 1 301 ? 6.100 14.168 -12.745 1.00 95.50 301 GLY A C 1
ATOM 2364 O O . GLY A 1 301 ? 6.016 14.968 -13.676 1.00 95.50 301 GLY A O 1
ATOM 2365 N N . GLN A 1 302 ? 5.518 12.966 -12.812 1.00 94.50 302 GLN A N 1
ATOM 2366 C CA . GLN A 1 302 ? 4.719 12.536 -13.966 1.00 94.50 302 GLN A CA 1
ATOM 2367 C C . GLN A 1 302 ? 3.402 13.320 -14.100 1.00 94.50 302 GLN A C 1
ATOM 2369 O O . GLN A 1 302 ? 2.989 13.660 -15.214 1.00 94.50 302 GLN A O 1
ATOM 2374 N N . CYS A 1 303 ? 2.735 13.624 -12.983 1.00 92.62 303 CYS A N 1
ATOM 2375 C CA . CYS A 1 303 ? 1.522 14.443 -12.975 1.00 92.62 303 CYS A CA 1
ATOM 2376 C C . CYS A 1 303 ? 1.812 15.889 -13.398 1.00 92.62 303 CYS A C 1
ATOM 2378 O O . CYS A 1 303 ? 1.070 16.444 -14.210 1.00 92.62 303 CYS A O 1
ATOM 2380 N N . GLU A 1 304 ? 2.909 16.466 -12.905 1.00 92.38 304 GLU A N 1
ATOM 2381 C CA . GLU A 1 304 ? 3.382 17.799 -13.264 1.00 92.38 304 GLU A CA 1
ATOM 2382 C C . GLU A 1 304 ? 3.757 17.862 -14.744 1.00 92.38 304 GLU A C 1
ATOM 2384 O O . GLU A 1 304 ? 3.253 18.729 -15.451 1.00 92.38 304 GLU A O 1
ATOM 2389 N N . ALA A 1 305 ? 4.554 16.916 -15.249 1.00 92.12 305 ALA A N 1
ATOM 2390 C CA . ALA A 1 305 ? 4.927 16.868 -16.662 1.00 92.12 305 ALA A CA 1
ATOM 2391 C C . ALA A 1 305 ? 3.694 16.786 -17.577 1.00 92.12 305 ALA A C 1
ATOM 2393 O O . ALA A 1 305 ? 3.609 17.495 -18.581 1.00 92.12 305 ALA A O 1
ATOM 2394 N N . ALA A 1 306 ? 2.701 15.968 -17.206 1.00 89.12 306 ALA A N 1
ATOM 2395 C CA . ALA A 1 306 ? 1.447 15.872 -17.945 1.00 89.12 306 ALA A CA 1
ATOM 2396 C C . ALA A 1 306 ? 0.641 17.181 -17.902 1.00 89.12 306 ALA A C 1
ATOM 2398 O O . ALA A 1 306 ? 0.097 17.590 -18.926 1.00 89.12 306 ALA A O 1
ATOM 2399 N N . ARG A 1 307 ? 0.570 17.843 -16.742 1.00 89.06 307 ARG A N 1
ATOM 2400 C CA . ARG A 1 307 ? -0.097 19.143 -16.593 1.00 89.06 307 ARG A CA 1
ATOM 2401 C C . ARG A 1 307 ? 0.599 20.219 -17.426 1.00 89.06 307 ARG A C 1
ATOM 2403 O O . ARG A 1 307 ? -0.063 20.884 -18.213 1.00 89.06 307 ARG A O 1
ATOM 2410 N N . VAL A 1 308 ? 1.919 20.345 -17.301 1.00 90.31 308 VAL A N 1
ATOM 2411 C CA . VAL A 1 308 ? 2.730 21.325 -18.037 1.00 90.31 308 VAL A CA 1
ATOM 2412 C C . VAL A 1 308 ? 2.569 21.143 -19.542 1.00 90.31 308 VAL A C 1
ATOM 2414 O O . VAL A 1 308 ? 2.351 22.130 -20.233 1.00 90.31 308 VAL A O 1
ATOM 2417 N N . SER A 1 309 ? 2.584 19.904 -20.046 1.00 90.00 309 SER A N 1
ATOM 2418 C CA . SER A 1 309 ? 2.347 19.637 -21.471 1.00 90.00 309 SER A CA 1
ATOM 2419 C C . SER A 1 309 ? 1.011 20.215 -21.950 1.00 90.00 309 SER A C 1
ATOM 2421 O O . SER A 1 309 ? 0.971 20.878 -22.982 1.00 90.00 309 SER A O 1
ATOM 2423 N N . VAL A 1 310 ? -0.070 20.012 -21.188 1.00 87.44 310 VAL A N 1
ATOM 2424 C CA . VAL A 1 310 ? -1.406 20.535 -21.525 1.00 87.44 310 VAL A CA 1
ATOM 2425 C C . VAL A 1 310 ? -1.442 22.065 -21.464 1.00 87.44 310 VAL A C 1
ATOM 2427 O O . VAL A 1 310 ? -2.025 22.702 -22.338 1.00 87.44 310 VAL A O 1
ATOM 2430 N N . GLU A 1 311 ? -0.813 22.669 -20.455 1.00 90.81 311 GLU A N 1
ATOM 2431 C CA . GLU A 1 311 ? -0.744 24.129 -20.307 1.00 90.81 311 GLU A CA 1
ATOM 2432 C C . GLU A 1 311 ? 0.078 24.792 -21.427 1.00 90.81 311 GLU A C 1
ATOM 2434 O O . GLU A 1 311 ? -0.262 25.888 -21.880 1.00 90.81 311 GLU A O 1
ATOM 2439 N N . GLU A 1 312 ? 1.154 24.146 -21.885 1.00 92.56 312 GLU A N 1
ATOM 2440 C CA . GLU A 1 312 ? 1.956 24.610 -23.021 1.00 92.56 312 GLU A CA 1
ATOM 2441 C C . GLU A 1 312 ? 1.220 24.442 -24.355 1.00 92.56 312 GLU A C 1
ATOM 2443 O O . GLU A 1 312 ? 1.290 25.332 -25.207 1.00 92.56 312 GLU A O 1
ATOM 2448 N N . ASP A 1 313 ? 0.497 23.332 -24.542 1.00 90.19 313 ASP A N 1
ATOM 2449 C CA . ASP A 1 313 ? -0.362 23.114 -25.710 1.00 90.19 313 ASP A CA 1
ATOM 2450 C C . ASP A 1 313 ? -1.455 24.180 -25.796 1.00 90.19 313 ASP A C 1
ATOM 2452 O O . ASP A 1 313 ? -1.629 24.788 -26.852 1.00 90.19 313 ASP A O 1
ATOM 2456 N N . ALA A 1 314 ? -2.123 24.481 -24.679 1.00 90.38 314 ALA A N 1
ATOM 2457 C CA . ALA A 1 314 ? -3.144 25.522 -24.612 1.00 90.38 314 ALA A CA 1
ATOM 2458 C C . ALA A 1 314 ? -2.570 26.919 -24.912 1.00 90.38 314 ALA A C 1
ATOM 2460 O O . ALA A 1 314 ? -3.153 27.675 -25.689 1.00 90.38 314 ALA A O 1
ATOM 2461 N N . ALA A 1 315 ? -1.397 27.258 -24.361 1.00 93.88 315 ALA A N 1
ATOM 2462 C CA . ALA A 1 315 ? -0.721 28.523 -24.662 1.00 93.88 315 ALA A CA 1
ATOM 2463 C C . ALA A 1 315 ? -0.332 28.633 -26.147 1.00 93.88 315 ALA A C 1
ATOM 2465 O O . ALA A 1 315 ? -0.465 29.693 -26.764 1.00 93.88 315 ALA A O 1
ATOM 2466 N N . ARG A 1 316 ? 0.138 27.531 -26.740 1.00 94.62 316 ARG A N 1
ATOM 2467 C CA . ARG A 1 316 ? 0.498 27.449 -28.160 1.00 94.62 316 ARG A CA 1
ATOM 2468 C C . ARG A 1 316 ? -0.726 27.543 -29.066 1.00 94.62 316 ARG A C 1
ATOM 2470 O O . ARG A 1 316 ? -0.666 28.234 -30.082 1.00 94.62 316 ARG A O 1
ATOM 2477 N N . GLU A 1 317 ? -1.828 26.893 -28.710 1.00 93.06 317 GLU A N 1
ATOM 2478 C CA . GLU A 1 317 ? -3.097 27.003 -29.428 1.00 93.06 317 GLU A CA 1
ATOM 2479 C C . GLU A 1 317 ? -3.634 28.436 -29.377 1.00 93.06 317 GLU A C 1
ATOM 2481 O O . GLU A 1 317 ? -3.952 28.999 -30.426 1.00 93.06 317 GLU A O 1
ATOM 2486 N N . GLN A 1 318 ? -3.638 29.064 -28.196 1.00 94.19 318 GLN A N 1
ATOM 2487 C CA . GLN A 1 318 ? -4.045 30.458 -28.043 1.00 94.19 318 GLN A CA 1
ATOM 2488 C C . GLN A 1 318 ? -3.190 31.382 -28.922 1.00 94.19 318 GLN A C 1
ATOM 2490 O O . GLN A 1 318 ? -3.732 32.142 -29.727 1.00 94.19 318 GLN A O 1
ATOM 2495 N N . TYR A 1 319 ? -1.863 31.262 -28.839 1.00 96.25 319 TYR A N 1
ATOM 2496 C CA . TYR A 1 319 ? -0.941 32.040 -29.665 1.00 96.25 319 TYR A CA 1
ATOM 2497 C C . TYR A 1 319 ? -1.251 31.885 -31.159 1.00 96.25 319 TYR A C 1
ATOM 2499 O O . TYR A 1 319 ? -1.394 32.878 -31.871 1.00 96.25 319 TYR A O 1
ATOM 2507 N N . TRP A 1 320 ? -1.419 30.653 -31.644 1.00 96.75 320 TRP A N 1
ATOM 2508 C CA . TRP A 1 320 ? -1.693 30.409 -33.058 1.00 96.75 320 TRP A CA 1
ATOM 2509 C C . TRP A 1 320 ? -3.103 30.805 -33.496 1.00 96.75 320 TRP A C 1
ATOM 2511 O O . TRP A 1 320 ? -3.302 31.090 -34.677 1.00 96.75 320 TRP A O 1
ATOM 2521 N N . SER A 1 321 ? -4.065 30.871 -32.576 1.00 94.69 321 SER A N 1
ATOM 2522 C CA . SER A 1 321 ? -5.389 31.422 -32.867 1.00 94.69 321 SER A CA 1
ATOM 2523 C C . SER A 1 321 ? -5.318 32.936 -33.126 1.00 94.69 321 SER A C 1
ATOM 2525 O O . SER A 1 321 ? -5.950 33.434 -34.057 1.00 94.69 321 SER A O 1
ATOM 2527 N N . GLU A 1 322 ? -4.464 33.653 -32.385 1.00 96.25 322 GLU A N 1
ATOM 2528 C CA . GLU A 1 322 ? -4.187 35.085 -32.564 1.00 96.25 322 GLU A CA 1
ATOM 2529 C C . GLU A 1 322 ? -3.271 35.366 -33.774 1.00 96.25 322 GLU A C 1
ATOM 2531 O O . GLU A 1 322 ? -3.336 36.444 -34.363 1.00 96.25 322 GLU A O 1
ATOM 2536 N N . HIS A 1 323 ? -2.464 34.382 -34.193 1.00 96.62 323 HIS A N 1
ATOM 2537 C CA . HIS A 1 323 ? -1.484 34.488 -35.288 1.00 96.62 323 HIS A CA 1
ATOM 2538 C C . HIS A 1 323 ? -1.825 33.574 -36.482 1.00 96.62 323 HIS A C 1
ATOM 2540 O O . HIS A 1 323 ? -0.946 33.045 -37.165 1.00 96.62 323 HIS A O 1
ATOM 2546 N N . ALA A 1 324 ? -3.118 33.387 -36.767 1.00 96.31 324 ALA A N 1
ATOM 2547 C CA . ALA A 1 324 ? -3.593 32.400 -37.742 1.00 96.31 324 ALA A CA 1
ATOM 2548 C C . ALA A 1 324 ? -3.038 32.596 -39.170 1.00 96.31 324 ALA A C 1
ATOM 2550 O O . ALA A 1 324 ? -2.773 31.622 -39.873 1.00 96.31 324 ALA A O 1
ATOM 2551 N N . GLN A 1 325 ? -2.838 33.847 -39.605 1.00 96.25 325 GLN A N 1
ATOM 2552 C CA . GLN A 1 325 ? -2.280 34.147 -40.932 1.00 96.25 325 GLN A CA 1
ATOM 2553 C C . GLN A 1 325 ? -0.803 33.754 -41.043 1.00 96.25 325 GLN A C 1
ATOM 2555 O O . GLN A 1 325 ? -0.394 33.181 -42.051 1.00 96.25 325 GLN A O 1
ATOM 2560 N N . GLU A 1 326 ? -0.014 34.039 -40.006 1.00 97.00 326 GLU A N 1
ATOM 2561 C CA . GLU A 1 326 ? 1.399 33.664 -39.939 1.00 97.00 326 GLU A CA 1
ATOM 2562 C C . GLU A 1 326 ? 1.551 32.141 -39.923 1.00 97.00 326 GLU A C 1
ATOM 2564 O O . GLU A 1 326 ? 2.327 31.596 -40.708 1.00 97.00 326 GLU A O 1
ATOM 2569 N N . LYS A 1 327 ? 0.737 31.444 -39.116 1.00 96.81 327 LYS A N 1
ATOM 2570 C CA . LYS A 1 327 ? 0.693 29.976 -39.095 1.00 96.81 327 LYS A CA 1
ATOM 2571 C C . LYS A 1 327 ? 0.430 29.395 -40.480 1.00 96.81 327 LYS A C 1
ATOM 2573 O O . LYS A 1 327 ? 1.182 28.539 -40.935 1.00 96.81 327 LYS A O 1
ATOM 2578 N N . ALA A 1 328 ? -0.609 29.886 -41.157 1.00 96.75 328 ALA A N 1
ATOM 2579 C CA . ALA A 1 328 ? -0.976 29.402 -42.482 1.00 96.75 328 ALA A CA 1
ATOM 2580 C C . ALA A 1 328 ? 0.142 29.639 -43.511 1.00 96.75 328 ALA A C 1
ATOM 2582 O O . ALA A 1 328 ? 0.389 28.779 -44.355 1.00 96.75 328 ALA A O 1
ATOM 2583 N N . ALA A 1 329 ? 0.841 30.777 -43.435 1.00 97.75 329 ALA A N 1
ATOM 2584 C CA . ALA A 1 329 ? 1.978 31.064 -44.305 1.00 97.75 329 ALA A CA 1
ATOM 2585 C C . ALA A 1 329 ? 3.149 30.097 -44.057 1.00 97.75 329 ALA A C 1
ATOM 2587 O O . ALA A 1 329 ? 3.698 29.550 -45.013 1.00 97.75 329 ALA A O 1
ATOM 2588 N N . LEU A 1 330 ? 3.489 29.839 -42.791 1.00 97.75 330 LEU A N 1
ATOM 2589 C CA . LEU A 1 330 ? 4.539 28.893 -42.403 1.00 97.75 330 LEU A CA 1
ATOM 2590 C C . LEU A 1 330 ? 4.198 27.452 -42.808 1.00 97.75 330 LEU A C 1
ATOM 2592 O O . LEU A 1 330 ? 5.048 26.739 -43.339 1.00 97.75 330 LEU A O 1
ATOM 2596 N N . GLU A 1 331 ? 2.955 27.017 -42.603 1.00 97.38 331 GLU A N 1
ATOM 2597 C CA . GLU A 1 331 ? 2.492 25.686 -43.010 1.00 97.38 331 GLU A CA 1
ATOM 2598 C C . GLU A 1 331 ? 2.551 25.510 -44.534 1.00 97.38 331 GLU A C 1
ATOM 2600 O O . GLU A 1 331 ? 3.070 24.498 -45.010 1.00 97.38 331 GLU A O 1
ATOM 2605 N N . GLN A 1 332 ? 2.113 26.513 -45.303 1.00 97.62 332 GLN A N 1
ATOM 2606 C CA . GLN A 1 332 ? 2.220 26.509 -46.766 1.00 97.62 332 GLN A CA 1
ATOM 2607 C C . GLN A 1 332 ? 3.675 26.514 -47.246 1.00 97.62 332 GLN A C 1
ATOM 2609 O O . GLN A 1 332 ? 4.011 25.780 -48.179 1.00 97.62 332 GLN A O 1
ATOM 2614 N N . GLU A 1 333 ? 4.546 27.311 -46.618 1.00 97.88 333 GLU A N 1
ATOM 2615 C CA . GLU A 1 333 ? 5.980 27.329 -46.918 1.00 97.88 333 GLU A CA 1
ATOM 2616 C C . GLU A 1 333 ? 6.584 25.940 -46.680 1.00 97.88 333 GLU A C 1
ATOM 2618 O O . GLU A 1 333 ? 7.230 25.388 -47.572 1.00 97.88 333 GLU A O 1
ATOM 2623 N N . ARG A 1 334 ? 6.312 25.330 -45.520 1.00 97.56 334 ARG A N 1
ATOM 2624 C CA . ARG A 1 334 ? 6.803 23.990 -45.181 1.00 97.56 334 ARG A CA 1
ATOM 2625 C C . ARG A 1 334 ? 6.318 22.942 -46.179 1.00 97.56 334 ARG A C 1
ATOM 2627 O O . ARG A 1 334 ? 7.130 22.163 -46.666 1.00 97.56 334 ARG A O 1
ATOM 2634 N N . GLU A 1 335 ? 5.030 22.937 -46.522 1.00 97.06 335 GLU A N 1
ATOM 2635 C CA . GLU A 1 335 ? 4.490 22.019 -47.532 1.00 97.06 335 GLU A CA 1
ATOM 2636 C C . GLU A 1 335 ? 5.161 22.194 -48.898 1.00 97.06 335 GLU A C 1
ATOM 2638 O O . GLU A 1 335 ? 5.483 21.205 -49.559 1.00 97.06 335 GLU A O 1
ATOM 2643 N N . ALA A 1 336 ? 5.390 23.436 -49.335 1.00 97.50 336 ALA A N 1
ATOM 2644 C CA . ALA A 1 336 ? 6.055 23.713 -50.602 1.00 97.50 336 ALA A CA 1
ATOM 2645 C C . ALA A 1 336 ? 7.512 23.228 -50.600 1.00 97.50 336 ALA A C 1
ATOM 2647 O O . ALA A 1 336 ? 7.948 22.617 -51.576 1.00 97.50 336 ALA A O 1
ATOM 2648 N N . LEU A 1 337 ? 8.247 23.453 -49.506 1.00 97.69 337 LEU A N 1
ATOM 2649 C CA . LEU A 1 337 ? 9.625 22.986 -49.334 1.00 97.69 337 LEU A CA 1
ATOM 2650 C C . LEU A 1 337 ? 9.708 21.456 -49.336 1.00 97.69 337 LEU A C 1
ATOM 2652 O O . LEU A 1 337 ? 10.558 20.898 -50.028 1.00 97.69 337 LEU A O 1
ATOM 2656 N N . THR A 1 338 ? 8.806 20.777 -48.619 1.00 95.62 338 THR A N 1
ATOM 2657 C CA . THR A 1 338 ? 8.733 19.309 -48.612 1.00 95.62 338 THR A CA 1
ATOM 2658 C C . THR A 1 338 ? 8.428 18.772 -50.008 1.00 95.62 338 THR A C 1
ATOM 2660 O O . THR A 1 338 ? 9.164 17.924 -50.496 1.00 95.62 338 THR A O 1
ATOM 2663 N N . ARG A 1 339 ? 7.440 19.337 -50.718 1.00 96.62 339 ARG A N 1
ATOM 2664 C CA . ARG A 1 339 ? 7.134 18.933 -52.103 1.00 96.62 339 ARG A CA 1
ATOM 2665 C C . ARG A 1 339 ? 8.313 19.139 -53.054 1.00 96.62 339 ARG A C 1
ATOM 2667 O O . ARG A 1 339 ? 8.538 18.308 -53.926 1.00 96.62 339 ARG A O 1
ATOM 2674 N N . GLN A 1 340 ? 9.061 20.236 -52.912 1.00 96.81 340 GLN A N 1
ATOM 2675 C CA . GLN A 1 340 ? 10.259 20.477 -53.723 1.00 96.81 340 GLN A CA 1
ATOM 2676 C C . GLN A 1 340 ? 11.358 19.452 -53.437 1.00 96.81 340 GLN A C 1
ATOM 2678 O O . GLN A 1 340 ? 12.009 18.989 -54.371 1.00 96.81 340 GLN A O 1
ATOM 2683 N N . ALA A 1 341 ? 11.557 19.089 -52.168 1.00 95.25 341 ALA A N 1
ATOM 2684 C CA . ALA A 1 341 ? 12.511 18.057 -51.786 1.00 95.25 341 ALA A CA 1
ATOM 2685 C C . ALA A 1 341 ? 12.113 16.687 -52.361 1.00 95.25 341 ALA A C 1
ATOM 2687 O O . ALA A 1 341 ? 12.931 16.052 -53.023 1.00 95.25 341 ALA A O 1
ATOM 2688 N N . ASP A 1 342 ? 10.848 16.294 -52.199 1.00 95.06 342 ASP A N 1
ATOM 2689 C CA . ASP A 1 342 ? 10.319 15.030 -52.723 1.00 95.06 342 ASP A CA 1
ATOM 2690 C C . ASP A 1 342 ? 10.442 14.961 -54.255 1.00 95.06 342 ASP A C 1
ATOM 2692 O O . ASP A 1 342 ? 10.818 13.928 -54.810 1.00 95.06 342 ASP A O 1
ATOM 2696 N N . GLN A 1 343 ? 10.179 16.073 -54.954 1.00 95.88 343 GLN A N 1
ATOM 2697 C CA . GLN A 1 343 ? 10.321 16.142 -56.409 1.00 95.88 343 GLN A CA 1
ATOM 2698 C C . GLN A 1 343 ? 11.781 15.995 -56.854 1.00 95.88 343 GLN A C 1
ATOM 2700 O O . GLN A 1 343 ? 12.044 15.268 -57.807 1.00 95.88 343 GLN A O 1
ATOM 2705 N N . LEU A 1 344 ? 12.734 16.643 -56.174 1.00 95.38 344 LEU A N 1
ATOM 2706 C CA . LEU A 1 344 ? 14.162 16.509 -56.492 1.00 95.38 344 LEU A CA 1
ATOM 2707 C C . LEU A 1 344 ? 14.648 15.064 -56.328 1.00 95.38 344 LEU A C 1
ATOM 2709 O O . LEU A 1 344 ? 15.421 14.577 -57.153 1.00 95.38 344 LEU A O 1
ATOM 2713 N N . GLU A 1 345 ? 14.184 14.373 -55.286 1.00 94.00 345 GLU A N 1
ATOM 2714 C CA . GLU A 1 345 ? 14.504 12.961 -55.067 1.00 94.00 345 GLU A CA 1
ATOM 2715 C C . GLU A 1 345 ? 13.865 12.057 -56.125 1.00 94.00 345 GLU A C 1
ATOM 2717 O O . GLU A 1 345 ? 14.525 11.148 -56.635 1.00 94.00 345 GLU A O 1
ATOM 2722 N N . ALA A 1 346 ? 12.614 12.331 -56.506 1.00 94.38 346 ALA A N 1
ATOM 2723 C CA . ALA A 1 346 ? 11.928 11.605 -57.569 1.00 94.38 346 ALA A CA 1
ATOM 2724 C C . ALA A 1 346 ? 12.605 11.798 -58.937 1.00 94.38 346 ALA A C 1
ATOM 2726 O O . ALA A 1 346 ? 12.804 10.822 -59.662 1.00 94.38 346 ALA A O 1
ATOM 2727 N N . ASP A 1 347 ? 12.999 13.028 -59.273 1.00 94.00 347 ASP A N 1
ATOM 2728 C CA . ASP A 1 347 ? 13.689 13.355 -60.524 1.00 94.00 347 ASP A CA 1
ATOM 2729 C C . ASP A 1 347 ? 15.061 12.675 -60.598 1.00 94.00 347 ASP A C 1
ATOM 2731 O O . ASP A 1 347 ? 15.412 12.113 -61.636 1.00 94.00 347 ASP A O 1
ATOM 2735 N N . LEU A 1 348 ? 15.819 12.667 -59.493 1.00 93.25 348 LEU A N 1
ATOM 2736 C CA . LEU A 1 348 ? 17.091 11.949 -59.414 1.00 93.25 348 LEU A CA 1
ATOM 2737 C C . LEU A 1 348 ? 16.881 10.443 -59.617 1.00 93.25 348 LEU A C 1
ATOM 2739 O O . LEU A 1 348 ? 17.569 9.832 -60.429 1.00 93.25 348 LEU A O 1
ATOM 2743 N N . ALA A 1 349 ? 15.908 9.845 -58.925 1.00 91.25 349 ALA A N 1
ATOM 2744 C CA . ALA A 1 349 ? 15.619 8.416 -59.038 1.00 91.25 349 ALA A CA 1
ATOM 2745 C C . ALA A 1 349 ? 15.154 7.999 -60.446 1.00 91.25 349 ALA A C 1
ATOM 2747 O O . ALA A 1 349 ? 15.387 6.861 -60.860 1.00 91.25 349 ALA A O 1
ATOM 2748 N N . ALA A 1 350 ? 14.504 8.905 -61.180 1.00 92.75 350 ALA A N 1
ATOM 2749 C CA . ALA A 1 350 ? 14.028 8.676 -62.540 1.00 92.75 350 ALA A CA 1
ATOM 2750 C C . ALA A 1 350 ? 15.097 8.915 -63.625 1.00 92.75 350 ALA A C 1
ATOM 2752 O O . ALA A 1 350 ? 14.815 8.687 -64.807 1.00 92.75 350 ALA A O 1
ATOM 2753 N N . ASP A 1 351 ? 16.305 9.369 -63.267 1.00 95.31 351 ASP A N 1
ATOM 2754 C CA . ASP A 1 351 ? 17.311 9.726 -64.263 1.00 95.31 351 ASP A CA 1
ATOM 2755 C C . ASP A 1 351 ? 17.789 8.494 -65.070 1.00 95.31 351 ASP A C 1
ATOM 2757 O O . ASP A 1 351 ? 18.187 7.470 -64.492 1.00 95.31 351 ASP A O 1
ATOM 2761 N N . PRO A 1 352 ? 17.811 8.569 -66.418 1.00 94.56 352 PRO A N 1
ATOM 2762 C CA . PRO A 1 352 ? 18.252 7.470 -67.277 1.00 94.56 352 PRO A CA 1
ATOM 2763 C C . PRO A 1 352 ? 19.668 6.948 -66.994 1.00 94.56 352 PRO A C 1
ATOM 2765 O O . PRO A 1 352 ? 19.977 5.818 -67.381 1.00 94.56 352 PRO A O 1
ATOM 2768 N N . VAL A 1 353 ? 20.533 7.724 -66.331 1.00 93.06 353 VAL A N 1
ATOM 2769 C CA . VAL A 1 353 ? 21.897 7.317 -65.964 1.00 93.06 353 VAL A CA 1
ATOM 2770 C C . VAL A 1 353 ? 21.914 6.061 -65.084 1.00 93.06 353 VAL A C 1
ATOM 2772 O O . VAL A 1 353 ? 22.828 5.238 -65.190 1.00 93.06 353 VAL A O 1
ATOM 2775 N N . TYR A 1 354 ? 20.884 5.854 -64.257 1.00 93.06 354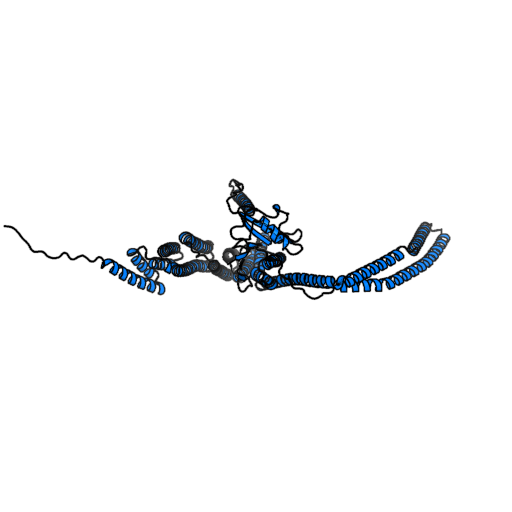 TYR A N 1
ATOM 2776 C CA . TYR A 1 354 ? 20.771 4.673 -63.400 1.00 93.06 354 TYR A CA 1
ATOM 2777 C C . TYR A 1 354 ? 20.452 3.408 -64.209 1.00 93.06 354 TYR A C 1
ATOM 2779 O O . TYR A 1 354 ? 21.025 2.344 -63.949 1.00 93.06 354 TYR A O 1
ATOM 2787 N N . GLU A 1 355 ? 19.622 3.531 -65.247 1.00 92.44 355 GLU A N 1
ATOM 2788 C CA . GLU A 1 355 ? 19.383 2.460 -66.221 1.00 92.44 355 GLU A CA 1
ATOM 2789 C C . GLU A 1 355 ? 20.603 2.236 -67.133 1.00 92.44 355 GLU A C 1
ATOM 2791 O O . GLU A 1 355 ? 20.925 1.094 -67.465 1.00 92.44 355 GLU A O 1
ATOM 2796 N N . GLU A 1 356 ? 21.350 3.290 -67.488 1.00 94.25 356 GLU A N 1
ATOM 2797 C CA . GLU A 1 356 ? 22.633 3.172 -68.200 1.00 94.25 356 GLU A CA 1
ATOM 2798 C C . GLU A 1 356 ? 23.645 2.352 -67.381 1.00 94.25 356 GLU A C 1
ATOM 2800 O O . GLU A 1 356 ? 24.244 1.408 -67.909 1.00 94.25 356 GLU A O 1
ATOM 2805 N N . ARG A 1 357 ? 23.795 2.652 -66.079 1.00 96.00 357 ARG A N 1
ATOM 2806 C CA . ARG A 1 357 ? 24.648 1.895 -65.144 1.00 96.00 357 ARG A CA 1
ATOM 2807 C C . ARG A 1 357 ? 24.256 0.423 -65.118 1.00 96.00 357 ARG A C 1
ATOM 2809 O O . ARG A 1 357 ? 25.119 -0.444 -65.240 1.00 96.00 357 ARG A O 1
ATOM 2816 N N . LYS A 1 358 ? 22.956 0.149 -64.977 1.00 95.69 358 LYS A N 1
ATOM 2817 C CA . LYS A 1 358 ? 22.413 -1.210 -64.918 1.00 95.69 358 LYS A CA 1
ATOM 2818 C C . LYS A 1 358 ? 22.720 -1.996 -66.194 1.00 95.69 358 LYS A C 1
ATOM 2820 O O . LYS A 1 358 ? 23.311 -3.066 -66.104 1.00 95.69 358 LYS A O 1
ATOM 2825 N N . ARG A 1 359 ? 22.426 -1.440 -67.374 1.00 95.62 359 ARG A N 1
ATOM 2826 C CA . ARG A 1 359 ? 22.704 -2.095 -68.667 1.00 95.62 359 ARG A CA 1
ATOM 2827 C C . ARG A 1 359 ? 24.188 -2.391 -68.872 1.00 95.62 359 ARG A C 1
ATOM 2829 O O . ARG A 1 359 ? 24.537 -3.451 -69.383 1.00 95.62 359 ARG A O 1
ATOM 2836 N N . LYS A 1 360 ? 25.074 -1.462 -68.493 1.00 94.88 360 LYS A N 1
ATOM 2837 C CA . LYS A 1 360 ? 26.527 -1.674 -68.601 1.00 94.88 360 LYS A CA 1
ATOM 2838 C C . LYS A 1 360 ? 27.018 -2.749 -67.630 1.00 94.88 360 LYS A C 1
ATOM 2840 O O . LYS A 1 360 ? 27.865 -3.552 -68.014 1.00 94.88 360 LYS A O 1
ATOM 2845 N N . GLN A 1 361 ? 26.467 -2.802 -66.418 1.00 95.19 361 GLN A N 1
ATOM 2846 C CA . GLN A 1 361 ? 26.765 -3.868 -65.462 1.00 95.19 361 GLN A CA 1
ATOM 2847 C C . GLN A 1 361 ? 26.297 -5.235 -65.981 1.00 95.19 361 GLN A C 1
ATOM 2849 O O . GLN A 1 361 ? 27.082 -6.177 -65.996 1.00 95.19 361 GLN A O 1
ATOM 2854 N N . GLU A 1 362 ? 25.067 -5.325 -66.493 1.00 95.44 362 GLU A N 1
ATOM 2855 C CA . GLU A 1 362 ? 24.529 -6.549 -67.104 1.00 95.44 362 GLU A CA 1
ATOM 2856 C C . GLU A 1 362 ? 25.386 -7.013 -68.296 1.00 95.44 362 GLU A C 1
ATOM 2858 O O . GLU A 1 362 ? 25.697 -8.198 -68.414 1.00 95.44 362 GLU A O 1
ATOM 2863 N N . ALA A 1 363 ? 25.856 -6.085 -69.139 1.00 95.12 363 ALA A N 1
ATOM 2864 C CA . ALA A 1 363 ? 26.753 -6.401 -70.251 1.00 95.12 363 ALA A CA 1
ATOM 2865 C C . ALA A 1 363 ? 28.116 -6.951 -69.782 1.00 95.12 363 ALA A C 1
ATOM 2867 O O . ALA A 1 363 ? 28.637 -7.895 -70.382 1.00 95.12 363 ALA A O 1
ATOM 2868 N N . ILE A 1 364 ? 28.692 -6.397 -68.706 1.00 94.88 364 ILE A N 1
ATOM 2869 C CA . ILE A 1 364 ? 29.919 -6.925 -68.084 1.00 94.88 364 ILE A CA 1
ATOM 2870 C C . ILE A 1 364 ? 29.679 -8.335 -67.541 1.00 94.88 364 ILE A C 1
ATOM 2872 O O . ILE A 1 364 ? 30.520 -9.218 -67.744 1.00 94.88 364 ILE A O 1
ATOM 2876 N N . ASP A 1 365 ? 28.552 -8.561 -66.870 1.00 94.56 365 ASP A N 1
ATOM 2877 C CA . ASP A 1 365 ? 28.210 -9.852 -66.275 1.00 94.56 365 ASP A CA 1
ATOM 2878 C C . ASP A 1 365 ? 28.031 -10.927 -67.359 1.00 94.56 365 ASP A C 1
ATOM 2880 O O . ASP A 1 365 ? 28.581 -12.028 -67.248 1.00 94.56 365 ASP A O 1
ATOM 2884 N N . ASP A 1 366 ? 27.337 -10.601 -68.451 1.00 94.88 366 ASP A N 1
ATOM 2885 C CA . ASP A 1 366 ? 27.129 -11.512 -69.576 1.00 94.88 366 ASP A CA 1
ATOM 2886 C C . ASP A 1 366 ? 28.428 -11.820 -70.326 1.00 94.88 366 ASP A C 1
ATOM 2888 O O . ASP A 1 366 ? 28.714 -12.990 -70.604 1.00 94.88 366 ASP A O 1
ATOM 2892 N N . LEU A 1 367 ? 29.269 -10.817 -70.598 1.00 95.00 367 LEU A N 1
ATOM 2893 C CA . LEU A 1 367 ? 30.595 -11.045 -71.184 1.00 95.00 367 LEU A CA 1
ATOM 2894 C C . LEU A 1 367 ? 31.488 -11.873 -70.250 1.00 95.00 367 LEU A C 1
ATOM 2896 O O . LEU A 1 367 ? 32.225 -12.750 -70.707 1.00 95.00 367 LEU A O 1
ATOM 2900 N N . SER A 1 368 ? 31.388 -11.666 -68.936 1.00 92.75 368 SER A N 1
ATOM 2901 C CA . SER A 1 368 ? 32.122 -12.451 -67.938 1.00 92.75 368 SER A CA 1
ATOM 2902 C C . SER A 1 368 ? 31.685 -13.918 -67.940 1.00 92.75 368 SER A C 1
ATOM 2904 O O . SER A 1 368 ? 32.539 -14.811 -67.938 1.00 92.75 368 SER A O 1
ATOM 2906 N N . ARG A 1 369 ? 30.376 -14.191 -68.033 1.00 94.12 369 ARG A N 1
ATOM 2907 C CA . ARG A 1 369 ? 29.832 -15.552 -68.198 1.00 94.12 369 ARG A CA 1
ATOM 2908 C C . ARG A 1 369 ? 30.304 -16.195 -69.500 1.00 94.12 369 ARG A C 1
ATOM 2910 O O . ARG A 1 369 ? 30.766 -17.336 -69.481 1.00 94.12 369 ARG A O 1
ATOM 2917 N N . GLN A 1 370 ? 30.260 -15.464 -70.618 1.00 91.88 370 GLN A N 1
ATOM 2918 C CA . GLN A 1 370 ? 30.755 -15.949 -71.912 1.00 91.88 370 GLN A CA 1
ATOM 2919 C C . GLN A 1 370 ? 32.245 -16.306 -71.844 1.00 91.88 370 GLN A C 1
ATOM 2921 O O . GLN A 1 370 ? 32.645 -17.385 -72.280 1.00 91.88 370 GLN A O 1
ATOM 2926 N N . LYS A 1 371 ? 33.069 -15.452 -71.222 1.00 90.12 371 LYS A N 1
ATOM 2927 C CA . LYS A 1 371 ? 34.501 -15.706 -71.016 1.00 90.12 371 LYS A CA 1
ATOM 2928 C C . LYS A 1 371 ? 34.753 -16.966 -70.181 1.00 90.12 371 LYS A C 1
ATOM 2930 O O . LYS A 1 371 ? 35.672 -17.729 -70.495 1.00 90.12 371 LYS A O 1
ATOM 2935 N N . GLN A 1 372 ? 33.968 -17.183 -69.124 1.00 88.31 372 GLN A N 1
ATOM 2936 C CA . GLN A 1 372 ? 34.066 -18.365 -68.259 1.00 88.31 372 GLN A CA 1
ATOM 2937 C C . GLN A 1 372 ? 33.643 -19.653 -68.981 1.00 88.31 372 GLN A C 1
ATOM 2939 O O . GLN A 1 372 ? 34.283 -20.685 -68.790 1.00 88.31 372 GLN A O 1
ATOM 2944 N N . GLY A 1 373 ? 32.636 -19.584 -69.860 1.00 86.50 373 GLY A N 1
ATOM 2945 C CA . GLY A 1 373 ? 32.151 -20.715 -70.661 1.00 86.50 373 GLY A CA 1
ATOM 2946 C C . GLY A 1 373 ? 33.102 -21.190 -71.772 1.00 86.50 373 GLY A C 1
ATOM 2947 O O . GLY A 1 373 ? 32.909 -22.269 -72.330 1.00 86.50 373 GLY A O 1
ATOM 2948 N N . LEU A 1 374 ? 34.150 -20.425 -72.097 1.00 87.31 374 LEU A N 1
ATOM 2949 C CA . LEU A 1 374 ? 35.146 -20.813 -73.100 1.00 87.31 374 LEU A CA 1
ATOM 2950 C C . LEU A 1 374 ? 36.149 -21.852 -72.555 1.00 87.31 374 LEU A C 1
ATOM 2952 O O . LEU A 1 374 ? 36.746 -21.681 -71.488 1.00 87.31 374 LEU A O 1
ATOM 2956 N N . GLY A 1 375 ? 36.419 -22.902 -73.340 1.00 75.75 375 GLY A N 1
ATOM 2957 C CA . GLY A 1 375 ? 37.373 -23.971 -73.003 1.00 75.75 375 GLY A CA 1
ATOM 2958 C C . GLY A 1 375 ? 38.843 -23.520 -72.898 1.00 75.75 375 GLY A C 1
ATOM 2959 O O . GLY A 1 375 ? 39.219 -22.436 -73.351 1.00 75.75 375 GLY A O 1
ATOM 2960 N N . LEU A 1 376 ? 39.704 -24.366 -72.311 1.00 74.31 376 LEU A N 1
ATOM 2961 C CA . LEU A 1 376 ? 41.110 -24.049 -71.979 1.00 74.31 376 LEU A CA 1
ATOM 2962 C C . LEU A 1 376 ? 41.956 -23.582 -73.185 1.00 74.31 376 LEU A C 1
ATOM 2964 O O . LEU A 1 376 ? 42.840 -22.746 -73.026 1.00 74.31 376 LEU A O 1
ATOM 2968 N N . PHE A 1 377 ? 41.651 -24.052 -74.398 1.00 76.81 377 PHE A N 1
ATOM 2969 C CA . PHE A 1 377 ? 42.422 -23.757 -75.614 1.00 76.81 377 PHE A CA 1
ATOM 2970 C C . PHE A 1 377 ? 41.972 -22.488 -76.376 1.00 76.81 377 PHE A C 1
ATOM 2972 O O . PHE A 1 377 ? 42.555 -22.151 -77.405 1.00 76.81 377 PHE A O 1
ATOM 2979 N N . LYS A 1 378 ? 40.972 -21.740 -75.879 1.00 84.50 378 LYS A N 1
ATOM 2980 C CA . LYS A 1 378 ? 40.414 -20.527 -76.522 1.00 84.50 378 LYS A CA 1
ATOM 2981 C C . LYS A 1 378 ? 41.029 -19.211 -76.011 1.00 84.50 378 LYS A C 1
ATOM 2983 O O . LYS A 1 378 ? 40.341 -18.218 -75.786 1.00 84.50 378 LYS A O 1
ATOM 2988 N N . GLY A 1 379 ? 42.349 -19.186 -75.819 1.00 79.88 379 GLY A N 1
ATOM 2989 C CA . GLY A 1 379 ? 43.058 -18.065 -75.178 1.00 79.88 379 GLY A CA 1
ATOM 2990 C C . GLY A 1 379 ? 42.916 -16.706 -75.883 1.00 79.88 379 GLY A C 1
ATOM 2991 O O . GLY A 1 379 ? 42.788 -15.685 -75.213 1.00 79.88 379 GLY A O 1
ATOM 2992 N N . LYS A 1 380 ? 42.882 -16.676 -77.224 1.00 83.75 380 LYS A N 1
ATOM 2993 C CA . LYS A 1 380 ? 42.703 -15.427 -77.993 1.00 83.75 380 LYS A CA 1
ATOM 2994 C C . LYS A 1 380 ? 41.293 -14.844 -77.849 1.00 83.75 380 LYS A C 1
ATOM 2996 O O . LYS A 1 380 ? 41.155 -13.643 -77.659 1.00 83.75 380 LYS A O 1
ATOM 3001 N N . GLU A 1 381 ? 40.269 -15.696 -77.877 1.00 87.06 381 GLU A N 1
ATOM 3002 C CA . GLU A 1 381 ? 38.863 -15.304 -77.687 1.00 87.06 381 GLU A CA 1
ATOM 3003 C C . GLU A 1 381 ? 38.632 -14.790 -76.258 1.00 87.06 381 GLU A C 1
ATOM 3005 O O . GLU A 1 381 ? 38.034 -13.736 -76.068 1.00 87.06 381 GLU A O 1
ATOM 3010 N N . LYS A 1 382 ? 39.212 -15.458 -75.248 1.00 86.94 382 LYS A N 1
ATOM 3011 C CA . LYS A 1 382 ? 39.182 -14.985 -73.852 1.00 86.94 382 LYS A CA 1
ATOM 3012 C C . LYS A 1 382 ? 39.846 -13.623 -73.662 1.00 86.94 382 LYS A C 1
ATOM 3014 O O . LYS A 1 382 ? 39.387 -12.851 -72.824 1.00 86.94 382 LYS A O 1
ATOM 3019 N N . LYS A 1 383 ? 40.926 -13.343 -74.399 1.00 89.06 383 LYS A N 1
ATOM 3020 C CA . LYS A 1 383 ? 41.608 -12.046 -74.361 1.00 89.06 383 LYS A CA 1
ATOM 3021 C C . LYS A 1 383 ? 40.759 -10.948 -75.010 1.00 89.06 383 LYS A C 1
ATOM 3023 O O . LYS A 1 383 ? 40.605 -9.898 -74.408 1.00 89.06 383 LYS A O 1
ATOM 3028 N N . ALA A 1 384 ? 40.141 -11.225 -76.160 1.00 89.69 384 ALA A N 1
ATOM 3029 C CA . ALA A 1 384 ? 39.253 -10.275 -76.833 1.00 89.69 384 ALA A CA 1
ATOM 3030 C C . ALA A 1 384 ? 38.005 -9.930 -75.995 1.00 89.69 384 ALA A C 1
ATOM 3032 O O . ALA A 1 384 ? 37.635 -8.765 -75.900 1.00 89.69 384 ALA A O 1
ATOM 3033 N N . ILE A 1 385 ? 37.388 -10.919 -75.332 1.00 91.69 385 ILE A N 1
ATOM 3034 C CA . ILE A 1 385 ? 36.273 -10.663 -74.402 1.00 91.69 385 ILE A CA 1
ATOM 3035 C C . ILE A 1 385 ? 36.751 -9.864 -73.181 1.00 91.69 385 ILE A C 1
ATOM 3037 O O . ILE A 1 385 ? 36.037 -8.983 -72.716 1.00 91.69 385 ILE A O 1
ATOM 3041 N N . GLN A 1 386 ? 37.961 -10.129 -72.669 1.00 91.88 386 GLN A N 1
ATOM 3042 C CA . GLN A 1 386 ? 38.512 -9.335 -71.567 1.00 91.88 386 GLN A CA 1
ATOM 3043 C C . GLN A 1 386 ? 38.730 -7.872 -71.969 1.00 91.88 386 GLN A C 1
ATOM 3045 O O . GLN A 1 386 ? 38.365 -6.996 -71.202 1.00 91.88 386 GLN A O 1
ATOM 3050 N N . GLU A 1 387 ? 39.247 -7.604 -73.169 1.00 93.44 387 GLU A N 1
ATOM 3051 C CA . GLU A 1 387 ? 39.422 -6.233 -73.670 1.00 93.44 387 GLU A CA 1
ATOM 3052 C C . GLU A 1 387 ? 38.071 -5.491 -73.785 1.00 93.44 387 GLU A C 1
ATOM 3054 O O . GLU A 1 387 ? 37.990 -4.310 -73.450 1.00 93.44 387 GLU A O 1
ATOM 3059 N N . GLN A 1 388 ? 36.989 -6.183 -74.171 1.00 93.75 388 GLN A N 1
ATOM 3060 C CA . GLN A 1 388 ? 35.627 -5.620 -74.160 1.00 93.75 388 GLN A CA 1
ATOM 3061 C C . GLN A 1 388 ? 35.106 -5.358 -72.741 1.00 93.75 388 GLN A C 1
ATOM 3063 O O . GLN A 1 388 ? 34.486 -4.324 -72.499 1.00 93.75 388 GLN A O 1
ATOM 3068 N N . ILE A 1 389 ? 35.367 -6.269 -71.796 1.00 93.38 389 ILE A N 1
ATOM 3069 C CA . ILE A 1 389 ? 35.038 -6.069 -70.377 1.00 93.38 389 ILE A CA 1
ATOM 3070 C C . ILE A 1 389 ? 35.777 -4.842 -69.838 1.00 93.38 389 ILE A C 1
ATOM 3072 O O . ILE A 1 389 ? 35.138 -3.985 -69.239 1.00 93.38 389 ILE A O 1
ATOM 3076 N N . ASP A 1 390 ? 37.082 -4.723 -70.090 1.00 94.38 390 ASP A N 1
ATOM 3077 C CA . ASP A 1 390 ? 37.907 -3.606 -69.619 1.00 94.38 390 ASP A CA 1
ATOM 3078 C C . ASP A 1 390 ? 37.405 -2.267 -70.187 1.00 94.38 390 ASP A C 1
ATOM 3080 O O . ASP A 1 390 ? 37.329 -1.264 -69.473 1.00 94.38 390 ASP A O 1
ATOM 3084 N N . GLN A 1 391 ? 36.989 -2.252 -71.460 1.00 94.56 391 GLN A N 1
ATOM 3085 C CA . GLN A 1 391 ? 36.384 -1.076 -72.084 1.00 94.56 391 GLN A CA 1
ATOM 3086 C C . GLN A 1 391 ? 35.065 -0.682 -71.400 1.00 94.56 391 GLN A C 1
ATOM 3088 O O . GLN A 1 391 ? 34.904 0.473 -71.000 1.00 94.56 391 GLN A O 1
ATOM 3093 N N . ILE A 1 392 ? 34.128 -1.624 -71.233 1.00 94.81 392 ILE A N 1
ATOM 3094 C CA . ILE A 1 392 ? 32.827 -1.339 -70.606 1.00 94.81 392 ILE A CA 1
ATOM 3095 C C . ILE A 1 392 ? 33.008 -0.983 -69.123 1.00 94.81 392 ILE A C 1
ATOM 3097 O O . ILE A 1 392 ? 32.284 -0.132 -68.614 1.00 94.81 392 ILE A O 1
ATOM 3101 N N . GLN A 1 393 ? 34.003 -1.550 -68.436 1.00 95.38 393 GLN A N 1
ATOM 3102 C CA . GLN A 1 393 ? 34.379 -1.162 -67.073 1.00 95.38 393 GLN A CA 1
ATOM 3103 C C . GLN A 1 393 ? 34.877 0.286 -67.003 1.00 95.38 393 GLN A C 1
ATOM 3105 O O . GLN A 1 393 ? 34.491 1.018 -66.091 1.00 95.38 393 GLN A O 1
ATOM 3110 N N . GLY A 1 394 ? 35.680 0.728 -67.975 1.00 94.69 394 GLY A N 1
ATOM 3111 C CA . GLY A 1 394 ? 36.089 2.129 -68.093 1.00 94.69 394 GLY A CA 1
ATOM 3112 C C . GLY A 1 394 ? 34.895 3.073 -68.283 1.00 94.69 394 GLY A C 1
ATOM 3113 O O . GLY A 1 394 ? 34.792 4.092 -67.599 1.00 94.69 394 GLY A O 1
ATOM 3114 N N . GLU A 1 395 ? 33.951 2.707 -69.153 1.00 94.38 395 GLU A N 1
ATOM 3115 C CA . GLU A 1 395 ? 32.708 3.462 -69.366 1.00 94.38 395 GLU A CA 1
ATOM 3116 C C . GLU A 1 395 ? 31.797 3.458 -68.127 1.00 94.38 395 GLU A C 1
ATOM 3118 O O . GLU A 1 395 ? 31.224 4.489 -67.775 1.00 94.38 395 GLU A O 1
ATOM 3123 N N . LEU A 1 396 ? 31.686 2.325 -67.427 1.00 95.19 396 LEU A N 1
ATOM 3124 C CA . LEU A 1 396 ? 30.948 2.207 -66.168 1.00 95.19 396 LEU A CA 1
ATOM 3125 C C . LEU A 1 396 ? 31.561 3.100 -65.081 1.00 95.19 396 LEU A C 1
ATOM 3127 O O . LEU A 1 396 ? 30.827 3.742 -64.334 1.00 95.19 396 LEU A O 1
ATOM 3131 N N . GLY A 1 397 ? 32.892 3.212 -65.028 1.00 94.81 397 GLY A N 1
ATOM 3132 C CA . GLY A 1 397 ? 33.584 4.155 -64.148 1.00 94.81 397 GLY A CA 1
ATOM 3133 C C . GLY A 1 397 ? 33.173 5.610 -64.402 1.00 94.81 397 GLY A C 1
ATOM 3134 O O . GLY A 1 397 ? 32.924 6.361 -63.459 1.00 94.81 397 GLY A O 1
ATOM 3135 N N . GLN A 1 398 ? 33.009 5.997 -65.671 1.00 94.44 398 GLN A N 1
ATOM 3136 C CA . GLN A 1 398 ? 32.516 7.329 -66.041 1.00 94.44 398 GLN A CA 1
ATOM 3137 C C . GLN A 1 398 ? 31.032 7.524 -65.694 1.00 94.44 398 GLN A C 1
ATOM 3139 O O . GLN A 1 398 ? 30.650 8.603 -65.245 1.00 94.44 398 GLN A O 1
ATOM 3144 N N . VAL A 1 399 ? 30.184 6.504 -65.879 1.00 95.19 399 VAL A N 1
ATOM 3145 C CA . VAL A 1 399 ? 28.772 6.530 -65.440 1.00 95.19 399 VAL A CA 1
ATOM 3146 C C . VAL A 1 399 ? 28.676 6.710 -63.925 1.00 95.19 399 VAL A C 1
ATOM 3148 O O . VAL A 1 399 ? 27.950 7.583 -63.461 1.00 95.19 399 VAL A O 1
ATOM 3151 N N . ASN A 1 400 ? 29.446 5.946 -63.150 1.00 95.44 400 ASN A N 1
ATOM 3152 C CA . ASN A 1 400 ? 29.443 6.036 -61.689 1.00 95.44 400 ASN A CA 1
ATOM 3153 C C . ASN A 1 400 ? 29.930 7.404 -61.193 1.00 95.44 400 ASN A C 1
ATOM 3155 O O . ASN A 1 400 ? 29.371 7.944 -60.242 1.00 95.44 400 ASN A O 1
ATOM 3159 N N . SER A 1 401 ? 30.925 8.002 -61.857 1.00 94.81 401 SER A N 1
ATOM 3160 C CA . SER A 1 401 ? 31.355 9.366 -61.535 1.00 94.81 401 SER A CA 1
ATOM 3161 C C . SER A 1 401 ? 30.259 10.400 -61.818 1.00 94.81 401 SER A C 1
ATOM 3163 O O . SER A 1 401 ? 30.083 11.307 -61.007 1.00 94.81 401 SER A O 1
ATOM 3165 N N . ARG A 1 402 ? 29.502 10.253 -62.917 1.00 94.88 402 ARG A N 1
ATOM 3166 C CA . ARG A 1 402 ? 28.344 11.112 -63.227 1.00 94.88 402 ARG A CA 1
ATOM 3167 C C . ARG A 1 402 ? 27.239 10.970 -62.179 1.00 94.88 402 ARG A C 1
ATOM 3169 O O . ARG A 1 402 ? 26.767 11.984 -61.681 1.00 94.88 402 ARG A O 1
ATOM 3176 N N . ILE A 1 403 ? 26.893 9.739 -61.795 1.00 94.88 403 ILE A N 1
ATOM 3177 C CA . ILE A 1 403 ? 25.915 9.462 -60.729 1.00 94.88 403 ILE A CA 1
ATOM 3178 C C . ILE A 1 403 ? 26.338 10.131 -59.423 1.00 94.88 403 ILE A C 1
ATOM 3180 O O . ILE A 1 403 ? 25.563 10.884 -58.850 1.00 94.88 403 ILE A O 1
ATOM 3184 N N . SER A 1 404 ? 27.588 9.938 -58.996 1.00 94.62 404 SER A N 1
ATOM 3185 C CA . SER A 1 404 ? 28.089 10.535 -57.756 1.00 94.62 404 SER A CA 1
ATOM 3186 C C . SER A 1 404 ? 28.033 12.068 -57.779 1.00 94.62 404 SER A C 1
ATOM 3188 O O . SER A 1 404 ? 27.663 12.679 -56.781 1.00 94.62 404 SER A O 1
ATOM 3190 N N . GLN A 1 405 ? 28.343 12.704 -58.914 1.00 94.38 405 GLN A N 1
ATOM 3191 C CA . GLN A 1 405 ? 28.221 14.160 -59.065 1.00 94.38 405 GLN A CA 1
ATOM 3192 C C . GLN A 1 405 ? 26.763 14.635 -59.023 1.00 94.38 405 GLN A C 1
ATOM 3194 O O . GLN A 1 405 ? 26.481 15.689 -58.458 1.00 94.38 405 GLN A O 1
ATOM 3199 N N . MET A 1 406 ? 25.839 13.874 -59.614 1.00 93.62 406 MET A N 1
ATOM 3200 C CA . MET A 1 406 ? 24.407 14.175 -59.585 1.00 93.62 406 MET A CA 1
ATOM 3201 C C . MET A 1 406 ? 23.813 14.018 -58.185 1.00 93.62 406 MET A C 1
ATOM 3203 O O . MET A 1 406 ? 23.076 14.894 -57.739 1.00 93.62 406 MET A O 1
ATOM 3207 N N . GLU A 1 407 ? 24.167 12.943 -57.480 1.00 93.75 407 GLU A N 1
ATOM 3208 C CA . GLU A 1 407 ? 23.761 12.691 -56.095 1.00 93.75 407 GLU A CA 1
ATOM 3209 C C . GLU A 1 407 ? 24.270 13.796 -55.164 1.00 93.75 407 GLU A C 1
ATOM 3211 O O . GLU A 1 407 ? 23.498 14.340 -54.377 1.00 93.75 407 GLU A O 1
ATOM 3216 N N . GLU A 1 408 ? 25.533 14.205 -55.313 1.00 94.81 408 GLU A N 1
ATOM 3217 C CA . GLU A 1 408 ? 26.117 15.317 -54.556 1.00 94.81 408 GLU A CA 1
ATOM 3218 C C . GLU A 1 408 ? 25.403 16.646 -54.854 1.00 94.81 408 GLU A C 1
ATOM 3220 O O . GLU A 1 408 ? 25.008 17.371 -53.940 1.00 94.81 408 GLU A O 1
ATOM 3225 N N . ALA A 1 409 ? 25.157 16.957 -56.130 1.00 94.06 409 ALA A N 1
ATOM 3226 C CA . ALA A 1 409 ? 24.442 18.170 -56.523 1.00 94.06 409 ALA A CA 1
ATOM 3227 C C . ALA A 1 409 ? 22.983 18.184 -56.029 1.00 94.06 409 ALA A C 1
ATOM 3229 O O . ALA A 1 409 ? 22.454 19.243 -55.684 1.00 94.06 409 ALA A O 1
ATOM 3230 N N . CYS A 1 410 ? 22.323 17.024 -55.993 1.00 94.00 410 CYS A N 1
ATOM 3231 C CA . CYS A 1 410 ? 20.984 16.875 -55.434 1.00 94.00 410 CYS A CA 1
ATOM 3232 C C . CYS A 1 410 ? 21.004 17.064 -53.911 1.00 94.00 410 CYS A C 1
ATOM 3234 O O . CYS A 1 410 ? 20.218 17.845 -53.378 1.00 94.00 410 CYS A O 1
ATOM 3236 N N . SER A 1 411 ? 21.962 16.441 -53.221 1.00 94.81 411 SER A N 1
ATOM 3237 C CA . SER A 1 411 ? 22.174 16.586 -51.776 1.00 94.81 411 SER A CA 1
ATOM 3238 C C . SER A 1 411 ? 22.364 18.051 -51.362 1.00 94.81 411 SER A C 1
ATOM 3240 O O . SER A 1 411 ? 21.675 18.540 -50.463 1.00 94.81 411 SER A O 1
ATOM 3242 N N . GLN A 1 412 ? 23.200 18.800 -52.091 1.00 95.81 412 GLN A N 1
ATOM 3243 C CA . GLN A 1 412 ? 23.436 20.230 -51.850 1.00 95.81 412 GLN A CA 1
ATOM 3244 C C . GLN A 1 412 ? 22.170 21.089 -51.989 1.00 95.81 412 GLN A C 1
ATOM 3246 O O . GLN A 1 412 ? 22.047 22.112 -51.318 1.00 95.81 412 GLN A O 1
ATOM 3251 N N . LYS A 1 413 ? 21.212 20.685 -52.835 1.00 95.81 413 LYS A N 1
ATOM 3252 C CA . LYS A 1 413 ? 19.911 21.362 -52.971 1.00 95.81 413 LYS A CA 1
ATOM 3253 C C . LYS A 1 413 ? 18.909 20.930 -51.904 1.00 95.81 413 LYS A C 1
ATOM 3255 O O . LYS A 1 413 ? 18.135 21.758 -51.438 1.00 95.81 413 LYS A O 1
ATOM 3260 N N . LEU A 1 414 ? 18.924 19.660 -51.502 1.00 96.00 414 LEU A N 1
ATOM 3261 C CA . LEU A 1 414 ? 18.029 19.128 -50.473 1.00 96.00 414 LEU A CA 1
ATOM 3262 C C . LEU A 1 414 ? 18.348 19.680 -49.084 1.00 96.00 414 LEU A C 1
ATOM 3264 O O . LEU A 1 414 ? 17.429 19.944 -48.309 1.00 96.00 414 LEU A O 1
ATOM 3268 N N . GLN A 1 415 ? 19.630 19.873 -48.768 1.00 95.75 415 GLN A N 1
ATOM 3269 C CA . GLN A 1 415 ? 20.070 20.349 -47.457 1.00 95.75 415 GLN A CA 1
ATOM 3270 C C . GLN A 1 415 ? 19.377 21.655 -47.010 1.00 95.75 415 GLN A C 1
ATOM 3272 O O . GLN A 1 415 ? 18.776 21.642 -45.933 1.00 95.75 415 GLN A O 1
ATOM 3277 N N . PRO A 1 416 ? 19.390 22.765 -47.779 1.00 96.94 416 PRO A N 1
ATOM 3278 C CA . PRO A 1 416 ? 18.729 24.003 -47.362 1.00 96.94 416 PRO A CA 1
ATOM 3279 C C . PRO A 1 416 ? 17.202 23.870 -47.276 1.00 96.94 416 PRO A C 1
ATOM 3281 O O . PRO A 1 416 ? 16.604 24.436 -46.364 1.00 96.94 416 PRO A O 1
ATOM 3284 N N . LEU A 1 417 ? 16.570 23.092 -48.166 1.00 97.25 417 LEU A N 1
ATOM 3285 C CA . LEU A 1 417 ? 15.118 22.859 -48.134 1.00 97.25 417 LEU A CA 1
ATOM 3286 C C . LEU A 1 417 ? 14.702 22.136 -46.849 1.00 97.25 417 LEU A C 1
ATOM 3288 O O . LEU A 1 417 ? 13.772 22.559 -46.165 1.00 97.25 417 LEU A O 1
ATOM 3292 N N . ARG A 1 418 ? 15.432 21.072 -46.495 1.00 95.75 418 ARG A N 1
ATOM 3293 C CA . ARG A 1 418 ? 15.198 20.298 -45.271 1.00 95.75 418 ARG A CA 1
ATOM 3294 C C . ARG A 1 418 ? 15.504 21.110 -44.020 1.00 95.75 418 ARG A C 1
ATOM 3296 O O . ARG A 1 418 ? 14.708 21.073 -43.092 1.00 95.75 418 ARG A O 1
ATOM 3303 N N . SER A 1 419 ? 16.598 21.876 -44.012 1.00 97.19 419 SER A N 1
ATOM 3304 C CA . SER A 1 419 ? 16.934 22.769 -42.893 1.00 97.19 419 SER A CA 1
ATOM 3305 C C . SER A 1 419 ? 15.800 23.752 -42.623 1.00 97.19 419 SER A C 1
ATOM 3307 O O . SER A 1 419 ? 15.308 23.832 -41.502 1.00 97.19 419 SER A O 1
ATOM 3309 N N . ARG A 1 420 ? 15.314 24.433 -43.668 1.00 97.69 420 ARG A N 1
ATOM 3310 C CA . ARG A 1 420 ? 14.228 25.402 -43.532 1.00 97.69 420 ARG A CA 1
ATOM 3311 C C . ARG A 1 420 ? 12.914 24.748 -43.100 1.00 97.69 420 ARG A C 1
ATOM 3313 O O . ARG A 1 420 ? 12.220 25.287 -42.244 1.00 97.69 420 ARG A O 1
ATOM 3320 N N . ALA A 1 421 ? 12.577 23.579 -43.645 1.00 96.62 421 ALA A N 1
ATOM 3321 C CA . ALA A 1 421 ? 11.389 22.840 -43.223 1.00 96.62 421 ALA A CA 1
ATOM 3322 C C . ALA A 1 421 ? 11.453 22.432 -41.736 1.00 96.62 421 ALA A C 1
ATOM 3324 O O . ALA A 1 421 ? 10.439 22.519 -41.040 1.00 96.62 421 ALA A O 1
ATOM 3325 N N . THR A 1 422 ? 12.636 22.045 -41.243 1.00 97.19 422 THR A N 1
ATOM 3326 C CA . THR A 1 422 ? 12.882 21.759 -39.822 1.00 97.19 422 THR A CA 1
ATOM 3327 C C . THR A 1 422 ? 12.744 23.013 -38.963 1.00 97.19 422 THR A C 1
ATOM 3329 O O . THR A 1 422 ? 11.994 22.977 -37.995 1.00 97.19 422 THR A O 1
ATOM 3332 N N . GLU A 1 423 ? 13.369 24.135 -39.340 1.00 97.75 423 GLU A N 1
ATOM 3333 C CA . GLU A 1 423 ? 13.248 25.420 -38.625 1.00 97.75 423 GLU A CA 1
ATOM 3334 C C . GLU A 1 423 ? 11.785 25.863 -38.481 1.00 97.75 423 GLU A C 1
ATOM 3336 O O . GLU A 1 423 ? 11.355 26.288 -37.410 1.00 97.75 423 GLU A O 1
ATOM 3341 N N . ILE A 1 424 ? 10.993 25.733 -39.551 1.00 97.56 424 ILE A N 1
ATOM 3342 C CA . ILE A 1 424 ? 9.557 26.035 -39.509 1.00 97.56 424 ILE A CA 1
ATOM 3343 C C . ILE A 1 424 ? 8.831 25.063 -38.572 1.00 97.56 424 ILE A C 1
ATOM 3345 O O . ILE A 1 424 ? 7.971 25.475 -37.798 1.00 97.56 424 ILE A O 1
ATOM 3349 N N . GLY A 1 425 ? 9.173 23.772 -38.619 1.00 95.62 425 GLY A N 1
ATOM 3350 C CA . GLY A 1 425 ? 8.640 22.772 -37.695 1.00 95.62 425 GLY A CA 1
ATOM 3351 C C . GLY A 1 425 ? 8.934 23.100 -36.228 1.00 95.62 425 GLY A C 1
ATOM 3352 O O . GLY A 1 425 ? 8.050 22.954 -35.385 1.00 95.62 425 GLY A O 1
ATOM 3353 N N . GLU A 1 426 ? 10.138 23.581 -35.926 1.00 96.44 426 GLU A N 1
ATOM 3354 C CA . GLU A 1 426 ? 10.529 24.037 -34.591 1.00 96.44 426 GLU A CA 1
ATOM 3355 C C . GLU A 1 426 ? 9.759 25.292 -34.168 1.00 96.44 426 GLU A C 1
ATOM 3357 O O . GLU A 1 426 ? 9.283 25.354 -33.038 1.00 96.44 426 GLU A O 1
ATOM 3362 N N . GLU A 1 427 ? 9.567 26.271 -35.057 1.00 96.38 427 GLU A N 1
ATOM 3363 C CA . GLU A 1 427 ? 8.798 27.487 -34.754 1.00 96.38 427 GLU A CA 1
ATOM 3364 C C . GLU A 1 427 ? 7.317 27.184 -34.484 1.00 96.38 427 GLU A C 1
ATOM 3366 O O . GLU A 1 427 ? 6.741 27.689 -33.514 1.00 96.38 427 GLU A O 1
ATOM 3371 N N . LEU A 1 428 ? 6.709 26.315 -35.301 1.00 94.38 428 LEU A N 1
ATOM 3372 C CA . LEU A 1 428 ? 5.321 25.869 -35.140 1.00 94.38 428 LEU A CA 1
ATOM 3373 C C . LEU A 1 428 ? 5.091 25.174 -33.788 1.00 94.38 428 LEU A C 1
ATOM 3375 O O . LEU A 1 428 ? 4.016 25.319 -33.201 1.00 94.38 428 LEU A O 1
ATOM 3379 N N . ASN A 1 429 ? 6.110 24.477 -33.273 1.00 93.25 429 ASN A N 1
ATOM 3380 C CA . ASN A 1 429 ? 6.055 23.735 -32.012 1.00 93.25 429 ASN A CA 1
ATOM 3381 C C . ASN A 1 429 ? 6.721 24.452 -30.828 1.00 93.25 429 ASN A C 1
ATOM 3383 O O . ASN A 1 429 ? 6.692 23.930 -29.713 1.00 93.25 429 ASN A O 1
ATOM 3387 N N . ARG A 1 430 ? 7.297 25.643 -31.021 1.00 93.62 430 ARG A N 1
ATOM 3388 C CA . ARG A 1 430 ? 7.988 26.380 -29.956 1.00 93.62 430 ARG A CA 1
ATOM 3389 C C . ARG A 1 430 ? 7.040 26.648 -28.782 1.00 93.62 430 ARG A C 1
ATOM 3391 O O . ARG A 1 430 ? 5.892 27.041 -28.988 1.00 93.62 430 ARG A O 1
ATOM 3398 N N . SER A 1 431 ? 7.528 26.440 -27.554 1.00 91.94 431 SER A N 1
ATOM 3399 C CA . SER A 1 431 ? 6.772 26.755 -26.332 1.00 91.94 431 SER A CA 1
ATOM 3400 C C . SER A 1 431 ? 6.417 28.245 -26.295 1.00 91.94 431 SER A C 1
ATOM 3402 O O . SER A 1 431 ? 7.247 29.105 -26.607 1.00 91.94 431 SER A O 1
ATOM 3404 N N . ARG A 1 432 ? 5.168 28.548 -25.929 1.00 93.81 432 ARG A N 1
ATOM 3405 C CA . ARG A 1 432 ? 4.628 29.915 -25.814 1.00 93.81 432 ARG A CA 1
ATOM 3406 C C . ARG A 1 432 ? 4.369 30.301 -24.355 1.00 93.81 432 ARG A C 1
ATOM 3408 O O . ARG A 1 432 ? 3.570 31.188 -24.075 1.00 93.81 432 ARG A O 1
ATOM 3415 N N . GLY A 1 433 ? 5.071 29.646 -23.430 1.00 93.19 433 GLY A N 1
ATOM 3416 C CA . GLY A 1 433 ? 4.799 29.728 -21.999 1.00 93.19 433 GLY A CA 1
ATOM 3417 C C . GLY A 1 433 ? 3.739 28.716 -21.574 1.00 93.19 433 GLY A C 1
ATOM 3418 O O . GLY A 1 433 ? 3.462 27.760 -22.291 1.00 93.19 433 GLY A O 1
ATOM 3419 N N . ARG A 1 434 ? 3.163 28.930 -20.389 1.00 91.44 434 ARG A N 1
ATOM 3420 C CA . ARG A 1 434 ? 2.144 28.058 -19.796 1.00 91.44 434 ARG A CA 1
ATOM 3421 C C . ARG A 1 434 ? 0.859 28.842 -19.605 1.00 91.44 434 ARG A C 1
ATOM 3423 O O . ARG A 1 434 ? 0.902 29.938 -19.044 1.00 91.44 434 ARG A O 1
ATOM 3430 N N . LEU A 1 435 ? -0.257 28.269 -20.038 1.00 89.94 435 LEU A N 1
ATOM 3431 C CA . LEU A 1 435 ? -1.587 28.775 -19.735 1.00 89.94 435 LEU A CA 1
ATOM 3432 C C . LEU A 1 435 ? -2.227 27.844 -18.693 1.00 89.94 435 LEU A C 1
ATOM 3434 O O . LEU A 1 435 ? -2.608 26.732 -19.060 1.00 89.94 435 LEU A O 1
ATOM 3438 N N . PRO A 1 436 ? -2.313 28.250 -17.408 1.00 85.75 436 PRO A N 1
ATOM 3439 C CA . PRO A 1 436 ? -2.862 27.404 -16.354 1.00 85.75 436 PRO A CA 1
ATOM 3440 C C . PRO A 1 436 ? -4.276 26.934 -16.677 1.00 85.75 436 PRO A C 1
ATOM 3442 O O . PRO A 1 436 ? -5.076 27.673 -17.258 1.00 85.75 436 PRO A O 1
ATOM 3445 N N . MET A 1 437 ? -4.600 25.715 -16.249 1.00 81.62 437 MET A N 1
ATOM 3446 C CA . MET A 1 437 ? -5.961 25.208 -16.377 1.00 81.62 437 MET A CA 1
ATOM 3447 C C . MET A 1 437 ? -6.917 26.084 -15.566 1.00 81.62 437 MET A C 1
ATOM 3449 O O . MET A 1 437 ? -6.761 26.238 -14.358 1.00 81.62 437 MET A O 1
ATOM 3453 N N . VAL A 1 438 ? -7.929 26.627 -16.232 1.00 80.56 438 VAL A N 1
ATOM 3454 C CA . VAL A 1 438 ? -9.024 27.349 -15.584 1.00 80.56 438 VAL A CA 1
ATOM 3455 C C . VAL A 1 438 ? -10.178 26.401 -15.280 1.00 80.56 438 VAL A C 1
ATOM 3457 O O . VAL A 1 438 ? -10.391 25.407 -15.986 1.00 80.56 438 VAL A O 1
ATOM 3460 N N . HIS A 1 439 ? -10.929 26.702 -14.223 1.00 79.06 439 HIS A N 1
ATOM 3461 C CA . HIS A 1 439 ? -12.186 26.017 -13.940 1.00 79.06 439 HIS A CA 1
ATOM 3462 C C . HIS A 1 439 ? -13.165 26.208 -15.101 1.00 79.06 439 HIS A C 1
ATOM 3464 O O . HIS A 1 439 ? -13.318 27.309 -15.631 1.00 79.06 439 HIS A O 1
ATOM 3470 N N . GLY A 1 440 ? -13.803 25.110 -15.509 1.00 69.19 440 GLY A N 1
ATOM 3471 C CA . GLY A 1 440 ? -14.931 25.145 -16.437 1.00 69.19 440 GLY A CA 1
ATOM 3472 C C . GLY A 1 440 ? -16.234 25.509 -15.720 1.00 69.19 440 GLY A C 1
ATOM 3473 O O . GLY A 1 440 ? -16.221 26.040 -14.610 1.00 69.19 440 GLY A O 1
ATOM 3474 N N . GLU A 1 441 ? -17.374 25.182 -16.333 1.00 63.62 441 GLU A N 1
ATOM 3475 C CA . GLU A 1 441 ? -18.659 25.228 -15.627 1.00 63.62 441 GLU A CA 1
ATOM 3476 C C . GLU A 1 441 ? -18.612 24.323 -14.389 1.00 63.62 441 GLU A C 1
ATOM 3478 O O . GLU A 1 441 ? -18.175 23.171 -14.465 1.00 63.62 441 GLU A O 1
ATOM 3483 N N . GLN A 1 442 ? -19.051 24.855 -13.245 1.00 69.06 442 GLN A N 1
ATOM 3484 C CA . GLN A 1 442 ? -19.097 24.096 -12.001 1.00 69.06 442 GLN A CA 1
ATOM 3485 C C . GLN A 1 442 ? -20.053 22.916 -12.164 1.00 69.06 442 GLN A C 1
ATOM 3487 O O . GLN A 1 442 ? -21.238 23.088 -12.460 1.00 69.06 442 GLN A O 1
ATOM 3492 N N . LEU A 1 443 ? -19.542 21.710 -11.931 1.00 68.25 443 LEU A N 1
ATOM 3493 C CA . LEU A 1 443 ? -20.350 20.503 -11.960 1.00 68.25 443 LEU A CA 1
ATOM 3494 C C . LEU A 1 443 ? -20.755 20.145 -10.537 1.00 68.25 443 LEU A C 1
ATOM 3496 O O . LEU A 1 443 ? -19.920 19.790 -9.708 1.00 68.25 443 LEU A O 1
ATOM 3500 N N . GLU A 1 444 ? -22.060 20.192 -10.265 1.00 77.19 444 GLU A N 1
ATOM 3501 C CA . GLU A 1 444 ? -22.634 19.611 -9.052 1.00 77.19 444 GLU A CA 1
ATOM 3502 C C . GLU A 1 444 ? -22.503 18.084 -9.128 1.00 77.19 444 GLU A C 1
ATOM 3504 O O . GLU A 1 444 ? -23.357 17.359 -9.667 1.00 77.19 444 GLU A O 1
ATOM 3509 N N . LEU A 1 445 ? -21.346 17.618 -8.666 1.00 79.88 445 LEU A N 1
ATOM 3510 C CA . LEU A 1 445 ? -20.929 16.227 -8.711 1.00 79.88 445 LEU A CA 1
ATOM 3511 C C . LEU A 1 445 ? -21.174 15.522 -7.373 1.00 79.88 445 LEU A C 1
ATOM 3513 O O . LEU A 1 445 ? -21.468 14.331 -7.383 1.00 79.88 445 LEU A O 1
ATOM 3517 N N . LEU A 1 446 ? -21.084 16.246 -6.255 1.00 84.75 446 LEU A N 1
ATOM 3518 C CA . LEU A 1 446 ? -21.115 15.708 -4.892 1.00 84.75 446 LEU A CA 1
ATOM 3519 C C . LEU A 1 446 ? -22.356 16.210 -4.138 1.00 84.75 446 LEU A C 1
ATOM 3521 O O . LEU A 1 446 ? -22.739 17.370 -4.275 1.00 84.75 446 LEU A O 1
ATOM 3525 N N . GLU A 1 447 ? -22.965 15.341 -3.336 1.00 84.50 447 GLU A N 1
ATOM 3526 C CA . GLU A 1 447 ? -24.096 15.641 -2.455 1.00 84.50 447 GLU A CA 1
ATOM 3527 C C . GLU A 1 447 ? -24.000 14.761 -1.201 1.00 84.50 447 GLU A C 1
ATOM 3529 O O . GLU A 1 447 ? -23.957 13.535 -1.294 1.00 84.50 447 GLU A O 1
ATOM 3534 N N . GLY A 1 448 ? -23.915 15.371 -0.014 1.00 87.31 448 GLY A N 1
ATOM 3535 C CA . GLY A 1 448 ? -23.686 14.629 1.229 1.00 87.31 448 GLY A CA 1
ATOM 3536 C C . GLY A 1 448 ? -22.432 13.751 1.140 1.00 87.31 448 GLY A C 1
ATOM 3537 O O . GLY A 1 448 ? -21.325 14.265 1.008 1.00 87.31 448 GLY A O 1
ATOM 3538 N N . ARG A 1 449 ? -22.602 12.424 1.192 1.00 86.12 449 ARG A N 1
ATOM 3539 C CA . ARG A 1 449 ? -21.515 11.427 1.058 1.00 86.12 449 ARG A CA 1
ATOM 3540 C C . ARG A 1 449 ? -21.560 10.633 -0.254 1.00 86.12 449 ARG A C 1
ATOM 3542 O O . ARG A 1 449 ? -20.893 9.608 -0.382 1.00 86.12 449 ARG A O 1
ATOM 3549 N N . HIS A 1 450 ? -22.363 11.068 -1.222 1.00 88.56 450 HIS A N 1
ATOM 3550 C CA . HIS A 1 450 ? -22.536 10.387 -2.502 1.00 88.56 450 HIS A CA 1
ATOM 3551 C C . HIS A 1 450 ? -22.408 11.340 -3.689 1.00 88.56 450 HIS A C 1
ATOM 3553 O O . HIS A 1 450 ? -22.318 12.561 -3.562 1.00 88.56 450 HIS A O 1
ATOM 3559 N N . PHE A 1 451 ? -22.374 10.758 -4.884 1.00 87.38 451 PHE A N 1
ATOM 3560 C CA . PHE A 1 451 ? -22.461 11.532 -6.112 1.00 87.38 451 PHE A CA 1
ATOM 3561 C C . PHE A 1 451 ? -23.900 12.003 -6.349 1.00 87.38 451 PHE A C 1
ATOM 3563 O O . PHE A 1 451 ? -24.857 11.313 -5.996 1.00 87.38 451 PHE A O 1
ATOM 3570 N N . LYS A 1 452 ? -24.061 13.174 -6.967 1.00 90.69 452 LYS A N 1
ATOM 3571 C CA . LYS A 1 452 ? -25.375 13.730 -7.305 1.00 90.69 452 LYS A CA 1
ATOM 3572 C C . LYS A 1 452 ? -25.941 13.094 -8.580 1.00 90.69 452 LYS A C 1
ATOM 3574 O O . LYS A 1 452 ? -25.392 13.306 -9.673 1.00 90.69 452 LYS A O 1
ATOM 3579 N N . GLY A 1 453 ? -27.079 12.415 -8.437 1.00 93.50 453 GLY A N 1
ATOM 3580 C CA . GLY A 1 453 ? -27.816 11.727 -9.504 1.00 93.50 453 GLY A CA 1
ATOM 3581 C C . GLY A 1 453 ? -27.579 10.216 -9.539 1.00 93.50 453 GLY A C 1
ATOM 3582 O O . GLY A 1 453 ? -26.894 9.651 -8.685 1.00 93.50 453 GLY A O 1
ATOM 3583 N N . SER A 1 454 ? -28.148 9.548 -10.538 1.00 95.56 454 SER A N 1
ATOM 3584 C CA . SER A 1 454 ? -28.026 8.092 -10.713 1.00 95.56 454 SER A CA 1
ATOM 3585 C C . SER A 1 454 ? -26.644 7.655 -11.224 1.00 95.56 454 SER A C 1
ATOM 3587 O O . SER A 1 454 ? -25.959 8.447 -11.878 1.00 95.56 454 SER A O 1
ATOM 3589 N N . PRO A 1 455 ? -26.224 6.386 -11.037 1.00 96.19 455 PRO A N 1
ATOM 3590 C CA . PRO A 1 455 ? -24.965 5.884 -11.594 1.00 96.19 455 PRO A CA 1
ATOM 3591 C C . PRO A 1 455 ? -24.777 6.150 -13.097 1.00 96.19 455 PRO A C 1
ATOM 3593 O O . PRO A 1 455 ? -23.671 6.476 -13.529 1.00 96.19 455 PRO A O 1
ATOM 3596 N N . MET A 1 456 ? -25.848 6.083 -13.897 1.00 96.25 456 MET A N 1
ATOM 3597 C CA . MET A 1 456 ? -25.809 6.432 -15.323 1.00 96.25 456 MET A CA 1
ATOM 3598 C C . MET A 1 456 ? -25.562 7.922 -15.584 1.00 96.25 456 MET A C 1
ATOM 3600 O O . MET A 1 456 ? -24.890 8.279 -16.553 1.00 96.25 456 MET A O 1
ATOM 3604 N N . GLU A 1 457 ? -26.106 8.809 -14.755 1.00 94.56 457 GLU A N 1
ATOM 3605 C CA . GLU A 1 457 ? -25.844 10.247 -14.859 1.00 94.56 457 GLU A CA 1
ATOM 3606 C C . GLU A 1 457 ? -24.424 10.582 -14.412 1.00 94.56 457 GLU A C 1
ATOM 3608 O O . GLU A 1 457 ? -23.743 11.352 -15.090 1.00 94.56 457 GLU A O 1
ATOM 3613 N N . VAL A 1 458 ? -23.949 9.950 -13.335 1.00 93.12 458 VAL A N 1
ATOM 3614 C CA . VAL A 1 458 ? -22.563 10.068 -12.867 1.00 93.12 458 VAL A CA 1
ATOM 3615 C C . VAL A 1 458 ? -21.597 9.625 -13.961 1.00 93.12 458 VAL A C 1
ATOM 3617 O O . VAL A 1 458 ? -20.691 10.385 -14.291 1.00 93.12 458 VAL A O 1
ATOM 3620 N N . LEU A 1 459 ? -21.831 8.470 -14.597 1.00 94.69 459 LEU A N 1
ATOM 3621 C CA . LEU A 1 459 ? -21.033 7.980 -15.726 1.00 94.69 459 LEU A CA 1
ATOM 3622 C C . LEU A 1 459 ? -20.908 9.028 -16.846 1.00 94.69 459 LEU A C 1
ATOM 3624 O O . LEU A 1 459 ? -19.809 9.288 -17.336 1.00 94.69 459 LEU A O 1
ATOM 3628 N N . ARG A 1 460 ? -22.023 9.655 -17.240 1.00 92.12 460 ARG A N 1
ATOM 3629 C CA . ARG A 1 460 ? -22.022 10.691 -18.287 1.00 92.12 460 ARG A CA 1
ATOM 3630 C C . ARG A 1 460 ? -21.241 11.931 -17.860 1.00 92.12 460 ARG A C 1
ATOM 3632 O O . ARG A 1 460 ? -20.443 12.433 -18.648 1.00 92.12 460 ARG A O 1
ATOM 3639 N N . LYS A 1 461 ? -21.452 12.407 -16.625 1.00 90.62 461 LYS A N 1
ATOM 3640 C CA . LYS A 1 461 ? -20.749 13.575 -16.073 1.00 90.62 461 LYS A CA 1
ATOM 3641 C C . LYS A 1 461 ? -19.239 13.339 -16.042 1.00 90.62 461 LYS A C 1
ATOM 3643 O O . LYS A 1 461 ? -18.494 14.159 -16.564 1.00 90.62 461 LYS A O 1
ATOM 3648 N N . ILE A 1 462 ? -18.782 12.210 -15.495 1.00 90.56 462 ILE A N 1
ATOM 3649 C CA . ILE A 1 462 ? -17.342 11.935 -15.377 1.00 90.56 462 ILE A CA 1
ATOM 3650 C C . ILE A 1 462 ? -16.685 11.742 -16.746 1.00 90.56 462 ILE A C 1
ATOM 3652 O O . ILE A 1 462 ? -15.601 12.275 -16.966 1.00 90.56 462 ILE A O 1
ATOM 3656 N N . GLN A 1 463 ? -17.343 11.057 -17.692 1.00 90.94 463 GLN A N 1
ATOM 3657 C CA . GLN A 1 463 ? -16.789 10.786 -19.024 1.00 90.94 463 GLN A CA 1
ATOM 3658 C C . GLN A 1 463 ? -16.476 12.073 -19.805 1.00 90.94 463 GLN A C 1
ATOM 3660 O O . GLN A 1 463 ? -15.559 12.070 -20.624 1.00 90.94 463 GLN A O 1
ATOM 3665 N N . ALA A 1 464 ? -17.195 13.166 -19.532 1.00 87.19 464 ALA A N 1
ATOM 3666 C CA . ALA A 1 464 ? -16.948 14.478 -20.130 1.00 87.19 464 ALA A CA 1
ATOM 3667 C C . ALA A 1 464 ? -15.738 15.223 -19.529 1.00 87.19 464 ALA A C 1
ATOM 3669 O O . ALA A 1 464 ? -15.220 16.146 -20.150 1.00 87.19 464 ALA A O 1
ATOM 3670 N N . ILE A 1 465 ? -15.293 14.839 -18.328 1.00 87.62 465 ILE A N 1
ATOM 3671 C CA . ILE A 1 465 ? -14.242 15.532 -17.559 1.00 87.62 465 ILE A CA 1
ATOM 3672 C C . ILE A 1 465 ? -12.897 14.799 -17.644 1.00 87.62 465 ILE A C 1
ATOM 3674 O O . ILE A 1 465 ? -11.844 15.397 -17.398 1.00 87.62 465 ILE A O 1
ATOM 3678 N N . LEU A 1 466 ? -12.924 13.498 -17.956 1.00 88.94 466 LEU A N 1
ATOM 3679 C CA . LEU A 1 466 ? -11.734 12.655 -17.968 1.00 88.94 466 LEU A CA 1
ATOM 3680 C C . LEU A 1 466 ? -10.621 13.237 -18.859 1.00 88.94 466 LEU A C 1
ATOM 3682 O O . LEU A 1 466 ? -10.905 13.751 -19.944 1.00 88.94 466 LEU A O 1
ATOM 3686 N N . PRO A 1 467 ? -9.345 13.130 -18.439 1.00 85.38 467 PRO A N 1
ATOM 3687 C CA . PRO A 1 467 ? -8.225 13.525 -19.282 1.00 85.38 467 PRO A CA 1
ATOM 3688 C C . PRO A 1 467 ? -8.224 12.770 -20.618 1.00 85.38 467 PRO A C 1
ATOM 3690 O O . PRO A 1 467 ? -8.714 11.641 -20.717 1.00 85.38 467 PRO A O 1
ATOM 3693 N N . GLN A 1 468 ? -7.610 13.361 -21.644 1.00 83.69 468 GLN A N 1
ATOM 3694 C CA . GLN A 1 468 ? -7.462 12.706 -22.943 1.00 83.69 468 GLN A CA 1
ATOM 3695 C C . GLN A 1 468 ? -6.788 11.330 -22.793 1.00 83.69 468 GLN A C 1
ATOM 3697 O O . GLN A 1 468 ? -5.807 11.176 -22.065 1.00 83.69 468 GLN A O 1
ATOM 3702 N N . GLY A 1 469 ? -7.333 10.325 -23.484 1.00 87.38 469 GLY A N 1
ATOM 3703 C CA . GLY A 1 469 ? -6.860 8.938 -23.423 1.00 87.38 469 GLY A CA 1
ATOM 3704 C C . GLY A 1 469 ? -7.521 8.075 -22.342 1.00 87.38 469 GLY A C 1
ATOM 3705 O O . GLY A 1 469 ? -7.297 6.863 -22.339 1.00 87.38 469 GLY A O 1
ATOM 3706 N N . TYR A 1 470 ? -8.362 8.659 -21.479 1.00 91.81 470 TYR A N 1
ATOM 3707 C CA . TYR A 1 470 ? -9.098 7.935 -20.441 1.00 91.81 470 TYR A CA 1
ATOM 3708 C C . TYR A 1 470 ? -10.574 7.738 -20.794 1.00 91.81 470 TYR A C 1
ATOM 3710 O O . TYR A 1 470 ? -11.203 8.568 -21.454 1.00 91.81 470 TYR A O 1
ATOM 3718 N N . LYS A 1 471 ? -11.138 6.629 -20.311 1.00 92.69 471 LYS A N 1
ATOM 3719 C CA . LYS A 1 471 ? -12.556 6.276 -20.426 1.00 92.69 471 LYS A CA 1
ATOM 3720 C C . LYS A 1 471 ? -13.099 5.745 -19.102 1.00 92.69 471 LYS A C 1
ATOM 3722 O O . LYS A 1 471 ? -12.362 5.173 -18.297 1.00 92.69 471 LYS A O 1
ATOM 3727 N N . ALA A 1 472 ? -14.394 5.940 -18.894 1.00 92.12 472 ALA A N 1
ATOM 3728 C CA . ALA A 1 472 ? -15.153 5.404 -17.780 1.00 92.12 472 ALA A CA 1
ATOM 3729 C C . ALA A 1 472 ? -15.865 4.124 -18.238 1.00 92.12 472 ALA A C 1
ATOM 3731 O O . ALA A 1 472 ? -16.867 4.175 -18.943 1.00 92.12 472 ALA A O 1
ATOM 3732 N N . GLY A 1 473 ? -15.329 2.976 -17.837 1.00 90.38 473 GLY A N 1
ATOM 3733 C CA . GLY A 1 473 ? -15.758 1.655 -18.282 1.00 90.38 473 GLY A CA 1
ATOM 3734 C C . GLY A 1 473 ? -14.936 1.114 -19.453 1.00 90.38 473 GLY A C 1
ATOM 3735 O O . GLY A 1 473 ? -14.337 1.859 -20.228 1.00 90.38 473 GLY A O 1
ATOM 3736 N N . LYS A 1 474 ? -14.898 -0.221 -19.567 1.00 85.81 474 LYS A N 1
ATOM 3737 C CA . LYS A 1 474 ? -14.351 -0.920 -20.746 1.00 85.81 474 LYS A CA 1
ATOM 3738 C C . LYS A 1 474 ? -15.311 -0.891 -21.930 1.00 85.81 474 LYS A C 1
ATOM 3740 O O . LYS A 1 474 ? -14.880 -0.889 -23.077 1.00 85.81 474 LYS A O 1
ATOM 3745 N N . GLU A 1 475 ? -16.599 -0.927 -21.621 1.00 89.62 475 GLU A N 1
ATOM 3746 C CA . GLU A 1 475 ? -17.699 -0.890 -22.574 1.00 89.62 475 GLU A CA 1
ATOM 3747 C C . GLU A 1 475 ? -18.433 0.446 -22.443 1.00 89.62 475 GLU A C 1
ATOM 3749 O O . GLU A 1 475 ? -18.190 1.207 -21.507 1.00 89.62 475 GLU A O 1
ATOM 3754 N N . GLU A 1 476 ? -19.321 0.740 -23.387 1.00 89.12 476 GLU A N 1
ATOM 3755 C CA . GLU A 1 476 ? -20.101 1.977 -23.396 1.00 89.12 476 GLU A CA 1
ATOM 3756 C C . GLU A 1 476 ? -21.493 1.782 -22.778 1.00 89.12 476 GLU A C 1
ATOM 3758 O O . GLU A 1 476 ? -22.032 0.675 -22.706 1.00 89.12 476 GLU A O 1
ATOM 3763 N N . GLY A 1 477 ? -22.104 2.889 -22.351 1.00 91.94 477 GLY A N 1
ATOM 3764 C CA . GLY A 1 477 ? -23.459 2.883 -21.804 1.00 91.94 477 GLY A CA 1
ATOM 3765 C C . GLY A 1 477 ? -23.561 2.103 -20.492 1.00 91.94 477 GLY A C 1
ATOM 3766 O O . GLY A 1 477 ? -22.698 2.207 -19.629 1.00 91.94 477 GLY A O 1
ATOM 3767 N N . GLU A 1 478 ? -24.633 1.331 -20.325 1.00 94.00 478 GLU A N 1
ATOM 3768 C CA . GLU A 1 478 ? -24.903 0.596 -19.079 1.00 94.00 478 GLU A CA 1
ATOM 3769 C C . GLU A 1 478 ? -23.832 -0.454 -18.761 1.00 94.00 478 GLU A C 1
ATOM 3771 O O . GLU A 1 478 ? -23.524 -0.684 -17.594 1.00 94.00 478 GLU A O 1
ATOM 3776 N N . ALA A 1 479 ? -23.212 -1.044 -19.786 1.00 92.62 479 ALA A N 1
ATOM 3777 C CA . ALA A 1 479 ? -22.177 -2.058 -19.612 1.00 92.62 479 ALA A CA 1
ATOM 3778 C C . ALA A 1 479 ? -20.862 -1.497 -19.033 1.00 92.62 479 ALA A C 1
ATOM 3780 O O . ALA A 1 479 ? -20.025 -2.252 -18.536 1.00 92.62 479 ALA A O 1
ATOM 3781 N N . ALA A 1 480 ? -20.696 -0.169 -19.022 1.00 93.19 480 ALA A N 1
ATOM 3782 C CA . ALA A 1 480 ? -19.612 0.503 -18.310 1.00 93.19 480 ALA A CA 1
ATOM 3783 C C . ALA A 1 480 ? -19.716 0.353 -16.779 1.00 93.19 480 ALA A C 1
ATOM 3785 O O . ALA A 1 480 ? -18.714 0.507 -16.073 1.00 93.19 480 ALA A O 1
ATOM 3786 N N . ILE A 1 481 ? -20.922 0.077 -16.266 1.00 96.00 481 ILE A N 1
ATOM 3787 C CA . ILE A 1 481 ? -21.240 0.026 -14.840 1.00 96.00 481 ILE A CA 1
ATOM 3788 C C . ILE A 1 481 ? -21.353 -1.434 -14.396 1.00 96.00 481 ILE A C 1
ATOM 3790 O O . ILE A 1 481 ? -22.265 -2.167 -14.772 1.00 96.00 481 ILE A O 1
ATOM 3794 N N . VAL A 1 482 ? -20.439 -1.859 -13.530 1.00 94.81 482 VAL A N 1
ATOM 3795 C CA . VAL A 1 482 ? -20.400 -3.227 -13.006 1.00 94.81 482 VAL A CA 1
ATOM 3796 C C . VAL A 1 482 ? -21.210 -3.310 -11.715 1.00 94.81 482 VAL A C 1
ATOM 3798 O O . VAL A 1 482 ? -20.926 -2.584 -10.766 1.00 94.81 482 VAL A O 1
ATOM 3801 N N . ASN A 1 483 ? -22.175 -4.233 -11.628 1.00 94.75 483 ASN A N 1
ATOM 3802 C CA . ASN A 1 483 ? -22.812 -4.581 -10.352 1.00 94.75 483 ASN A CA 1
ATOM 3803 C C . ASN A 1 483 ? -21.823 -5.387 -9.493 1.00 94.75 483 ASN A C 1
ATOM 3805 O O . ASN A 1 483 ? -21.617 -6.595 -9.681 1.00 94.75 483 ASN A O 1
ATOM 3809 N N . TYR A 1 484 ? -21.170 -4.697 -8.563 1.00 93.25 484 TYR A N 1
ATOM 3810 C CA . TYR A 1 484 ? -20.126 -5.272 -7.731 1.00 93.25 484 TYR A CA 1
ATOM 3811 C C . TYR A 1 484 ? -20.687 -6.107 -6.578 1.00 93.25 484 TYR A C 1
ATOM 3813 O O . TYR A 1 484 ? -20.045 -7.084 -6.190 1.00 93.25 484 TYR A O 1
ATOM 3821 N N . SER A 1 485 ? -21.895 -5.811 -6.084 1.00 93.88 485 SER A N 1
ATOM 3822 C CA . SER A 1 485 ? -22.583 -6.669 -5.105 1.00 93.88 485 SER A CA 1
ATOM 3823 C C . SER A 1 485 ? -22.784 -8.085 -5.651 1.00 93.88 485 SER A C 1
ATOM 3825 O O . SER A 1 485 ? -22.383 -9.059 -5.012 1.00 93.88 485 SER A O 1
ATOM 3827 N N . LYS A 1 486 ? -23.290 -8.203 -6.886 1.00 94.62 486 LYS A N 1
ATOM 3828 C CA . LYS A 1 486 ? -23.419 -9.492 -7.579 1.00 94.62 486 LYS A CA 1
ATOM 3829 C C . LYS A 1 486 ? -22.061 -10.163 -7.791 1.00 94.62 486 LYS A C 1
ATOM 3831 O O . LYS A 1 486 ? -21.899 -11.343 -7.493 1.00 94.62 486 LYS A O 1
ATOM 3836 N N . THR A 1 487 ? -21.071 -9.404 -8.263 1.00 92.81 487 THR A N 1
ATOM 3837 C CA . THR A 1 487 ? -19.710 -9.919 -8.497 1.00 92.81 487 THR A CA 1
ATOM 3838 C C . THR A 1 487 ? -19.092 -10.490 -7.213 1.00 92.81 487 THR A C 1
ATOM 3840 O O . THR A 1 487 ? -18.521 -11.581 -7.223 1.00 92.81 487 THR A O 1
ATOM 3843 N N . SER A 1 488 ? -19.244 -9.782 -6.092 1.00 89.88 488 SER A N 1
ATOM 3844 C CA . SER A 1 488 ? -18.749 -10.208 -4.780 1.00 89.88 488 SER A CA 1
ATOM 3845 C C . SER A 1 488 ? -19.470 -11.453 -4.277 1.00 89.88 488 SER A C 1
ATOM 3847 O O . SER A 1 488 ? -18.826 -12.372 -3.772 1.00 89.88 488 SER A O 1
ATOM 3849 N N . HIS A 1 489 ? -20.791 -11.519 -4.456 1.00 92.00 489 HIS A N 1
ATOM 3850 C CA . HIS A 1 489 ? -21.569 -12.710 -4.134 1.00 92.00 489 HIS A CA 1
ATOM 3851 C C . HIS A 1 489 ? -21.088 -13.931 -4.928 1.00 92.00 489 HIS A C 1
ATOM 3853 O O . HIS A 1 489 ? -20.807 -14.978 -4.345 1.00 92.00 489 HIS A O 1
ATOM 3859 N N . ASP A 1 490 ? -20.930 -13.796 -6.245 1.00 92.06 490 ASP A N 1
ATOM 3860 C CA . ASP A 1 490 ? -20.508 -14.896 -7.116 1.00 92.06 490 ASP A CA 1
ATOM 3861 C C . ASP A 1 490 ? -19.090 -15.389 -6.780 1.00 92.06 490 ASP A C 1
ATOM 3863 O O . ASP A 1 490 ? -18.820 -16.599 -6.797 1.00 92.06 490 ASP A O 1
ATOM 3867 N N . LEU A 1 491 ? -18.192 -14.471 -6.404 1.00 90.06 491 LEU A N 1
ATOM 3868 C CA . LEU A 1 491 ? -16.863 -14.809 -5.900 1.00 90.06 491 LEU A CA 1
ATOM 3869 C C . LEU A 1 491 ? -16.941 -15.567 -4.567 1.00 90.06 491 LEU A C 1
ATOM 3871 O O . LEU A 1 491 ? -16.302 -16.610 -4.424 1.00 90.06 491 LEU A O 1
ATOM 3875 N N . ALA A 1 492 ? -17.751 -15.094 -3.616 1.00 88.19 492 ALA A N 1
ATOM 3876 C CA . ALA A 1 492 ? -17.936 -15.749 -2.322 1.00 88.19 492 ALA A CA 1
ATOM 3877 C C . ALA A 1 492 ? -18.484 -17.178 -2.479 1.00 88.19 492 ALA A C 1
ATOM 3879 O O . ALA A 1 492 ? -17.961 -18.108 -1.866 1.00 88.19 492 ALA A O 1
ATOM 3880 N N . GLN A 1 493 ? -19.466 -17.381 -3.364 1.00 90.50 493 GLN A N 1
ATOM 3881 C CA . GLN A 1 493 ? -19.986 -18.714 -3.688 1.00 90.50 493 GLN A CA 1
ATOM 3882 C C . GLN A 1 493 ? -18.908 -19.625 -4.294 1.00 90.50 493 GLN A C 1
ATOM 3884 O O . GLN A 1 493 ? -18.843 -20.813 -3.978 1.00 90.50 493 GLN A O 1
ATOM 3889 N N . SER A 1 494 ? -18.032 -19.077 -5.140 1.00 88.31 494 SER A N 1
ATOM 3890 C CA . SER A 1 494 ? -16.939 -19.836 -5.760 1.00 88.31 494 SER A CA 1
ATOM 3891 C C . SER A 1 494 ? -15.884 -20.268 -4.732 1.00 88.31 494 SER A C 1
ATOM 3893 O O . SER A 1 494 ? -15.446 -21.419 -4.740 1.00 88.31 494 SER A O 1
ATOM 3895 N N . ILE A 1 495 ? -15.519 -19.376 -3.804 1.00 86.75 495 ILE A N 1
ATOM 3896 C CA . ILE A 1 495 ? -14.597 -19.676 -2.696 1.00 86.75 495 ILE A CA 1
ATOM 3897 C C . ILE A 1 495 ? -15.207 -20.712 -1.746 1.00 86.75 495 ILE A C 1
ATOM 3899 O O . ILE A 1 495 ? -14.522 -21.656 -1.341 1.00 86.75 495 ILE A O 1
ATOM 3903 N N . GLN A 1 496 ? -16.494 -20.577 -1.419 1.00 85.00 496 GLN A N 1
ATOM 3904 C CA . GLN A 1 496 ? -17.196 -21.548 -0.584 1.00 85.00 496 GLN A CA 1
ATOM 3905 C C . GLN A 1 496 ? -17.216 -22.928 -1.249 1.00 85.00 496 GLN A C 1
ATOM 3907 O O . GLN A 1 496 ? -16.889 -23.916 -0.598 1.00 85.00 496 GLN A O 1
ATOM 3912 N N . GLY A 1 497 ? -17.497 -23.000 -2.554 1.00 86.94 497 GLY A N 1
ATOM 3913 C CA . GLY A 1 497 ? -17.475 -24.257 -3.303 1.00 86.94 497 GLY A CA 1
ATOM 3914 C C . GLY A 1 497 ? -16.106 -24.941 -3.308 1.00 86.94 497 GLY A C 1
ATOM 3915 O O . GLY A 1 497 ? -16.024 -26.153 -3.109 1.00 86.94 497 GLY A O 1
ATOM 3916 N N . LEU A 1 498 ? -15.020 -24.174 -3.460 1.00 85.38 498 LEU A N 1
ATOM 3917 C CA . LEU A 1 498 ? -13.653 -24.694 -3.325 1.00 85.38 498 LEU A CA 1
ATOM 3918 C C . LEU A 1 498 ? -13.380 -25.209 -1.906 1.00 85.38 498 LEU A C 1
ATOM 3920 O O . LEU A 1 498 ? -12.823 -26.293 -1.735 1.00 85.38 498 LEU A O 1
ATOM 3924 N N . THR A 1 499 ? -13.802 -24.456 -0.892 1.00 83.31 499 THR A N 1
ATOM 3925 C CA . THR A 1 499 ? -13.638 -24.823 0.522 1.00 83.31 499 THR A CA 1
ATOM 3926 C C . THR A 1 499 ? -14.391 -26.110 0.855 1.00 83.31 499 THR A C 1
ATOM 3928 O O . THR A 1 499 ? -13.839 -27.007 1.492 1.00 83.31 499 THR A O 1
ATOM 3931 N N . ASP A 1 500 ? -15.634 -26.234 0.389 1.00 85.06 500 ASP A N 1
ATOM 3932 C CA . ASP A 1 500 ? -16.455 -27.428 0.574 1.00 85.06 500 ASP A CA 1
ATOM 3933 C C . ASP A 1 500 ? -15.814 -28.640 -0.108 1.00 85.06 500 ASP A C 1
ATOM 3935 O O . ASP A 1 500 ? -15.710 -29.697 0.513 1.00 85.06 500 ASP A O 1
ATOM 3939 N N . ALA A 1 501 ? -15.299 -28.476 -1.332 1.00 84.31 501 ALA A N 1
ATOM 3940 C CA . ALA A 1 501 ? -14.608 -29.537 -2.062 1.00 84.31 501 ALA A CA 1
ATOM 3941 C C . ALA A 1 501 ? -13.347 -30.027 -1.331 1.00 84.31 501 ALA A C 1
ATOM 3943 O O . ALA A 1 501 ? -13.151 -31.235 -1.193 1.00 84.31 501 ALA A O 1
ATOM 3944 N N . ILE A 1 502 ? -12.526 -29.110 -0.806 1.00 83.88 502 ILE A N 1
ATOM 3945 C CA . ILE A 1 502 ? -11.336 -29.443 -0.002 1.00 83.88 502 ILE A CA 1
ATOM 3946 C C . ILE A 1 502 ? -11.724 -30.228 1.259 1.00 83.88 502 ILE A C 1
ATOM 3948 O O . ILE A 1 502 ? -10.997 -31.120 1.689 1.00 83.88 502 ILE A O 1
ATOM 3952 N N . GLN A 1 503 ? -12.884 -29.924 1.838 1.00 83.75 503 GLN A N 1
ATOM 3953 C CA . GLN A 1 503 ? -13.391 -30.567 3.050 1.00 83.75 503 GLN A CA 1
ATOM 3954 C C . GLN A 1 503 ? -14.285 -31.789 2.775 1.00 83.75 503 GLN A C 1
ATOM 3956 O O . GLN A 1 503 ? -14.853 -32.349 3.712 1.00 83.75 503 GLN A O 1
ATOM 3961 N N . GLY A 1 504 ? -14.443 -32.208 1.513 1.00 84.44 504 GLY A N 1
ATOM 3962 C CA . GLY A 1 504 ? -15.295 -33.339 1.126 1.00 84.44 504 GLY A CA 1
ATOM 3963 C C . GLY A 1 504 ? -16.800 -33.113 1.338 1.00 84.44 504 GLY A C 1
ATOM 3964 O O . GLY A 1 504 ? -17.563 -34.078 1.392 1.00 84.44 504 GLY A O 1
ATOM 3965 N N . ARG A 1 505 ? -17.243 -31.858 1.477 1.00 87.94 505 ARG A N 1
ATOM 3966 C CA . ARG A 1 505 ? -18.653 -31.474 1.635 1.00 87.94 505 ARG A CA 1
ATOM 3967 C C . ARG A 1 505 ? -19.298 -31.242 0.262 1.00 87.94 505 ARG A C 1
ATOM 3969 O O . ARG A 1 505 ? -18.645 -30.796 -0.679 1.00 87.94 505 ARG A O 1
ATOM 3976 N N . LYS A 1 506 ? -20.596 -31.545 0.130 1.00 80.00 506 LYS A N 1
ATOM 3977 C CA . LYS A 1 506 ? -21.373 -31.154 -1.060 1.00 80.00 506 LYS A CA 1
ATOM 3978 C C . LYS A 1 506 ? -21.593 -29.643 -1.034 1.00 80.00 506 LYS A C 1
ATOM 3980 O O . LYS A 1 506 ? -22.117 -29.132 -0.050 1.00 80.00 506 LYS A O 1
ATOM 3985 N N . SER A 1 507 ? -21.224 -28.971 -2.119 1.00 77.25 507 SER A N 1
ATOM 3986 C CA . SER A 1 507 ? -21.486 -27.546 -2.312 1.00 77.25 507 SER A CA 1
ATOM 3987 C C . SER A 1 507 ? -22.865 -27.339 -2.946 1.00 77.25 507 SER A C 1
ATOM 3989 O O . SER A 1 507 ? -23.179 -27.964 -3.960 1.00 77.25 507 SER A O 1
ATOM 3991 N N . GLU A 1 508 ? -23.672 -26.452 -2.364 1.00 78.88 508 GLU A N 1
ATOM 3992 C CA . GLU A 1 508 ? -24.874 -25.895 -2.990 1.00 78.88 508 GLU A CA 1
ATOM 3993 C C . GLU A 1 508 ? -24.605 -24.426 -3.322 1.00 78.88 508 GLU A C 1
ATOM 3995 O O . GLU A 1 508 ? -24.500 -23.584 -2.429 1.00 78.88 508 GLU A O 1
ATOM 4000 N N . LYS A 1 509 ? -24.465 -24.115 -4.614 1.00 79.44 509 LYS A N 1
ATOM 4001 C CA . LYS A 1 509 ? -24.272 -22.739 -5.076 1.00 79.44 509 LYS A CA 1
ATOM 4002 C C . LYS A 1 509 ? -25.599 -21.990 -4.967 1.00 79.44 509 LYS A C 1
ATOM 4004 O O . LYS A 1 509 ? -26.555 -22.346 -5.652 1.00 79.44 509 LYS A O 1
ATOM 4009 N N . LYS A 1 510 ? -25.654 -20.945 -4.140 1.00 85.75 510 LYS A N 1
ATOM 4010 C CA . LYS A 1 510 ? -26.801 -20.026 -4.125 1.00 85.75 510 LYS A CA 1
ATOM 4011 C C . LYS A 1 510 ? -26.709 -19.100 -5.335 1.00 85.75 510 LYS A C 1
ATOM 4013 O O . LYS A 1 510 ? -25.638 -18.564 -5.613 1.00 85.75 510 LYS A O 1
ATOM 4018 N N . GLU A 1 511 ? -27.804 -18.936 -6.069 1.00 89.12 511 GLU A N 1
ATOM 4019 C CA . GLU A 1 511 ? -27.878 -17.964 -7.163 1.00 89.12 511 GLU A CA 1
ATOM 4020 C C . GLU A 1 511 ? -28.120 -16.556 -6.616 1.00 89.12 511 GLU A C 1
ATOM 4022 O O . GLU A 1 511 ? -28.800 -16.379 -5.604 1.00 89.12 511 GLU A O 1
ATOM 4027 N N . TRP A 1 512 ? -27.557 -15.552 -7.291 1.00 90.38 512 TRP A N 1
ATOM 4028 C CA . TRP A 1 512 ? -27.850 -14.155 -6.992 1.00 90.38 512 TRP A CA 1
ATOM 4029 C C . TRP A 1 512 ? -29.304 -13.839 -7.350 1.00 90.38 512 TRP A C 1
ATOM 4031 O O . TRP A 1 512 ? -29.712 -14.017 -8.500 1.00 90.38 512 TRP A O 1
ATOM 4041 N N . VAL A 1 513 ? -30.057 -13.315 -6.385 1.00 90.25 513 VAL A N 1
ATOM 4042 C CA . VAL A 1 513 ? -31.414 -12.801 -6.589 1.00 90.25 513 VAL A CA 1
ATOM 4043 C C . VAL A 1 513 ? -31.354 -11.286 -6.460 1.00 90.25 513 VAL A C 1
ATOM 4045 O O . VAL A 1 513 ? -30.952 -10.773 -5.423 1.00 90.25 513 VAL A O 1
ATOM 4048 N N . ASP A 1 514 ? -31.716 -10.571 -7.524 1.00 88.56 514 ASP A N 1
ATOM 4049 C CA . ASP A 1 514 ? -31.688 -9.109 -7.527 1.00 88.56 514 ASP A CA 1
ATOM 4050 C C . ASP A 1 514 ? -32.930 -8.541 -6.821 1.00 88.56 514 ASP A C 1
ATOM 4052 O O . ASP A 1 514 ? -34.040 -8.656 -7.341 1.00 88.56 514 ASP A O 1
ATOM 4056 N N . ASP A 1 515 ? -32.753 -7.931 -5.644 1.00 88.94 515 ASP A N 1
ATOM 4057 C CA . ASP A 1 515 ? -33.823 -7.211 -4.942 1.00 88.94 515 ASP A CA 1
ATOM 4058 C C . ASP A 1 515 ? -33.828 -5.731 -5.375 1.00 88.94 515 ASP A C 1
ATOM 4060 O O . ASP A 1 515 ? -32.839 -5.022 -5.171 1.00 88.94 515 ASP A O 1
ATOM 4064 N N . PRO A 1 516 ? -34.907 -5.213 -5.987 1.00 87.75 516 PRO A N 1
ATOM 4065 C CA . PRO A 1 516 ? -34.981 -3.814 -6.410 1.00 87.75 516 PRO A CA 1
ATOM 4066 C C . PRO A 1 516 ? -35.030 -2.803 -5.250 1.00 87.75 516 PRO A C 1
ATOM 4068 O O . PRO A 1 516 ? -34.864 -1.608 -5.492 1.00 87.75 516 PRO A O 1
ATOM 4071 N N . ASN A 1 517 ? -35.276 -3.244 -4.013 1.00 88.25 517 ASN A N 1
ATOM 4072 C CA . ASN A 1 517 ? -35.325 -2.379 -2.832 1.00 88.25 517 ASN A CA 1
ATOM 4073 C C . ASN A 1 517 ? -34.006 -2.335 -2.058 1.00 88.25 517 ASN A C 1
ATOM 4075 O O . ASN A 1 517 ? -33.830 -1.434 -1.235 1.00 88.25 517 ASN A O 1
ATOM 4079 N N . GLU A 1 518 ? -33.109 -3.285 -2.316 1.00 90.62 518 GLU A N 1
ATOM 4080 C CA . GLU A 1 518 ? -31.806 -3.365 -1.671 1.00 90.62 518 GLU A CA 1
ATOM 4081 C C . GLU A 1 518 ? -30.807 -2.427 -2.353 1.00 90.62 518 GLU A C 1
ATOM 4083 O O . GLU A 1 518 ? -30.749 -2.321 -3.583 1.00 90.62 518 GLU A O 1
ATOM 4088 N N . ASP A 1 519 ? -30.020 -1.733 -1.534 1.00 92.88 519 ASP A N 1
ATOM 4089 C CA . ASP A 1 519 ? -28.922 -0.903 -2.009 1.00 92.88 519 ASP A CA 1
ATOM 4090 C C . ASP A 1 519 ? -27.760 -1.786 -2.485 1.00 92.88 519 ASP A C 1
ATOM 4092 O O . ASP A 1 519 ? -27.340 -2.721 -1.801 1.00 92.88 519 ASP A O 1
ATOM 4096 N N . LYS A 1 520 ? -27.244 -1.506 -3.682 1.00 94.50 520 LYS A N 1
ATOM 4097 C CA . LYS A 1 520 ? -26.185 -2.288 -4.328 1.00 94.50 520 LYS A CA 1
ATOM 4098 C C . LYS A 1 520 ? -24.972 -1.414 -4.557 1.00 94.50 520 LYS A C 1
ATOM 4100 O O . LYS A 1 520 ? -25.093 -0.247 -4.923 1.00 94.50 520 LYS A O 1
ATOM 4105 N N . GLN A 1 521 ? -23.799 -2.025 -4.445 1.00 95.25 521 GLN A N 1
ATOM 4106 C CA . GLN A 1 521 ? -22.561 -1.396 -4.854 1.00 95.25 521 GLN A CA 1
ATOM 4107 C C . GLN A 1 521 ? -22.353 -1.603 -6.357 1.00 95.25 521 GLN A C 1
ATOM 4109 O O . GLN A 1 521 ? -22.230 -2.732 -6.842 1.00 95.25 521 GLN A O 1
ATOM 4114 N N . TYR A 1 522 ? -22.266 -0.500 -7.085 1.00 96.06 522 TYR A N 1
ATOM 4115 C CA . TYR A 1 522 ? -21.846 -0.428 -8.475 1.00 96.06 522 TYR A CA 1
ATOM 4116 C C . TYR A 1 522 ? -20.411 0.083 -8.573 1.00 96.06 522 TYR A C 1
ATOM 4118 O O . TYR A 1 522 ? -19.943 0.841 -7.723 1.00 96.06 522 TYR A O 1
ATOM 4126 N N . ARG A 1 523 ? -19.700 -0.326 -9.626 1.00 94.50 523 ARG A N 1
ATOM 4127 C CA . ARG A 1 523 ? -18.359 0.171 -9.933 1.00 94.50 523 ARG A CA 1
ATOM 4128 C C . ARG A 1 523 ? -18.243 0.654 -11.363 1.00 94.50 523 ARG A C 1
ATOM 4130 O O . ARG A 1 523 ? -18.631 -0.054 -12.288 1.00 94.50 523 ARG A O 1
ATOM 4137 N N . ILE A 1 524 ? -17.625 1.816 -11.527 1.00 94.56 524 ILE A N 1
ATOM 4138 C CA . ILE A 1 524 ? -17.182 2.323 -12.823 1.00 94.56 524 ILE A CA 1
ATOM 4139 C C . ILE A 1 524 ? -15.658 2.261 -12.835 1.00 94.56 524 ILE A C 1
ATOM 4141 O O . ILE A 1 524 ? -15.001 3.001 -12.107 1.00 94.56 524 ILE A O 1
ATOM 4145 N N . ASN A 1 525 ? -15.090 1.351 -13.624 1.00 92.75 525 ASN A N 1
ATOM 4146 C CA . ASN A 1 525 ? -13.636 1.199 -13.720 1.00 92.75 525 ASN A CA 1
ATOM 4147 C C . ASN A 1 525 ? -13.065 2.211 -14.708 1.00 92.75 525 ASN A C 1
ATOM 4149 O O . ASN A 1 525 ? -13.595 2.359 -15.805 1.00 92.75 525 ASN A O 1
ATOM 4153 N N . LEU A 1 526 ? -11.960 2.856 -14.360 1.00 91.69 526 LEU A N 1
ATOM 4154 C CA . LEU A 1 526 ? -11.253 3.731 -15.281 1.00 91.69 526 LEU A CA 1
ATOM 4155 C C . LEU A 1 526 ? -10.319 2.921 -16.182 1.00 91.69 526 LEU A C 1
ATOM 4157 O O . LEU A 1 526 ? -9.683 1.949 -15.760 1.00 91.69 526 LEU A O 1
ATOM 4161 N N . VAL A 1 527 ? -10.263 3.329 -17.444 1.00 91.69 527 VAL A N 1
ATOM 4162 C CA . VAL A 1 527 ? -9.508 2.656 -18.502 1.00 91.69 527 VAL A CA 1
ATOM 4163 C C . VAL A 1 527 ? -8.648 3.687 -19.221 1.00 91.69 527 VAL A C 1
ATOM 4165 O O . VAL A 1 527 ? -9.122 4.784 -19.518 1.00 91.69 527 VAL A O 1
ATOM 4168 N N . ARG A 1 528 ? -7.391 3.339 -19.500 1.00 90.94 528 ARG A N 1
ATOM 4169 C CA . ARG A 1 528 ? -6.442 4.145 -20.278 1.00 90.94 528 ARG A CA 1
ATOM 4170 C C . ARG A 1 528 ? -6.100 3.374 -21.550 1.00 90.94 528 ARG A C 1
ATOM 4172 O O . ARG A 1 528 ? -5.448 2.337 -21.487 1.00 90.94 528 ARG A O 1
ATOM 4179 N N . GLY A 1 529 ? -6.573 3.843 -22.704 1.00 84.62 529 GLY A N 1
ATOM 4180 C CA . GLY A 1 529 ? -6.530 3.039 -23.934 1.00 84.62 529 GLY A CA 1
ATOM 4181 C C . GLY A 1 529 ? -7.389 1.773 -23.809 1.00 84.62 529 GLY A C 1
ATOM 4182 O O . GLY A 1 529 ? -8.606 1.881 -23.667 1.00 84.62 529 GLY A O 1
ATOM 4183 N N . GLU A 1 530 ? -6.764 0.592 -23.856 1.00 80.38 530 GLU A N 1
ATOM 4184 C CA . GLU A 1 530 ? -7.418 -0.710 -23.612 1.00 80.38 530 GLU A CA 1
ATOM 4185 C C . GLU A 1 530 ? -7.138 -1.274 -22.201 1.00 80.38 530 GLU A C 1
ATOM 4187 O O . GLU A 1 530 ? -7.753 -2.261 -21.785 1.00 80.38 530 GLU A O 1
ATOM 4192 N N . ASP A 1 531 ? -6.251 -0.630 -21.434 1.00 83.88 531 ASP A N 1
ATOM 4193 C CA . ASP A 1 531 ? -5.763 -1.127 -20.148 1.00 83.88 531 ASP A CA 1
ATOM 4194 C C . ASP A 1 531 ? -6.613 -0.639 -18.969 1.00 83.88 531 ASP A C 1
ATOM 4196 O O . ASP A 1 531 ? -6.979 0.535 -18.866 1.00 83.88 531 ASP A O 1
ATOM 4200 N N . VAL A 1 532 ? -6.899 -1.540 -18.024 1.00 81.75 532 VAL A N 1
ATOM 4201 C CA . VAL A 1 532 ? -7.553 -1.182 -16.755 1.00 81.75 532 VAL A CA 1
ATOM 4202 C C . VAL A 1 532 ? -6.528 -0.530 -15.843 1.00 81.75 532 VAL A C 1
ATOM 4204 O O . VAL A 1 532 ? -5.528 -1.157 -15.504 1.00 81.75 532 VAL A O 1
ATOM 4207 N N . THR A 1 533 ? -6.811 0.685 -15.380 1.00 86.50 533 THR A N 1
ATOM 4208 C CA . THR A 1 533 ? -5.867 1.445 -14.543 1.00 86.50 533 THR A CA 1
ATOM 4209 C C . THR A 1 533 ? -5.788 0.920 -13.107 1.00 86.50 533 THR A C 1
ATOM 4211 O O . THR A 1 533 ? -4.857 1.227 -12.370 1.00 86.50 533 THR A O 1
ATOM 4214 N N . GLY A 1 534 ? -6.779 0.129 -12.681 1.00 86.19 534 GLY A N 1
ATOM 4215 C CA . GLY A 1 534 ? -6.961 -0.290 -11.287 1.00 86.19 534 GLY A CA 1
ATOM 4216 C C . GLY A 1 534 ? -7.672 0.757 -10.425 1.00 86.19 534 GLY A C 1
ATOM 4217 O O . GLY A 1 534 ? -7.917 0.503 -9.244 1.00 86.19 534 GLY A O 1
ATOM 4218 N N . VAL A 1 535 ? -8.037 1.899 -11.017 1.00 91.62 535 VAL A N 1
ATOM 4219 C CA . VAL A 1 535 ? -8.816 2.962 -10.380 1.00 91.62 535 VAL A CA 1
ATOM 4220 C C . VAL A 1 535 ? -10.292 2.793 -10.718 1.00 91.62 535 VAL A C 1
ATOM 4222 O O . VAL A 1 535 ? -10.649 2.468 -11.852 1.00 91.62 535 VAL A O 1
ATOM 4225 N N . HIS A 1 536 ? -11.164 3.010 -9.742 1.00 92.69 536 HIS A N 1
ATOM 4226 C CA . HIS A 1 536 ? -12.601 2.866 -9.916 1.00 92.69 536 HIS A CA 1
ATOM 4227 C C . HIS A 1 536 ? -13.391 3.872 -9.085 1.00 92.69 536 HIS A C 1
ATOM 4229 O O . HIS A 1 536 ? -12.937 4.351 -8.050 1.00 92.69 536 HIS A O 1
ATOM 4235 N N . LEU A 1 537 ? -14.609 4.147 -9.534 1.00 93.25 537 LEU A N 1
ATOM 4236 C CA . LEU A 1 537 ? -15.634 4.826 -8.759 1.00 93.25 537 LEU A CA 1
ATOM 4237 C C . LEU A 1 537 ? -16.535 3.774 -8.124 1.00 93.25 537 LEU A C 1
ATOM 4239 O O . LEU A 1 537 ? -17.109 2.966 -8.854 1.00 93.25 537 LEU A O 1
ATOM 4243 N N . ALA A 1 538 ? -16.653 3.766 -6.799 1.00 93.94 538 ALA A N 1
ATOM 4244 C CA . ALA A 1 538 ? -17.639 2.958 -6.095 1.00 93.94 538 ALA A CA 1
ATOM 4245 C C . ALA A 1 538 ? -18.878 3.813 -5.821 1.00 93.94 538 ALA A C 1
ATOM 4247 O O . ALA A 1 538 ? -18.785 4.881 -5.217 1.00 93.94 538 ALA A O 1
ATOM 4248 N N . LEU A 1 539 ? -20.024 3.331 -6.292 1.00 95.25 539 LEU A N 1
ATOM 4249 C CA . LEU A 1 539 ? -21.321 3.984 -6.176 1.00 95.25 539 LEU A CA 1
ATOM 4250 C C . LEU A 1 539 ? -22.282 3.053 -5.455 1.00 95.25 539 LEU A C 1
ATOM 4252 O O . LEU A 1 539 ? -22.225 1.841 -5.642 1.00 95.25 539 LEU A O 1
ATOM 4256 N N . HIS A 1 540 ? -23.188 3.617 -4.678 1.00 95.31 540 HIS A N 1
ATOM 4257 C CA . HIS A 1 540 ? -24.227 2.878 -3.979 1.00 95.31 540 HIS A CA 1
ATOM 4258 C C . HIS A 1 540 ? -25.578 3.345 -4.509 1.00 95.31 540 HIS A C 1
ATOM 4260 O O . HIS A 1 540 ? -25.801 4.544 -4.614 1.00 95.31 540 HIS A O 1
ATOM 4266 N N . ALA A 1 541 ? -26.427 2.427 -4.966 1.00 96.12 541 ALA A N 1
ATOM 4267 C CA . ALA A 1 541 ? -27.775 2.738 -5.441 1.00 96.12 541 ALA A CA 1
ATOM 4268 C C . ALA A 1 541 ? -28.642 1.473 -5.487 1.00 96.12 541 ALA A C 1
ATOM 4270 O O . ALA A 1 541 ? -28.147 0.356 -5.641 1.00 96.12 541 ALA A O 1
ATOM 4271 N N . LYS A 1 542 ? -29.968 1.629 -5.510 1.00 95.19 542 LYS A N 1
ATOM 4272 C CA . LYS A 1 542 ? -30.898 0.504 -5.757 1.00 95.19 542 LYS A CA 1
ATOM 4273 C C . LYS A 1 542 ? -30.817 -0.047 -7.187 1.00 95.19 542 LYS A C 1
ATOM 4275 O O . LYS A 1 542 ? -30.987 -1.245 -7.433 1.00 95.19 542 LYS A O 1
ATOM 4280 N N . SER A 1 543 ? -30.548 0.831 -8.155 1.00 94.94 543 SER A N 1
ATOM 4281 C CA . SER A 1 543 ? -30.379 0.507 -9.579 1.00 94.94 543 SER A CA 1
ATOM 4282 C C . SER A 1 543 ? -29.512 1.559 -10.270 1.00 94.94 543 SER A C 1
ATOM 4284 O O . SER A 1 543 ? -29.400 2.672 -9.765 1.00 94.94 543 SER A O 1
ATOM 4286 N N . ILE A 1 544 ? -28.993 1.265 -11.464 1.00 96.12 544 ILE A N 1
ATOM 4287 C CA . ILE A 1 544 ? -28.178 2.217 -12.242 1.00 96.12 544 ILE A CA 1
ATOM 4288 C C . ILE A 1 544 ? -28.937 3.471 -12.721 1.00 96.12 544 ILE A C 1
ATOM 4290 O O . ILE A 1 544 ? -28.308 4.426 -13.172 1.00 96.12 544 ILE A O 1
ATOM 4294 N N . HIS A 1 545 ? -30.271 3.477 -12.618 1.00 95.94 545 HIS A N 1
ATOM 4295 C CA . HIS A 1 545 ? -31.148 4.591 -13.006 1.00 95.94 545 HIS A CA 1
ATOM 4296 C C . HIS A 1 545 ? -31.802 5.304 -11.816 1.00 95.94 545 HIS A C 1
ATOM 4298 O O . HIS A 1 545 ? -32.596 6.216 -12.018 1.00 95.94 545 HIS A O 1
ATOM 4304 N N . GLN A 1 546 ? -31.518 4.866 -10.591 1.00 95.06 546 GLN A N 1
ATOM 4305 C CA . GLN A 1 546 ? -31.973 5.538 -9.376 1.00 95.06 546 GLN A CA 1
ATOM 4306 C C . GLN A 1 546 ? -30.808 6.309 -8.775 1.00 95.06 546 GLN A C 1
ATOM 4308 O O . GLN A 1 546 ? -29.659 5.914 -8.975 1.00 95.06 546 GLN A O 1
ATOM 4313 N N . ASP A 1 547 ? -31.116 7.390 -8.064 1.00 95.31 547 ASP A N 1
ATOM 4314 C CA . ASP A 1 547 ? -30.107 8.244 -7.447 1.00 95.31 547 ASP A CA 1
ATOM 4315 C C . ASP A 1 547 ? -29.167 7.449 -6.548 1.00 95.31 547 ASP A C 1
ATOM 4317 O O . ASP A 1 547 ? -29.571 6.478 -5.894 1.00 95.31 547 ASP A O 1
ATOM 4321 N N . CYS A 1 548 ? -27.901 7.866 -6.545 1.00 94.25 548 CYS A N 1
ATOM 4322 C CA . CYS A 1 548 ? -26.934 7.318 -5.618 1.00 94.25 548 CYS A CA 1
ATOM 4323 C C . CYS A 1 548 ? -27.396 7.555 -4.171 1.00 94.25 548 CYS A C 1
ATOM 4325 O O . CYS A 1 548 ? -27.903 8.618 -3.818 1.00 94.25 548 CYS A O 1
ATOM 4327 N N . SER A 1 549 ? -27.185 6.551 -3.335 1.00 88.38 549 SER A N 1
ATOM 4328 C CA . SER A 1 549 ? -27.400 6.537 -1.894 1.00 88.38 549 SER A CA 1
ATOM 4329 C C . SER A 1 549 ? -26.106 6.141 -1.186 1.00 88.38 549 SER A C 1
ATOM 4331 O O . SER A 1 549 ? -25.152 5.719 -1.825 1.00 88.38 549 SER A O 1
ATOM 4333 N N . GLY A 1 550 ? -26.048 6.272 0.140 1.00 84.81 550 GLY A N 1
ATOM 4334 C CA . GLY A 1 550 ? -24.913 5.771 0.923 1.00 84.81 550 GLY A CA 1
ATOM 4335 C C . GLY A 1 550 ? -23.594 6.512 0.679 1.00 84.81 550 GLY A C 1
ATOM 4336 O O . GLY A 1 550 ? -23.581 7.677 0.297 1.00 84.81 550 GLY A O 1
ATOM 4337 N N . GLU A 1 551 ? -22.480 5.842 0.969 1.00 85.75 551 GLU A N 1
ATOM 4338 C CA . GLU A 1 551 ? -21.130 6.396 0.849 1.00 85.75 551 GLU A CA 1
ATOM 4339 C C . GLU A 1 551 ? -20.502 5.976 -0.485 1.00 85.75 551 GLU A C 1
ATOM 4341 O O . GLU A 1 551 ? -20.371 4.787 -0.776 1.00 85.75 551 GLU A O 1
ATOM 4346 N N . CYS A 1 552 ? -20.133 6.954 -1.311 1.00 87.31 552 CYS A N 1
ATOM 4347 C CA . CYS A 1 552 ? -19.440 6.730 -2.578 1.00 87.31 552 CYS A CA 1
ATOM 4348 C C . CYS A 1 552 ? -17.975 7.166 -2.470 1.00 87.31 552 CYS A C 1
ATOM 4350 O O . CYS A 1 552 ? -17.656 8.125 -1.771 1.00 87.31 552 CYS A O 1
ATOM 4352 N N . CYS A 1 553 ? -17.071 6.501 -3.192 1.00 90.50 553 CYS A N 1
ATOM 4353 C CA . CYS A 1 553 ? -15.638 6.789 -3.089 1.00 90.50 553 CYS A CA 1
ATOM 4354 C C . CYS A 1 553 ? -14.868 6.557 -4.397 1.00 90.50 553 CYS A C 1
ATOM 4356 O O . CYS A 1 553 ? -15.314 5.836 -5.297 1.00 90.50 553 CYS A O 1
ATOM 4358 N N . PHE A 1 554 ? -13.683 7.164 -4.491 1.00 92.81 554 PHE A N 1
ATOM 4359 C CA . PHE A 1 554 ? -12.690 6.838 -5.517 1.00 92.81 554 PHE A CA 1
ATOM 4360 C C . PHE A 1 554 ? -11.744 5.777 -4.967 1.00 92.81 554 PHE A C 1
ATOM 4362 O O . PHE A 1 554 ? -11.030 6.044 -4.008 1.00 92.81 554 PHE A O 1
ATOM 4369 N N . GLY A 1 555 ? -11.705 4.590 -5.560 1.00 91.12 555 GLY A N 1
ATOM 4370 C CA . GLY A 1 555 ? -10.871 3.484 -5.102 1.00 91.12 555 GLY A CA 1
ATOM 4371 C C . GLY A 1 555 ? -9.698 3.185 -6.030 1.00 91.12 555 GLY A C 1
ATOM 4372 O O . GLY A 1 555 ? -9.808 3.288 -7.250 1.00 91.12 555 GLY A O 1
ATOM 4373 N N . ILE A 1 556 ? -8.596 2.727 -5.448 1.00 90.94 556 ILE A N 1
ATOM 4374 C CA . ILE A 1 556 ? -7.473 2.075 -6.121 1.00 90.94 556 ILE A CA 1
ATOM 4375 C C . ILE A 1 556 ? -7.181 0.742 -5.417 1.00 90.94 556 ILE A C 1
ATOM 4377 O O . ILE A 1 556 ? -7.359 0.592 -4.203 1.00 90.94 556 ILE A O 1
ATOM 4381 N N . ASN A 1 557 ? -6.770 -0.270 -6.180 1.00 80.50 557 ASN A N 1
ATOM 4382 C CA . ASN A 1 557 ? -6.370 -1.559 -5.610 1.00 80.50 557 ASN A CA 1
ATOM 4383 C C . ASN A 1 557 ? -5.268 -1.369 -4.556 1.00 80.50 557 ASN A C 1
ATOM 4385 O O . ASN A 1 557 ? -4.326 -0.632 -4.806 1.00 80.50 557 ASN A O 1
ATOM 4389 N N . GLY A 1 558 ? -5.340 -2.057 -3.408 1.00 67.62 558 GLY A N 1
ATOM 4390 C CA . GLY A 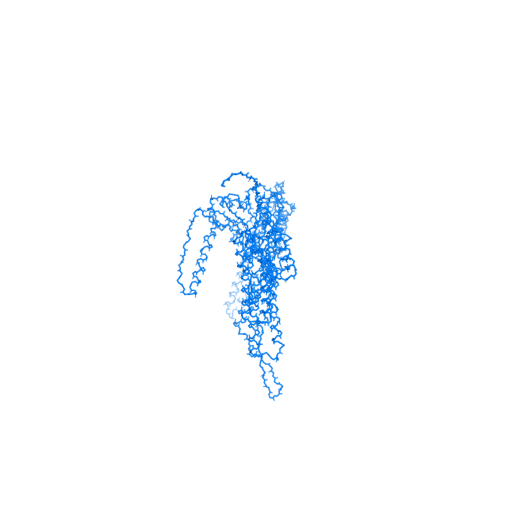1 558 ? -4.368 -1.848 -2.320 1.00 67.62 558 GLY A CA 1
ATOM 4391 C C . GLY A 1 558 ? -2.926 -2.236 -2.663 1.00 67.62 558 GLY A C 1
ATOM 4392 O O . GLY A 1 558 ? -1.998 -1.695 -2.074 1.00 67.62 558 GLY A O 1
ATOM 4393 N N . SER A 1 559 ? -2.726 -3.124 -3.642 1.00 68.94 559 SER A N 1
ATOM 4394 C CA . SER A 1 559 ? -1.443 -3.306 -4.328 1.00 68.94 559 SER A CA 1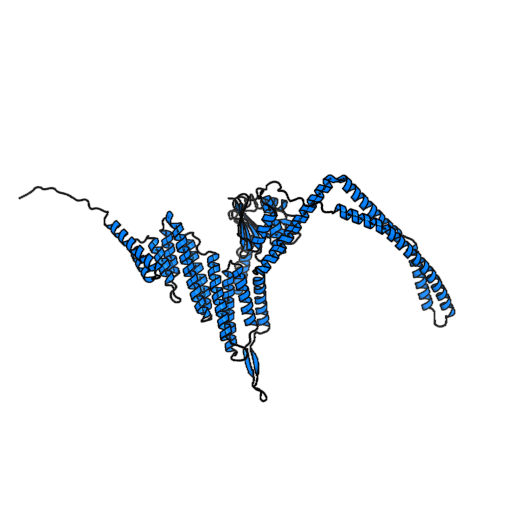
ATOM 4395 C C . SER A 1 559 ? -1.512 -2.609 -5.686 1.00 68.94 559 SER A C 1
ATOM 4397 O O . SER A 1 559 ? -2.027 -3.184 -6.651 1.00 68.94 559 SER A O 1
ATOM 4399 N N . PHE A 1 560 ? -1.037 -1.371 -5.752 1.00 84.06 560 PHE A N 1
ATOM 4400 C CA . PHE A 1 560 ? -1.022 -0.576 -6.978 1.00 84.06 560 PHE A CA 1
ATOM 4401 C C . PHE A 1 560 ? 0.400 -0.419 -7.522 1.00 84.06 560 PHE A C 1
ATOM 4403 O O . PHE A 1 560 ? 1.370 -0.444 -6.768 1.00 84.06 560 PHE A O 1
ATOM 4410 N N . SER A 1 561 ? 0.527 -0.293 -8.843 1.00 86.12 561 SER A N 1
ATOM 4411 C CA . SER A 1 561 ? 1.783 0.109 -9.479 1.00 86.12 561 SER A CA 1
ATOM 4412 C C . SER A 1 561 ? 1.936 1.629 -9.447 1.00 86.12 561 SER A C 1
ATOM 4414 O O . SER A 1 561 ? 0.971 2.356 -9.203 1.00 86.12 561 SER A O 1
ATOM 4416 N N . GLU A 1 562 ? 3.139 2.115 -9.752 1.00 87.81 562 GLU A N 1
ATOM 4417 C CA . GLU A 1 562 ? 3.374 3.546 -9.966 1.00 87.81 562 GLU A CA 1
ATOM 4418 C C . GLU A 1 562 ? 2.447 4.110 -11.057 1.00 87.81 562 GLU A C 1
ATOM 4420 O O . GLU A 1 562 ? 1.833 5.150 -10.848 1.00 87.81 562 GLU A O 1
ATOM 4425 N N . ASP A 1 563 ? 2.237 3.375 -12.156 1.00 89.81 563 ASP A N 1
ATOM 4426 C CA . ASP A 1 563 ? 1.299 3.767 -13.218 1.00 89.81 563 ASP A CA 1
ATOM 4427 C C . ASP A 1 563 ? -0.138 3.918 -12.703 1.00 89.81 563 ASP A C 1
ATOM 4429 O O . ASP A 1 563 ? -0.794 4.918 -12.985 1.00 89.81 563 ASP A O 1
ATOM 4433 N N . SER A 1 564 ? -0.623 2.961 -11.904 1.00 91.50 564 SER A N 1
ATOM 4434 C CA . SER A 1 564 ? -1.954 3.043 -11.294 1.00 91.50 564 SER A CA 1
ATOM 4435 C C . SER A 1 564 ? -2.068 4.229 -10.331 1.00 91.50 564 SER A C 1
ATOM 4437 O O . SER A 1 564 ? -3.127 4.850 -10.251 1.00 91.50 564 SER A O 1
ATOM 4439 N N . ALA A 1 565 ? -0.994 4.559 -9.606 1.00 92.62 565 ALA A N 1
ATOM 4440 C CA . ALA A 1 565 ? -0.947 5.731 -8.736 1.00 92.62 565 ALA A CA 1
ATOM 4441 C C . ALA A 1 565 ? -0.996 7.038 -9.543 1.00 92.62 565 ALA A C 1
ATOM 4443 O O . ALA A 1 565 ? -1.752 7.942 -9.189 1.00 92.62 565 ALA A O 1
ATOM 4444 N N . VAL A 1 566 ? -0.254 7.123 -10.652 1.00 94.00 566 VAL A N 1
ATOM 4445 C CA . VAL A 1 566 ? -0.319 8.254 -11.592 1.00 94.00 566 VAL A CA 1
ATOM 4446 C C . VAL A 1 566 ? -1.728 8.399 -12.160 1.00 94.00 566 VAL A C 1
ATOM 4448 O O . VAL A 1 566 ? -2.285 9.496 -12.142 1.00 94.00 566 VAL A O 1
ATOM 4451 N N . ASP A 1 567 ? -2.334 7.303 -12.616 1.00 93.81 567 ASP A N 1
ATOM 4452 C CA . ASP A 1 567 ? -3.694 7.306 -13.154 1.00 93.81 567 ASP A CA 1
ATOM 4453 C C . ASP A 1 567 ? -4.712 7.765 -12.095 1.00 93.81 567 ASP A C 1
ATOM 4455 O O . ASP A 1 567 ? -5.596 8.572 -12.392 1.00 93.81 567 ASP A O 1
ATOM 4459 N N . PHE A 1 568 ? -4.561 7.311 -10.846 1.00 94.69 568 PHE A N 1
ATOM 4460 C CA . PHE A 1 568 ? -5.398 7.737 -9.724 1.00 94.69 568 PHE A CA 1
ATOM 4461 C C . PHE A 1 568 ? -5.272 9.234 -9.476 1.00 94.69 568 PHE A C 1
ATOM 4463 O O . PHE A 1 568 ? -6.273 9.946 -9.514 1.00 94.69 568 PHE A O 1
ATOM 4470 N N . VAL A 1 569 ? -4.049 9.729 -9.274 1.00 95.44 569 VAL A N 1
ATOM 4471 C CA . VAL A 1 569 ? -3.808 11.141 -8.966 1.00 95.44 569 VAL A CA 1
ATOM 4472 C C . VAL A 1 569 ? -4.312 12.030 -10.102 1.00 95.44 569 VAL A C 1
ATOM 4474 O O . VAL A 1 569 ? -5.034 12.986 -9.833 1.00 95.44 569 VAL A O 1
ATOM 4477 N N . LYS A 1 570 ? -4.026 11.691 -11.366 1.00 92.81 570 LYS A N 1
ATOM 4478 C CA . LYS A 1 570 ? -4.452 12.484 -12.533 1.00 92.81 570 LYS A CA 1
ATOM 4479 C C . LYS A 1 570 ? -5.963 12.530 -12.704 1.00 92.81 570 LYS A C 1
ATOM 4481 O O . LYS A 1 570 ? -6.509 13.597 -12.979 1.00 92.81 570 LYS A O 1
ATOM 4486 N N . VAL A 1 571 ? -6.640 11.387 -12.607 1.00 92.38 571 VAL A N 1
ATOM 4487 C CA . VAL A 1 571 ? -8.083 11.344 -12.859 1.00 92.38 571 VAL A CA 1
ATOM 4488 C C . VAL A 1 571 ? -8.859 11.917 -11.681 1.00 92.38 571 VAL A C 1
ATOM 4490 O O . VAL A 1 571 ? -9.750 12.743 -11.881 1.00 92.38 571 VAL A O 1
ATOM 4493 N N . VAL A 1 572 ? -8.516 11.518 -10.456 1.00 93.06 572 VAL A N 1
ATOM 4494 C CA . VAL A 1 572 ? -9.237 11.964 -9.261 1.00 93.06 572 VAL A CA 1
ATOM 4495 C C . VAL A 1 572 ? -9.029 13.459 -9.040 1.00 93.06 572 VAL A C 1
ATOM 4497 O O . VAL A 1 572 ? -10.011 14.162 -8.812 1.00 93.06 572 VAL A O 1
ATOM 4500 N N . SER A 1 573 ? -7.808 13.989 -9.209 1.00 92.88 573 SER A N 1
ATOM 4501 C CA . SER A 1 573 ? -7.590 15.436 -9.089 1.00 92.88 573 SER A CA 1
ATOM 4502 C C . SER A 1 573 ? -8.376 16.219 -10.137 1.00 92.88 573 SER A C 1
ATOM 4504 O O . SER A 1 573 ? -8.912 17.276 -9.822 1.00 92.88 573 SER A O 1
ATOM 4506 N N . ARG A 1 574 ? -8.519 15.693 -11.362 1.00 89.94 574 ARG A N 1
ATOM 4507 C CA . ARG A 1 574 ? -9.289 16.351 -12.425 1.00 89.94 574 ARG A CA 1
ATOM 4508 C C . ARG A 1 574 ? -10.785 16.398 -12.120 1.00 89.94 574 ARG A C 1
ATOM 4510 O O . ARG A 1 574 ? -11.423 17.417 -12.375 1.00 89.94 574 ARG A O 1
ATOM 4517 N N . LEU A 1 575 ? -11.333 15.320 -11.565 1.00 89.62 575 LEU A N 1
ATOM 4518 C CA . LEU A 1 575 ? -12.737 15.252 -11.158 1.00 89.62 575 LEU A CA 1
ATOM 4519 C C . LEU A 1 575 ? -13.016 16.162 -9.956 1.00 89.62 575 LEU A C 1
ATOM 4521 O O . LEU A 1 575 ? -14.002 16.894 -9.966 1.00 89.62 575 LEU A O 1
ATOM 4525 N N . LEU A 1 576 ? -12.119 16.177 -8.966 1.00 90.69 576 LEU A N 1
ATOM 4526 C CA . LEU A 1 576 ? -12.207 17.087 -7.823 1.00 90.69 576 LEU A CA 1
ATOM 4527 C C . LEU A 1 576 ? -12.070 18.549 -8.249 1.00 90.69 576 LEU A C 1
ATOM 4529 O O . LEU A 1 576 ? -12.865 19.373 -7.820 1.00 90.69 576 LEU A O 1
ATOM 4533 N N . PHE A 1 577 ? -11.140 18.868 -9.148 1.00 90.38 577 PHE A N 1
ATOM 4534 C CA . PHE A 1 577 ? -10.972 20.218 -9.690 1.00 90.38 577 PHE A CA 1
ATOM 4535 C C . PHE A 1 577 ? -12.236 20.723 -10.403 1.00 90.38 577 PHE A C 1
ATOM 4537 O O . PHE A 1 577 ? -12.545 21.906 -10.344 1.00 90.38 577 PHE A O 1
ATOM 4544 N N . ALA A 1 578 ? -13.005 19.836 -11.045 1.00 87.81 578 ALA A N 1
ATOM 4545 C CA . ALA A 1 578 ? -14.289 20.192 -11.653 1.00 87.81 578 ALA A CA 1
ATOM 4546 C C . ALA A 1 578 ? -15.430 20.368 -10.630 1.00 87.81 578 ALA A C 1
ATOM 4548 O O . ALA A 1 578 ? -16.375 21.115 -10.886 1.00 87.81 578 ALA A O 1
ATOM 4549 N N . ALA A 1 579 ? -15.357 19.675 -9.490 1.00 86.88 579 ALA A N 1
ATOM 4550 C CA . ALA A 1 579 ? -16.364 19.729 -8.430 1.00 86.88 579 ALA A CA 1
ATOM 4551 C C . ALA A 1 579 ? -16.116 20.859 -7.411 1.00 86.88 579 ALA A C 1
ATOM 4553 O O . ALA A 1 579 ? -17.067 21.347 -6.801 1.00 86.88 579 ALA A O 1
ATOM 4554 N N . LEU A 1 580 ? -14.856 21.267 -7.227 1.00 88.75 580 LEU A N 1
ATOM 4555 C CA . LEU A 1 580 ? -14.395 22.169 -6.171 1.00 88.75 580 LEU A CA 1
ATOM 4556 C C . LEU A 1 580 ? -13.782 23.450 -6.784 1.00 88.75 580 LEU A C 1
ATOM 4558 O O . LEU A 1 580 ? -12.591 23.475 -7.121 1.00 88.75 580 LEU A O 1
ATOM 4562 N N . PRO A 1 581 ? -14.581 24.517 -6.972 1.00 84.31 581 PRO A N 1
ATOM 4563 C CA . PRO A 1 581 ? -14.218 25.674 -7.790 1.00 84.31 581 PRO A CA 1
ATOM 4564 C C . PRO A 1 581 ? -13.100 26.558 -7.224 1.00 84.31 581 PRO A C 1
ATOM 4566 O O . PRO A 1 581 ? -12.544 27.358 -7.971 1.00 84.31 581 PRO A O 1
ATOM 4569 N N . THR A 1 582 ? -12.759 26.461 -5.936 1.00 86.88 582 THR A N 1
ATOM 4570 C CA . THR A 1 582 ? -11.628 27.220 -5.369 1.00 86.88 582 THR A CA 1
ATOM 4571 C C . THR A 1 582 ? -10.362 26.379 -5.225 1.00 86.88 582 THR A C 1
ATOM 4573 O O . THR A 1 582 ? -9.330 26.886 -4.786 1.00 86.88 582 THR A O 1
ATOM 4576 N N . SER A 1 583 ? -10.423 25.100 -5.607 1.00 87.38 583 SER A N 1
ATOM 4577 C CA . SER A 1 583 ? -9.282 24.193 -5.525 1.00 87.38 583 SER A CA 1
ATOM 4578 C C . SER A 1 583 ? -8.256 24.467 -6.610 1.00 87.38 583 SER A C 1
ATOM 4580 O O . SER A 1 583 ? -8.596 24.660 -7.776 1.00 87.38 583 SER A O 1
ATOM 4582 N N . ASP A 1 584 ? -6.989 24.366 -6.236 1.00 88.06 584 ASP A N 1
ATOM 4583 C CA . ASP A 1 584 ? -5.871 24.317 -7.166 1.00 88.06 584 ASP A CA 1
ATOM 4584 C C . ASP A 1 584 ? -5.523 22.857 -7.515 1.00 88.06 584 ASP A C 1
ATOM 4586 O O . ASP A 1 584 ? -5.513 21.971 -6.653 1.00 88.06 584 ASP A O 1
ATOM 4590 N N . LEU A 1 585 ? -5.250 22.593 -8.797 1.00 89.31 585 LEU A N 1
ATOM 4591 C CA . LEU A 1 585 ? -5.004 21.237 -9.290 1.00 89.31 585 LEU A CA 1
ATOM 4592 C C . LEU A 1 585 ? -3.709 20.649 -8.714 1.00 89.31 585 LEU A C 1
ATOM 4594 O O . LEU A 1 585 ? -3.677 19.461 -8.398 1.00 89.31 585 LEU A O 1
ATOM 4598 N N . GLU A 1 586 ? -2.663 21.463 -8.563 1.00 91.25 586 GLU A N 1
ATOM 4599 C CA . GLU A 1 586 ? -1.373 21.040 -8.007 1.00 91.25 586 GLU A CA 1
ATOM 4600 C C . GLU A 1 586 ? -1.506 20.671 -6.522 1.00 91.25 586 GLU A C 1
ATOM 4602 O O . GLU A 1 586 ? -1.002 19.635 -6.084 1.00 91.25 586 GLU A O 1
ATOM 4607 N N . THR A 1 587 ? -2.278 21.451 -5.768 1.00 90.75 587 THR A N 1
ATOM 4608 C CA . THR A 1 587 ? -2.617 21.189 -4.365 1.00 90.75 587 THR A CA 1
ATOM 4609 C C . THR A 1 587 ? -3.385 19.875 -4.217 1.00 90.75 587 THR A C 1
ATOM 4611 O O . THR A 1 587 ? -3.020 19.036 -3.392 1.00 90.75 587 THR A O 1
ATOM 4614 N N . LEU A 1 588 ? -4.404 19.643 -5.056 1.00 92.75 588 LEU A N 1
ATOM 4615 C CA . LEU A 1 588 ? -5.151 18.381 -5.070 1.00 92.75 588 LEU A CA 1
ATOM 4616 C C . LEU A 1 588 ? -4.252 17.190 -5.429 1.00 92.75 588 LEU A C 1
ATOM 4618 O O . LEU A 1 588 ? -4.329 16.151 -4.779 1.00 92.75 588 LEU A O 1
ATOM 4622 N N . GLN A 1 589 ? -3.389 17.326 -6.440 1.00 94.69 589 GLN A N 1
ATOM 4623 C CA . GLN A 1 589 ? -2.446 16.271 -6.826 1.00 94.69 589 GLN A CA 1
ATOM 4624 C C . GLN A 1 589 ? -1.457 15.952 -5.701 1.00 94.69 589 GLN A C 1
ATOM 4626 O O . GLN A 1 589 ? -1.220 14.779 -5.410 1.00 94.69 589 GLN A O 1
ATOM 4631 N N . THR A 1 590 ? -0.934 16.986 -5.041 1.00 93.94 590 THR A N 1
ATOM 4632 C CA . THR A 1 590 ? -0.017 16.863 -3.902 1.00 93.94 590 THR A CA 1
ATOM 4633 C C . THR A 1 590 ? -0.676 16.126 -2.747 1.00 93.94 590 THR A C 1
ATOM 4635 O O . THR A 1 590 ? -0.123 15.130 -2.282 1.00 93.94 590 THR A O 1
ATOM 4638 N N . PHE A 1 591 ? -1.879 16.544 -2.342 1.00 93.62 591 PHE A N 1
ATOM 4639 C CA . PHE A 1 591 ? -2.648 15.861 -1.303 1.00 93.62 591 PHE A CA 1
ATOM 4640 C C . PHE A 1 591 ? -2.892 14.393 -1.665 1.00 93.62 591 PHE A C 1
ATOM 4642 O O . PHE A 1 591 ? -2.535 13.505 -0.897 1.00 93.62 591 PHE A O 1
ATOM 4649 N N . LEU A 1 592 ? -3.426 14.112 -2.858 1.00 94.44 592 LEU A N 1
ATOM 4650 C CA . LEU A 1 592 ? -3.735 12.742 -3.273 1.00 94.44 592 LEU A CA 1
ATOM 4651 C C . LEU A 1 592 ? -2.490 11.851 -3.289 1.00 94.44 592 LEU A C 1
ATOM 4653 O O . LEU A 1 592 ? -2.556 10.731 -2.788 1.00 94.44 592 LEU A O 1
ATOM 4657 N N . ALA A 1 593 ? -1.364 12.330 -3.823 1.00 94.25 593 ALA A N 1
ATOM 4658 C CA . ALA A 1 593 ? -0.120 11.567 -3.858 1.00 94.25 593 ALA A CA 1
ATOM 4659 C C . ALA A 1 593 ? 0.439 11.336 -2.445 1.00 94.25 593 ALA A C 1
ATOM 4661 O O . ALA A 1 593 ? 0.725 10.197 -2.074 1.00 94.25 593 ALA A O 1
ATOM 4662 N N . GLN A 1 594 ? 0.544 12.388 -1.629 1.00 92.44 594 GLN A N 1
ATOM 4663 C CA . GLN A 1 594 ? 1.031 12.276 -0.253 1.00 92.44 594 GLN A CA 1
ATOM 4664 C C . GLN A 1 594 ? 0.158 11.329 0.570 1.00 92.44 594 GLN A C 1
ATOM 4666 O O . GLN A 1 594 ? 0.680 10.461 1.268 1.00 92.44 594 GLN A O 1
ATOM 4671 N N . SER A 1 595 ? -1.164 11.437 0.467 1.00 90.31 595 SER A N 1
ATOM 4672 C CA . SER A 1 595 ? -2.084 10.573 1.199 1.00 90.31 595 SER A CA 1
ATOM 4673 C C . SER A 1 595 ? -2.054 9.131 0.689 1.00 90.31 595 SER A C 1
ATOM 4675 O O . SER A 1 595 ? -2.040 8.211 1.505 1.00 90.31 595 SER A O 1
ATOM 4677 N N . LEU A 1 596 ? -1.967 8.908 -0.630 1.00 89.62 596 LEU A N 1
ATOM 4678 C CA . LEU A 1 596 ? -1.846 7.574 -1.236 1.00 89.62 596 LEU A CA 1
ATOM 4679 C C . LEU A 1 596 ? -0.604 6.827 -0.725 1.00 89.62 596 LEU A C 1
ATOM 4681 O O . LEU A 1 596 ? -0.677 5.632 -0.439 1.00 89.62 596 LEU A O 1
ATOM 4685 N N . TYR A 1 597 ? 0.504 7.548 -0.535 1.00 89.12 597 TYR A N 1
ATOM 4686 C CA . TYR A 1 597 ? 1.744 7.012 0.026 1.00 89.12 597 TYR A CA 1
ATOM 4687 C C . TYR A 1 597 ? 1.867 7.186 1.548 1.00 89.12 597 TYR A C 1
ATOM 4689 O O . TYR A 1 597 ? 2.868 6.757 2.111 1.00 89.12 597 TYR A O 1
ATOM 4697 N N . GLY A 1 598 ? 0.859 7.738 2.244 1.00 85.94 598 GLY A N 1
ATOM 4698 C CA . GLY A 1 598 ? 0.852 7.960 3.707 1.00 85.94 598 GLY A CA 1
ATOM 4699 C C . GLY A 1 598 ? 2.024 8.791 4.205 1.00 85.94 598 GLY A C 1
ATOM 4700 O O . GLY A 1 598 ? 2.671 8.436 5.187 1.00 85.94 598 GLY A O 1
ATOM 4701 N N . LEU A 1 599 ? 2.319 9.848 3.460 1.00 88.56 599 LEU A N 1
ATOM 4702 C CA . LEU A 1 599 ? 3.304 10.879 3.764 1.00 88.56 599 LEU A CA 1
ATOM 4703 C C . LEU A 1 599 ? 2.636 12.241 4.007 1.00 88.56 599 LEU A C 1
ATOM 4705 O O . LEU A 1 599 ? 3.330 13.226 4.240 1.00 88.56 599 LEU A O 1
ATOM 4709 N N . ALA A 1 600 ? 1.305 12.307 3.925 1.00 86.44 600 ALA A N 1
ATOM 4710 C CA . ALA A 1 600 ? 0.549 13.510 4.241 1.00 86.44 600 ALA A CA 1
ATOM 4711 C C . ALA A 1 600 ? 0.572 13.776 5.753 1.00 86.44 600 ALA A C 1
ATOM 4713 O O . ALA A 1 600 ? 0.446 12.848 6.551 1.00 86.44 600 ALA A O 1
ATOM 4714 N N . GLU A 1 601 ? 0.673 15.049 6.140 1.00 82.38 601 GLU A N 1
ATOM 4715 C CA . GLU A 1 601 ? 0.580 15.467 7.548 1.00 82.38 601 GLU A CA 1
ATOM 4716 C C . GLU A 1 601 ? -0.804 15.174 8.154 1.00 82.38 601 GLU A C 1
ATOM 4718 O O . GLU A 1 601 ? -0.936 14.994 9.363 1.00 82.38 601 GLU A O 1
ATOM 4723 N N . SER A 1 602 ? -1.835 15.105 7.308 1.00 83.44 602 SER A N 1
ATOM 4724 C CA . SER A 1 602 ? -3.196 14.722 7.673 1.00 83.44 602 SER A CA 1
ATOM 4725 C C . SER A 1 602 ? -3.786 13.780 6.624 1.00 83.44 602 SER A C 1
ATOM 4727 O O . SER A 1 602 ? -3.522 13.913 5.428 1.00 83.44 602 SER A O 1
ATOM 4729 N N . ASP A 1 603 ? -4.622 12.838 7.063 1.00 77.38 603 ASP A N 1
ATOM 4730 C CA . ASP A 1 603 ? -5.398 11.958 6.184 1.00 77.38 603 ASP A CA 1
ATOM 4731 C C . ASP A 1 603 ? -6.590 12.675 5.528 1.00 77.38 603 ASP A C 1
ATOM 4733 O O . ASP A 1 603 ? -7.267 12.079 4.689 1.00 77.38 603 ASP A O 1
ATOM 4737 N N . GLN A 1 604 ? -6.840 13.944 5.876 1.00 89.75 604 GLN A N 1
ATOM 4738 C CA . GLN A 1 604 ? -7.977 14.716 5.389 1.00 89.75 604 GLN A CA 1
ATOM 4739 C C . GLN A 1 604 ? -7.663 16.193 5.116 1.00 89.75 604 GLN A C 1
ATOM 4741 O O . GLN A 1 604 ? -6.828 16.805 5.779 1.00 89.75 604 GLN A O 1
ATOM 4746 N N . ILE A 1 605 ? -8.402 16.783 4.175 1.00 91.56 605 ILE A N 1
ATOM 4747 C CA . ILE A 1 605 ? -8.417 18.229 3.901 1.00 91.56 605 ILE A CA 1
ATOM 4748 C C . ILE A 1 605 ? -9.855 18.742 3.782 1.00 91.56 605 ILE A C 1
ATOM 4750 O O . ILE A 1 605 ? -10.778 17.970 3.515 1.00 91.56 605 ILE A O 1
ATOM 4754 N N . TYR A 1 606 ? -10.039 20.049 3.975 1.00 91.38 606 TYR A N 1
ATOM 4755 C CA . TYR A 1 606 ? -11.329 20.729 3.851 1.00 91.38 606 TYR A CA 1
ATOM 4756 C C . TYR A 1 606 ? -11.237 21.792 2.763 1.00 91.38 606 TYR A C 1
ATOM 4758 O O . TYR A 1 606 ? -10.412 22.698 2.861 1.00 91.38 606 TYR A O 1
ATOM 4766 N N . GLN A 1 607 ? -12.093 21.688 1.750 1.00 88.62 607 GLN A N 1
ATOM 4767 C CA . GLN A 1 607 ? -12.084 22.581 0.596 1.00 88.62 607 GLN A CA 1
ATOM 4768 C C . GLN A 1 607 ? -13.508 22.767 0.070 1.00 88.62 607 GLN A C 1
ATOM 4770 O O . GLN A 1 607 ? -14.221 21.788 -0.113 1.00 88.62 607 GLN A O 1
ATOM 4775 N N . ASP A 1 608 ? -13.940 24.012 -0.149 1.00 87.12 608 ASP A N 1
ATOM 4776 C CA . ASP A 1 608 ? -15.291 24.341 -0.647 1.00 87.12 608 ASP A CA 1
ATOM 4777 C C . ASP A 1 608 ? -16.448 23.705 0.150 1.00 87.12 608 ASP A C 1
ATOM 4779 O O . ASP A 1 608 ? -17.470 23.316 -0.408 1.00 87.12 608 ASP A O 1
ATOM 4783 N N . GLY A 1 609 ? -16.292 23.577 1.474 1.00 87.31 609 GLY A N 1
ATOM 4784 C CA . GLY A 1 609 ? -17.289 22.915 2.329 1.00 87.31 609 GLY A CA 1
ATOM 4785 C C . GLY A 1 609 ? -17.309 21.388 2.193 1.00 87.31 609 GLY A C 1
ATOM 4786 O O . GLY A 1 609 ? -18.182 20.741 2.755 1.00 87.31 609 GLY A O 1
ATOM 4787 N N . VAL A 1 610 ? -16.345 20.797 1.486 1.00 89.38 610 VAL A N 1
ATOM 4788 C CA . VAL A 1 610 ? -16.196 19.349 1.329 1.00 89.38 610 VAL A CA 1
ATOM 4789 C C . VAL A 1 610 ? -14.989 18.869 2.125 1.00 89.38 610 VAL A C 1
ATOM 4791 O O . VAL A 1 610 ? -13.872 19.360 1.952 1.00 89.38 610 VAL A O 1
ATOM 4794 N N . ARG A 1 611 ? -15.200 17.880 2.993 1.00 92.38 611 ARG A N 1
ATOM 4795 C CA . ARG A 1 611 ? -14.122 17.111 3.616 1.00 92.38 611 ARG A CA 1
ATOM 4796 C C . ARG A 1 611 ? -13.700 16.001 2.666 1.00 92.38 611 ARG A C 1
ATOM 4798 O O . ARG A 1 611 ? -14.527 15.167 2.318 1.00 92.38 611 ARG A O 1
ATOM 4805 N N . LEU A 1 612 ? -12.426 15.950 2.302 1.00 92.19 612 LEU A N 1
ATOM 4806 C CA . LEU A 1 612 ? -11.820 14.843 1.561 1.00 92.19 612 LEU A CA 1
ATOM 4807 C C . LEU A 1 612 ? -10.964 14.025 2.519 1.00 92.19 612 LEU A C 1
ATOM 4809 O O . LEU A 1 612 ? -10.173 14.614 3.250 1.00 92.19 612 LEU A O 1
ATOM 4813 N N . ARG A 1 613 ? -11.094 12.696 2.518 1.00 90.75 613 ARG A N 1
ATOM 4814 C CA . ARG A 1 613 ? -10.329 11.811 3.405 1.00 90.75 613 ARG A CA 1
ATOM 4815 C C . ARG A 1 613 ? -9.800 10.593 2.663 1.00 90.75 613 ARG A C 1
ATOM 4817 O O . ARG A 1 613 ? -10.565 9.866 2.039 1.00 90.75 613 ARG A O 1
ATOM 4824 N N . MET A 1 614 ? -8.500 10.341 2.763 1.00 89.56 614 MET A N 1
ATOM 4825 C CA . MET A 1 614 ? -7.889 9.130 2.222 1.00 89.56 614 MET A CA 1
ATOM 4826 C C . MET A 1 614 ? -7.872 8.025 3.274 1.00 89.56 614 MET A C 1
ATOM 4828 O O . MET A 1 614 ? -7.318 8.193 4.358 1.00 89.56 614 MET A O 1
ATOM 4832 N N . VAL A 1 615 ? -8.408 6.860 2.927 1.00 84.31 615 VAL A N 1
ATOM 4833 C CA . VAL A 1 615 ? -8.397 5.670 3.776 1.00 84.31 615 VAL A CA 1
ATOM 4834 C C . VAL A 1 615 ? -7.501 4.611 3.145 1.00 84.31 615 VAL A C 1
ATOM 4836 O O . VAL A 1 615 ? -7.699 4.206 2.000 1.00 84.31 615 VAL A O 1
ATOM 4839 N N . ARG A 1 616 ? -6.510 4.137 3.908 1.00 76.56 616 ARG A N 1
ATOM 4840 C CA . ARG A 1 616 ? -5.547 3.113 3.483 1.00 76.56 616 ARG A CA 1
ATOM 4841 C C . ARG A 1 616 ? -5.717 1.824 4.290 1.00 76.56 616 ARG A C 1
ATOM 4843 O O . ARG A 1 616 ? -5.404 1.787 5.476 1.00 76.56 616 ARG A O 1
ATOM 4850 N N . LYS A 1 617 ? -6.213 0.757 3.652 1.00 66.69 617 LYS A N 1
ATOM 4851 C CA . LYS A 1 617 ? -6.342 -0.601 4.227 1.00 66.69 617 LYS A CA 1
ATOM 4852 C C . LYS A 1 617 ? -5.871 -1.666 3.218 1.00 66.69 617 LYS A C 1
ATOM 4854 O O . LYS A 1 617 ? -4.863 -1.480 2.549 1.00 66.69 617 LYS A O 1
ATOM 4859 N N . GLN A 1 618 ? -6.604 -2.784 3.090 1.00 55.19 618 GLN A N 1
ATOM 4860 C CA . GLN A 1 618 ? -6.460 -3.753 1.986 1.00 55.19 618 GLN A CA 1
ATOM 4861 C C . GLN A 1 618 ? -6.796 -3.150 0.615 1.00 55.19 618 GLN A C 1
ATOM 4863 O O . GLN A 1 618 ? -6.345 -3.657 -0.408 1.00 55.19 618 GLN A O 1
ATOM 4868 N N . TYR A 1 619 ? -7.588 -2.081 0.607 1.00 66.62 619 TYR A N 1
ATOM 4869 C CA . TYR A 1 619 ? -7.824 -1.211 -0.537 1.00 66.62 619 TYR A CA 1
ATOM 4870 C C . TYR A 1 619 ? -7.491 0.213 -0.098 1.00 66.62 619 TYR A C 1
ATOM 4872 O O . TYR A 1 619 ? -7.566 0.514 1.098 1.00 66.62 619 TYR A O 1
ATOM 4880 N N . THR A 1 620 ? -7.127 1.070 -1.045 1.00 83.81 620 THR A N 1
ATOM 4881 C CA . THR A 1 620 ? -6.953 2.497 -0.775 1.00 83.81 620 THR A CA 1
ATOM 4882 C C . THR A 1 620 ? -8.066 3.245 -1.482 1.00 83.81 620 THR A C 1
ATOM 4884 O O . THR A 1 620 ? -8.334 2.981 -2.653 1.00 83.81 620 THR A O 1
ATOM 4887 N N . TRP A 1 621 ? -8.755 4.138 -0.785 1.00 88.81 621 TRP A N 1
ATOM 4888 C CA . TRP A 1 621 ? -9.826 4.918 -1.389 1.00 88.81 621 TRP A CA 1
ATOM 4889 C C . TRP A 1 621 ? -9.945 6.306 -0.769 1.00 88.81 621 TRP A C 1
ATOM 4891 O O . TRP A 1 621 ? -9.573 6.525 0.380 1.00 88.81 621 TRP A O 1
ATOM 4901 N N . LEU A 1 622 ? -10.471 7.238 -1.557 1.00 90.38 622 LEU A N 1
ATOM 4902 C CA . LEU A 1 622 ? -10.793 8.597 -1.154 1.00 90.38 622 LEU A CA 1
ATOM 4903 C C . LEU A 1 622 ? -12.299 8.711 -0.894 1.00 90.38 622 LEU A C 1
ATOM 4905 O O . LEU A 1 622 ? -13.101 8.556 -1.820 1.00 90.38 622 LEU A O 1
ATOM 4909 N N . GLU A 1 623 ? -12.651 9.011 0.349 1.00 90.06 623 GLU A N 1
ATOM 4910 C CA . GLU A 1 623 ? -13.996 9.373 0.803 1.00 90.06 623 GLU A CA 1
ATOM 4911 C C . GLU A 1 623 ? -14.181 10.893 0.739 1.00 90.06 623 GLU A C 1
ATOM 4913 O O . GLU A 1 623 ? -13.218 11.663 0.845 1.00 90.06 623 GLU A O 1
ATOM 4918 N N . PHE A 1 624 ? -15.432 11.332 0.604 1.00 88.38 624 PHE A N 1
ATOM 4919 C CA . PHE A 1 624 ? -15.794 12.743 0.677 1.00 88.38 624 PHE A CA 1
ATOM 4920 C C . PHE A 1 624 ? -17.090 12.956 1.469 1.00 88.38 624 PHE A C 1
ATOM 4922 O O . PHE A 1 624 ? -17.967 12.094 1.498 1.00 88.38 624 PHE A O 1
ATOM 4929 N N . GLU A 1 625 ? -17.218 14.116 2.111 1.00 88.31 625 GLU A N 1
ATOM 4930 C CA . GLU A 1 625 ? -18.435 14.542 2.808 1.00 88.31 625 GLU A CA 1
ATOM 4931 C C . GLU A 1 625 ? -18.657 16.045 2.601 1.00 88.31 625 GLU A C 1
ATOM 4933 O O . GLU A 1 625 ? -17.809 16.851 2.979 1.00 88.31 625 GLU A O 1
ATOM 4938 N N . VAL A 1 626 ? -19.785 16.416 1.992 1.00 84.44 626 VAL A N 1
ATOM 4939 C CA . VAL A 1 626 ? -20.268 17.802 1.902 1.00 84.44 626 VAL A CA 1
ATOM 4940 C C . VAL A 1 626 ? -20.868 18.192 3.258 1.00 84.44 626 VAL A C 1
ATOM 4942 O O . VAL A 1 626 ? -21.751 17.486 3.750 1.00 84.44 626 VAL A O 1
ATOM 4945 N N . LEU A 1 627 ? -20.363 19.274 3.859 1.00 83.25 627 LEU A N 1
ATOM 4946 C CA . LEU A 1 627 ? -20.667 19.729 5.224 1.00 83.25 627 LEU A CA 1
ATOM 4947 C C . LEU A 1 627 ? -21.773 20.783 5.304 1.00 83.25 627 LEU A C 1
ATOM 4949 O O . LEU A 1 627 ? -21.890 21.608 4.368 1.00 83.25 627 LEU A O 1
#

Radius of gyration: 42.08 Å; chains: 1; bounding box: 113×76×163 Å

pLDDT: mean 90.65, std 11.25, range [29.2, 98.88]

Sequence (627 aa):
MMMEGGGAGAPTASAGGTDAVNQAQIDNYLSMAKSALEGSNNEEAENYANKIIEIDPQNWQAWSIKGTAAGWQTTGRNNRYGESVVAWIKALTYVPEEARGDLRIEVMVSAQQIGAAIVQMHGNHFVDYRSEDNKLDVLNSAQNVKEQLQMLKEQTGEEFYTNDFSTQLGRIINGAAVGGSNNADEEFGPEDLNRGKYEWDRYTQSSDRCLTLLDRAFQLSYDDELNFTISKNYVVVATAVRDSCSYKFVPNAYTDGSYQVDYTFTEAAKKSRTNTINTWQKRMDWYDPAHRKAHMEAVLGQCEAARVSVEEDAAREQYWSEHAQEKAALEQEREALTRQADQLEADLAADPVYEERKRKQEAIDDLSRQKQGLGLFKGKEKKAIQEQIDQIQGELGQVNSRISQMEEACSQKLQPLRSRATEIGEELNRSRGRLPMVHGEQLELLEGRHFKGSPMEVLRKIQAILPQGYKAGKEEGEAAIVNYSKTSHDLAQSIQGLTDAIQGRKSEKKEWVDDPNEDKQYRINLVRGEDVTGVHLALHAKSIHQDCSGECCFGINGSFSEDSAVDFVKVVSRLLFAALPTSDLETLQTFLAQSLYGLAESDQIYQDGVRLRMVRKQYTWLEFEVL

Secondary structure (DSSP, 8-state):
---------PPPPPTTSHHHHHHHHHHHHHHHHHHHHHTT-HHHHHHHHHHHHHH-TT-HHHHHHHHHHHHHT-BTTB--HHHHHHHHHHHHHHS-HHHHHHHHHHHHHHHHHHHHHHHHHHHHHHHH---HHHHHHHHHHHHHHHHHHHHHHHHHS---S-HHHHHHHHHHHHHHHHHHHHHHHHHH-STTSS--HHHHHHHHHHHHHHHHHHHHHHHH---HHHHHHHHHHHHHHHHHHHH-EEEEEE--SSSS-EEEEEEE--HHHHHHHHHHHHHHHHHHHHH-HHHHHHHHHHHHHHHHHHHHHHHHHHHHHHHHHHTHHHHHHHHHHHHHHHHHHHHHHHHHHT-HHHHHHHHHHHHHHHHHHHHHHS-TT-HHHHHHHHHHHHHHHHHHHHHHHHHHHHHHHHHHHHHHHHHHHHHHHHHHH------PPPP-S----EETTEESS-HHHHHHHHHHHSPTTEEESSSSGGGGEEEHHHHHHHHHHHHHHHHHHHTTPPP-PPPP---TTS-EEEEEEEEETTEEEEEEEEEEESSTTSPP-S--EEEEESS--HHHHHHHHHHHHHHHHHH-TT--HHHHHHHHHHHHTT-SS-SEEEETTEEEEEEESSEEEEEEEE-

Foldseek 3Di:
DDDDDDDDDDDDDDPPPPVVVLVVLLVVLLVQLVVCVVVVVLVSNLVSLVVNCVSPVQQLSSLQSNLLSQLSPDDPVRHSNLVSLVSLLSSLVSDDPVCNVVSLVSSLVSLLVSLLVQLLNLLVVCLVPVDPVSLVSNVVSNVVSVVSQVVSCVSNVDHNCDLVSLLSSLVSLLVSLLSQLVVLVVQCDDPDPPQAPVSLVSSLSSLVSSLVSLVSSCQSHPDLVSQLVSLVSNLVSLVCNQPDFGWDFADDPVDRTGIDTDDHDDPVRSVVSVVVSVVSVVSNCLSPPVNLVVLLVVLLVLLVVVQQVVQQVVLLVVVCVVVVVVLVVLVVLLVVLVVVLVVLVVCLVPDCLVVVLVVLVVLLVVLVVVLVPDDPPPVVVNVVSVVVSVVSVVVSVVSVVVSVVSVVVSVVVNVVSVVSSVVSVCVSSPGSGGHHDAADPADQQDDFQAGWFFLQVNQVVLQVQFDPQKHFALDDGPNLKAQVQQVVLQVVLVVVCVVCVVVVHDRDRDHDDQDLVDKTWIKTFMDGNNHTLQKIKIFIDSDRRGTTDDHIWIWHQLDHDSSSLSSSLNSVLRVVCSNANVDDSSVSSSLSSCLNSVNDPDQWDAGNQKIWGWDHDSIIIITIGRD